Protein AF-A0A1X2GBI3-F1 (afdb_monomer)

Organism: NCBI:txid101127

Nearest PDB structures (foldseek):
  3we4-assembly1_A  TM=8.511E-01  e=1.697E-17  Homo sapiens
  1pkg-assembly2_B  TM=8.291E-01  e=5.691E-13  Homo sapiens
  1t46-assembly1_A  TM=7.770E-01  e=5.085E-13  Homo sapiens
  7zw8-assembly1_A  TM=7.812E-01  e=7.177E-12  Homo sapiens
  5x02-assembly1_A  TM=7.251E-01  e=1.334E-11  Homo sapiens

Sequence (465 aa):
MAALHRARSYRTPPSASSSDDDDQIMALPSPLPTHDSYHPHHHHHQPPHQKLPSPIPSIQPEPTSPVTPPLPPALLPGSASIPIIAISPSIPHHHDDIIPQLADHPMLGDMDDVQLLHQHSSHDDPVDQPSPASSSSTSSLVFHHLHSPPNQTPTRPAAAMVREASRPLHLPPSITDDDEDLVNKQLGDFYIRRLLGMGAFSKVYLAERPTPQGDIENFAIKTINKFGMYKDPRILASIEREVGVLKFIDHPNIVHIEATMETEHSLCIVLEYAQGVELFDFVQKLHTSGTPLDEVLIRKIFLQLIHVVQWMHRHNIVHRDLKPENILIHMDDHHQPHLKITDFGLARVIDPHSPILHTRCGSEEYAAPEIVQSKGYDGRQTDTWALGVILYALLTGHLPFSYDATRGERVTQLFYRIVRSQVKWPKDWDLAYLSDARQLVEKILVRQPELRISLDEMEQLDWFS

InterPro domains:
  IPR000719 Protein kinase domain [PF00069] (193-464)
  IPR000719 Protein kinase domain [PS50011] (190-464)
  IPR000719 Protein kinase domain [SM00220] (190-464)
  IPR008271 Serine/threonine-protein kinase, active site [PS00108] (317-329)
  IPR011009 Protein kinase-like domain superfamily [SSF56112] (181-464)
  IPR017441 Protein kinase, ATP binding site [PS00107] (196-222)

Secondary structure (DSSP, 8-state):
--------------------------------------------------PPPPPPP-PPPP-PPP-PPPPPPP--TTPPEEP-SEEEE-----GGGHHHHHHT-TTTS---HHHHHHHTT-S----------------------------------TTB------------S-S-S-----TT-EETTEEEEEEEEE-SSEEEEEEEEE-TTSPEEEEEEEEEEHHHHTT-HHHHHHHHHHHHHHTT---TTBPPEEEEEE-SSEEEEEEE---SEEHHHHHHHHHHS-PPP-HHHHHHHHHHHHHHHHHHHHTTEE-S---GGGEEEEE-TT--EEEEE--GGG-EE-BTTB-EE----S-TTT--HHHHTT--EEHHHHHHHHHHHHHHHHHHSB-SS---GGGT--HHHHHHHHHHT-----TTS-TTTTHHHHHHHHHHS-SSGGGSPPHHHHTTSGGG-

pLDDT: mean 72.69, std 26.16, range [24.0, 98.69]

Radius of gyration: 32.0 Å; Cα contacts (8 Å, |Δi|>4): 581; chains: 1; bounding box: 94×78×95 Å

Mean predicted aligned error: 16.1 Å

Foldseek 3Di:
DDDDDDDDDDDDDDDDDDDDDDDDDDDDDDDDDDDDDDDDDDDDDDDDDDDDDDDDDDDDDDDDDDPDQPDFPPDPPPAAAFDFPDKDFQDDDDPPPQQVQLDPPPLQEQPPPVVVVVVVVPPDDDDDDDDDDDDDDDDDDDDDDDDDDDDDDDPDDLFFDDDPDQDQPDDDPPDDPPVPDCDQHDYPQWGWHAWPDDHNFWTWTWTWGQDSVRDIFIKIKIKGFPVVCVVRVLSVSLVCQQCSNQSRDDDQQAKHWGMWIDGPTITITIIHDDDAAQLLVVLVCQVPVPDPQDLVLLLQVLLVVLVVLVVCVVSQKFQLADDSRQKGWDQPPVRHIGIHGHRSSVMHRADPVGQWHQDQDYDLLLAALCSLVSHTDRSSLSSLSSSLQSLCCSVASGGQADFRVVVVGDSVRSSVCRQVLDGDDDPPDPCVVCVQSVVLSSLSSDRDSVSRDHSVRSCVGPSND

Solvent-accessible surface area (backbone atoms only — not comparable to full-atom values): 29217 Å² total; per-residue (Å²): 134,87,81,93,82,88,84,89,81,89,86,84,86,88,80,92,85,92,80,90,83,88,83,84,89,86,81,86,81,87,84,86,88,83,89,84,87,84,85,86,90,85,80,92,81,85,85,80,90,79,82,86,81,82,87,80,82,89,77,77,82,75,85,76,72,83,79,72,74,80,75,74,79,76,76,68,91,83,49,54,74,50,69,71,79,46,75,48,70,47,60,93,66,63,84,91,62,38,56,70,62,42,57,72,33,78,75,26,35,87,68,46,76,69,56,59,60,60,62,75,66,69,73,88,75,86,89,78,85,88,86,89,85,86,82,89,85,88,87,81,88,84,89,86,88,81,84,84,85,87,84,84,80,79,88,70,70,82,46,54,70,69,82,82,74,76,70,70,77,84,68,75,98,82,73,78,91,76,70,76,80,54,62,55,22,27,54,81,77,31,39,26,65,39,82,74,48,75,60,90,64,35,39,30,27,38,23,38,31,73,44,99,87,69,50,79,43,61,28,31,36,40,35,30,43,44,77,64,33,77,73,35,70,67,53,46,50,19,49,54,18,25,53,57,50,34,49,58,52,87,51,92,45,40,59,43,46,54,29,39,38,29,39,94,59,31,40,32,41,33,25,54,51,77,68,63,44,36,37,45,60,50,32,51,50,54,65,68,68,75,55,80,86,59,61,70,59,51,49,57,52,50,50,53,52,47,54,50,51,49,52,33,47,76,63,30,35,29,51,52,52,62,48,42,77,37,23,34,35,28,64,49,100,83,69,46,76,48,53,30,40,50,78,42,43,64,32,37,38,48,47,91,92,61,44,67,44,69,80,80,68,54,57,78,76,42,46,32,38,47,51,77,66,68,38,72,36,48,45,59,54,36,40,48,25,13,50,21,42,49,50,42,21,65,75,66,38,23,52,58,44,63,60,38,60,94,78,69,42,49,70,68,55,24,50,53,43,40,57,65,39,67,75,68,77,71,86,90,53,72,64,80,84,45,51,48,60,50,48,50,35,60,39,27,45,37,64,55,62,93,70,28,62,48,70,78,59,56,67,72,33,74,71,70,104

Structure (mmCIF, N/CA/C/O backbone):
data_AF-A0A1X2GBI3-F1
#
_entry.id   AF-A0A1X2GBI3-F1
#
loop_
_atom_site.group_PDB
_atom_site.id
_atom_site.type_symbol
_atom_site.label_atom_id
_atom_site.label_alt_id
_atom_site.label_comp_id
_atom_site.label_asym_id
_atom_site.label_entity_id
_atom_site.label_seq_id
_atom_site.pdbx_PDB_ins_code
_atom_site.Cartn_x
_atom_site.Cartn_y
_atom_site.Cartn_z
_atom_site.occupancy
_atom_site.B_iso_or_equiv
_atom_site.auth_seq_id
_atom_site.auth_comp_id
_atom_site.auth_asym_id
_atom_site.auth_atom_id
_atom_site.pdbx_PDB_model_num
ATOM 1 N N . MET A 1 1 ? 6.859 -53.832 23.654 1.00 32.28 1 MET A N 1
ATOM 2 C CA . MET A 1 1 ? 6.340 -54.043 25.022 1.00 32.28 1 MET A CA 1
ATOM 3 C C . MET A 1 1 ? 5.109 -53.163 25.209 1.00 32.28 1 MET A C 1
ATOM 5 O O . MET A 1 1 ? 5.295 -52.000 25.520 1.00 32.28 1 MET A O 1
ATOM 9 N N . ALA A 1 2 ? 3.921 -53.751 24.967 1.00 28.55 2 ALA A N 1
ATOM 10 C CA . ALA A 1 2 ? 2.551 -53.302 25.308 1.00 28.55 2 ALA A CA 1
ATOM 11 C C . ALA A 1 2 ? 2.072 -51.914 24.806 1.00 28.55 2 ALA A C 1
ATOM 13 O O . ALA A 1 2 ? 2.812 -50.949 24.867 1.00 28.55 2 ALA A O 1
ATOM 14 N N . ALA A 1 3 ? 0.834 -51.662 24.371 1.00 26.02 3 ALA A N 1
ATOM 15 C CA . ALA A 1 3 ? -0.369 -52.419 23.988 1.00 26.02 3 ALA A CA 1
ATOM 16 C C . ALA A 1 3 ? -1.350 -51.331 23.448 1.00 26.02 3 ALA A C 1
ATOM 18 O O . ALA A 1 3 ? -1.461 -50.277 24.059 1.00 26.02 3 ALA A O 1
ATOM 19 N N . LEU A 1 4 ? -1.841 -51.396 22.203 1.00 28.02 4 LEU A N 1
ATOM 20 C CA . LEU A 1 4 ? -3.128 -51.984 21.774 1.00 28.02 4 LEU A CA 1
ATOM 21 C C . LEU A 1 4 ? -4.399 -51.222 22.222 1.00 28.02 4 LEU A C 1
ATOM 23 O O . LEU A 1 4 ? -4.725 -51.236 23.399 1.00 28.02 4 LEU A O 1
ATOM 27 N N . HIS A 1 5 ? -5.121 -50.633 21.251 1.00 31.81 5 HIS A N 1
ATOM 28 C CA . HIS A 1 5 ? -6.563 -50.800 20.914 1.00 31.81 5 HIS A CA 1
ATOM 29 C C . HIS A 1 5 ? -7.030 -49.597 20.045 1.00 31.81 5 HIS A C 1
ATOM 31 O O . HIS A 1 5 ? -6.976 -48.465 20.504 1.00 31.81 5 HIS A O 1
ATOM 37 N N . ARG A 1 6 ? -7.265 -49.703 18.718 1.00 29.98 6 ARG A N 1
ATOM 38 C CA . ARG A 1 6 ? -8.437 -50.264 17.976 1.00 29.98 6 ARG A CA 1
ATOM 39 C C . ARG A 1 6 ? -9.783 -49.730 18.518 1.00 29.98 6 ARG A C 1
ATOM 41 O O . ARG A 1 6 ? -10.002 -49.818 19.711 1.00 29.98 6 ARG A O 1
ATOM 48 N N . ALA A 1 7 ? -10.743 -49.246 17.724 1.00 26.91 7 ALA A N 1
ATOM 49 C CA . ALA A 1 7 ? -11.134 -49.697 16.391 1.00 26.91 7 ALA A CA 1
ATOM 50 C C . ALA A 1 7 ? -12.000 -48.673 15.621 1.00 26.91 7 ALA A C 1
ATOM 52 O O . ALA A 1 7 ? -12.787 -47.932 16.201 1.00 26.91 7 ALA A O 1
ATOM 53 N N . ARG A 1 8 ? -11.893 -48.737 14.287 1.00 30.92 8 ARG A N 1
ATOM 54 C CA . ARG A 1 8 ? -12.935 -48.374 13.314 1.00 30.92 8 ARG A CA 1
ATOM 55 C C . ARG A 1 8 ? -14.037 -49.442 13.319 1.00 30.92 8 ARG A C 1
ATOM 57 O O . ARG A 1 8 ? -13.703 -50.625 13.377 1.00 30.92 8 ARG A O 1
ATOM 64 N N . SER A 1 9 ? -15.288 -49.057 13.067 1.00 28.62 9 SER A N 1
ATOM 65 C CA . SER A 1 9 ? -16.248 -49.915 12.356 1.00 28.62 9 SER A CA 1
ATOM 66 C C . SER A 1 9 ? -17.378 -49.106 11.711 1.00 28.62 9 SER A C 1
ATOM 68 O O . SER A 1 9 ? -18.152 -48.454 12.400 1.00 28.62 9 SER A O 1
ATOM 70 N N . TYR A 1 10 ? -17.410 -49.190 10.380 1.00 28.77 10 TYR A N 1
ATOM 71 C CA . TYR A 1 10 ? -18.535 -49.199 9.437 1.00 28.77 10 TYR A CA 1
ATOM 72 C C . TYR A 1 10 ? -19.961 -48.887 9.930 1.00 28.77 10 TYR A C 1
ATOM 74 O O . TYR A 1 10 ? -20.483 -49.597 10.788 1.00 28.77 10 TYR A O 1
ATOM 82 N N . ARG A 1 11 ? -20.663 -48.010 9.191 1.00 28.97 11 ARG A N 1
ATOM 83 C CA . ARG A 1 11 ? -21.991 -48.308 8.613 1.00 28.97 11 ARG A CA 1
ATOM 84 C C . ARG A 1 11 ? -22.337 -47.364 7.449 1.00 28.97 11 ARG A C 1
ATOM 86 O O . ARG A 1 11 ? -22.032 -46.180 7.477 1.00 28.97 11 ARG A O 1
ATOM 93 N N . THR A 1 12 ? -22.915 -47.980 6.428 1.00 34.44 12 THR A N 1
ATOM 94 C CA . THR A 1 12 ? -23.391 -47.509 5.118 1.00 34.44 12 THR A CA 1
ATOM 95 C C . THR A 1 12 ? -24.705 -46.693 5.190 1.00 34.44 12 THR A C 1
ATOM 97 O O . THR A 1 12 ? -25.309 -46.640 6.262 1.00 34.44 12 THR A O 1
ATOM 100 N N . PRO A 1 13 ? -25.138 -46.046 4.080 1.00 42.88 13 PRO A N 1
ATOM 101 C CA . PRO A 1 13 ? -26.141 -44.969 4.054 1.00 42.88 13 PRO A CA 1
ATOM 102 C C . PRO A 1 13 ? -27.572 -45.492 3.814 1.00 42.88 13 PRO A C 1
ATOM 104 O O . PRO A 1 13 ? -27.724 -46.670 3.484 1.00 42.88 13 PRO A O 1
ATOM 107 N N . PRO A 1 14 ? -28.618 -44.642 3.874 1.00 38.91 14 PRO A N 1
ATOM 108 C CA . PRO A 1 14 ? -29.918 -44.989 3.316 1.00 38.91 14 PRO A CA 1
ATOM 109 C C . PRO A 1 14 ? -30.266 -44.185 2.051 1.00 38.91 14 PRO A C 1
ATOM 111 O O . PRO A 1 14 ? -30.071 -42.973 1.971 1.00 38.91 14 PRO A O 1
ATOM 114 N N . SER A 1 15 ? -30.824 -44.910 1.082 1.00 32.12 15 SER A N 1
ATOM 115 C CA . SER A 1 15 ? -31.550 -44.441 -0.099 1.00 32.12 15 SER A CA 1
ATOM 116 C C . SER A 1 15 ? -33.072 -44.567 0.099 1.00 32.12 15 SER A C 1
ATOM 118 O O . SER A 1 15 ? -33.534 -45.288 0.978 1.00 32.12 15 SER A O 1
ATOM 120 N N . ALA A 1 16 ? -33.809 -43.868 -0.765 1.00 34.09 16 ALA A N 1
ATOM 121 C CA . ALA A 1 16 ? -35.255 -43.622 -0.838 1.00 34.09 16 ALA A CA 1
ATOM 122 C C . ALA A 1 16 ? -36.246 -44.815 -0.793 1.00 34.09 16 ALA A C 1
ATOM 124 O O . ALA A 1 16 ? -35.907 -45.929 -1.187 1.00 34.09 16 ALA A O 1
ATOM 125 N N . SER A 1 17 ? -37.502 -44.511 -0.409 1.00 30.23 17 SER A N 1
ATOM 126 C CA . SER A 1 17 ? -38.826 -44.952 -0.955 1.00 30.23 17 SER A CA 1
ATOM 127 C C . SER A 1 17 ? -39.916 -44.750 0.133 1.00 30.23 17 SER A C 1
ATOM 129 O O . SER A 1 17 ? -39.694 -45.119 1.279 1.00 30.23 17 SER A O 1
ATOM 131 N N . SER A 1 18 ? -40.911 -43.866 -0.049 1.00 30.45 18 SER A N 1
ATOM 132 C CA . SER A 1 18 ? -42.228 -43.993 -0.727 1.00 30.45 18 SER A CA 1
ATOM 133 C C . SER A 1 18 ? -43.390 -44.373 0.215 1.00 30.45 18 SER A C 1
ATOM 135 O O . SER A 1 18 ? -43.394 -45.486 0.731 1.00 30.45 18 SER A O 1
ATOM 137 N N . SER A 1 19 ? -44.370 -43.471 0.354 1.00 32.03 19 SER A N 1
ATOM 138 C CA . SER A 1 19 ? -45.821 -43.691 0.587 1.00 32.03 19 SER A CA 1
ATOM 139 C C . SER A 1 19 ? -46.423 -42.315 0.924 1.00 32.03 19 SER A C 1
ATOM 141 O O . SER A 1 19 ? -45.998 -41.700 1.900 1.00 32.03 19 SER A O 1
ATOM 143 N N . ASP A 1 20 ? -47.120 -41.664 -0.007 1.00 33.22 20 ASP A N 1
ATOM 144 C CA . ASP A 1 20 ? -48.586 -41.723 -0.169 1.00 33.22 20 ASP A CA 1
ATOM 145 C C . ASP A 1 20 ? -49.332 -41.357 1.122 1.00 33.22 20 ASP A C 1
ATOM 147 O O . ASP A 1 20 ? -49.352 -42.144 2.062 1.00 33.22 20 ASP A O 1
ATOM 151 N N . ASP A 1 21 ? -49.909 -40.150 1.150 1.00 35.22 21 ASP A N 1
ATOM 152 C CA . ASP A 1 21 ? -51.314 -39.946 1.517 1.00 35.22 21 ASP A CA 1
ATOM 153 C C . ASP A 1 21 ? -51.787 -38.541 1.088 1.00 35.22 21 ASP A C 1
ATOM 155 O O . ASP A 1 21 ? -51.113 -37.525 1.285 1.00 35.22 21 ASP A O 1
ATOM 159 N N . ASP A 1 22 ? -52.944 -38.560 0.432 1.00 34.19 22 ASP A N 1
ATOM 160 C CA . ASP A 1 22 ? -53.743 -37.472 -0.124 1.00 34.19 22 ASP A CA 1
ATOM 161 C C . ASP A 1 22 ? -54.274 -36.488 0.937 1.00 34.19 22 ASP A C 1
ATOM 163 O O . ASP A 1 22 ? -54.643 -36.898 2.032 1.00 34.19 22 ASP A O 1
ATOM 167 N N . ASP A 1 23 ? -54.408 -35.202 0.573 1.00 36.22 23 ASP A N 1
ATOM 168 C CA . ASP A 1 23 ? -55.693 -34.480 0.676 1.00 36.22 23 ASP A CA 1
ATOM 169 C C . ASP A 1 23 ? -55.640 -33.054 0.063 1.00 36.22 23 ASP A C 1
ATOM 171 O O . ASP A 1 23 ? -55.131 -32.095 0.634 1.00 36.22 23 ASP A O 1
ATOM 175 N N . GLN A 1 24 ? -56.180 -32.959 -1.158 1.00 32.16 24 GLN A N 1
ATOM 176 C CA . GLN A 1 24 ? -57.344 -32.141 -1.544 1.00 32.16 24 GLN A CA 1
ATOM 177 C C . GLN A 1 24 ? -57.397 -30.583 -1.385 1.00 32.16 24 GLN A C 1
ATOM 179 O O . GLN A 1 24 ? -57.368 -30.027 -0.295 1.00 32.16 24 GLN A O 1
ATOM 184 N N . ILE A 1 25 ? -57.752 -29.950 -2.533 1.00 31.14 25 ILE A N 1
ATOM 185 C CA . ILE A 1 25 ? -58.507 -28.682 -2.806 1.00 31.14 25 ILE A CA 1
ATOM 186 C C . ILE A 1 25 ? -57.772 -27.341 -2.525 1.00 31.14 25 ILE A C 1
ATOM 188 O O . ILE A 1 25 ? -57.307 -27.104 -1.425 1.00 31.14 25 ILE A O 1
ATOM 192 N N . MET A 1 26 ? -57.599 -26.367 -3.438 1.00 32.38 26 MET A N 1
ATOM 193 C CA . MET A 1 26 ? -58.548 -25.677 -4.335 1.00 32.38 26 MET A CA 1
ATOM 194 C C . MET A 1 26 ? -57.833 -24.919 -5.473 1.00 32.38 26 MET A C 1
ATOM 196 O O . MET A 1 26 ? -56.722 -24.418 -5.320 1.00 32.38 26 MET A O 1
ATOM 200 N N . ALA A 1 27 ? -58.537 -24.790 -6.597 1.00 31.02 27 ALA A N 1
ATOM 201 C CA . ALA A 1 27 ? -58.123 -24.136 -7.832 1.00 31.02 27 ALA A CA 1
ATOM 202 C C . ALA A 1 27 ? -58.524 -22.644 -7.920 1.00 31.02 27 ALA A C 1
ATOM 204 O O . ALA A 1 27 ? -59.653 -22.316 -7.570 1.00 31.02 27 ALA A O 1
ATOM 205 N N . LEU A 1 28 ? -57.629 -21.841 -8.534 1.00 29.52 28 LEU A N 1
ATOM 206 C CA . LEU A 1 28 ? -57.836 -20.697 -9.467 1.00 29.52 28 LEU A CA 1
ATOM 207 C C . LEU A 1 28 ? -58.659 -19.455 -9.005 1.00 29.52 28 LEU A C 1
ATOM 209 O O . LEU A 1 28 ? -59.395 -19.553 -8.031 1.00 29.52 28 LEU A O 1
ATOM 213 N N . PRO A 1 29 ? -58.619 -18.286 -9.708 1.00 43.88 29 PRO A N 1
ATOM 214 C CA . PRO A 1 29 ? -57.931 -17.948 -10.970 1.00 43.88 29 PRO A CA 1
ATOM 215 C C . PRO A 1 29 ? -57.148 -16.605 -10.997 1.00 43.88 29 PRO A C 1
ATOM 217 O O . PRO A 1 29 ? -57.270 -15.736 -10.138 1.00 43.88 29 PRO A O 1
ATOM 220 N N . SER A 1 30 ? -56.391 -16.428 -12.085 1.00 39.16 30 SER A N 1
ATOM 221 C CA . SER A 1 30 ? -55.896 -15.156 -12.637 1.00 39.16 30 SER A CA 1
ATOM 222 C C . SER A 1 30 ? -57.020 -14.174 -13.021 1.00 39.16 30 SER A C 1
ATOM 224 O O . SER A 1 30 ? -58.160 -14.591 -13.233 1.00 39.16 30 SER A O 1
ATOM 226 N N . PRO A 1 31 ? -56.665 -12.909 -13.313 1.00 40.47 31 PRO A N 1
ATOM 227 C CA . PRO A 1 31 ? -57.250 -12.250 -14.481 1.00 40.47 31 PRO A CA 1
ATOM 228 C C . PRO A 1 31 ? -56.213 -11.576 -15.405 1.00 40.47 31 PRO A C 1
ATOM 230 O O . PRO A 1 31 ? -55.246 -10.961 -14.962 1.00 40.47 31 PRO A O 1
ATOM 233 N N . LEU A 1 32 ? -56.464 -11.720 -16.711 1.00 33.12 32 LEU A N 1
ATOM 234 C CA . LEU A 1 32 ? -55.931 -10.946 -17.849 1.00 33.12 32 LEU A CA 1
ATOM 235 C C . LEU A 1 32 ? -56.750 -9.624 -18.017 1.00 33.12 32 LEU A C 1
ATOM 237 O O . LEU A 1 32 ? -57.572 -9.318 -17.156 1.00 33.12 32 LEU A O 1
ATOM 241 N N . PRO A 1 33 ? -56.709 -8.920 -19.169 1.00 47.44 33 PRO A N 1
ATOM 242 C CA . PRO A 1 33 ? -55.734 -7.911 -19.594 1.00 47.44 33 PRO A CA 1
ATOM 243 C C . PRO A 1 33 ? -56.421 -6.546 -19.872 1.00 47.44 33 PRO A C 1
ATOM 245 O O . PRO A 1 33 ? -57.644 -6.467 -19.953 1.00 47.44 33 PRO A O 1
ATOM 248 N N . THR A 1 34 ? -55.668 -5.475 -20.137 1.00 34.25 34 THR A N 1
ATOM 249 C CA . THR A 1 34 ? -56.239 -4.261 -20.762 1.00 34.25 34 THR A CA 1
ATOM 250 C C . THR A 1 34 ? -55.365 -3.755 -21.902 1.00 34.25 34 THR A C 1
ATOM 252 O O . THR A 1 34 ? -54.236 -3.312 -21.698 1.00 34.25 34 THR A O 1
ATOM 255 N N . HIS A 1 35 ? -55.930 -3.844 -23.106 1.00 34.91 35 HIS A N 1
ATOM 256 C CA . HIS A 1 35 ? -55.616 -3.023 -2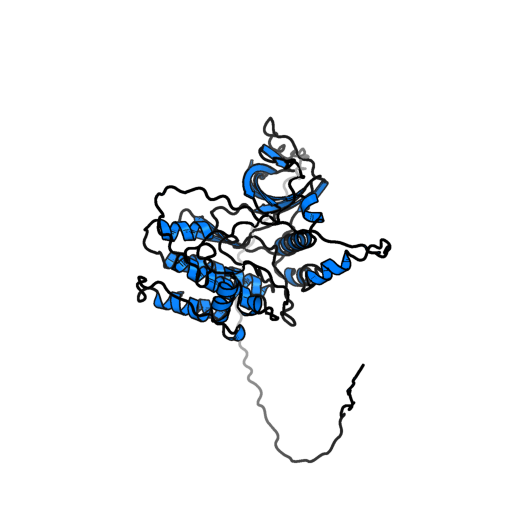4.271 1.00 34.91 35 HIS A CA 1
ATOM 257 C C . HIS A 1 35 ? -55.926 -1.552 -23.956 1.00 34.91 35 HIS A C 1
ATOM 259 O O . HIS A 1 35 ? -56.968 -1.289 -23.369 1.00 34.91 35 HIS A O 1
ATOM 265 N N . ASP A 1 36 ? -55.095 -0.618 -24.424 1.00 31.03 36 ASP A N 1
ATOM 266 C CA . ASP A 1 36 ? -55.609 0.492 -25.231 1.00 31.03 36 ASP A CA 1
ATOM 267 C C . ASP A 1 36 ? -54.503 1.179 -26.045 1.00 31.03 36 ASP A C 1
ATOM 269 O O . ASP A 1 36 ? -53.444 1.577 -25.568 1.00 31.03 36 ASP A O 1
ATOM 273 N N . SER A 1 37 ? -54.792 1.247 -27.335 1.00 32.72 37 SER A N 1
ATOM 274 C CA . SER A 1 37 ? -54.095 1.903 -28.434 1.00 32.72 37 SER A CA 1
ATOM 275 C C . SER A 1 37 ? -54.381 3.401 -28.459 1.00 32.72 37 SER A C 1
ATOM 277 O O . SER A 1 37 ? -55.548 3.736 -28.352 1.00 32.72 37 SER A O 1
ATOM 279 N N . TYR A 1 38 ? -53.405 4.269 -28.757 1.00 29.41 38 TYR A N 1
ATOM 280 C CA . TYR A 1 38 ? -53.647 5.512 -29.517 1.00 29.41 38 TYR A CA 1
ATOM 281 C C . TYR A 1 38 ? -52.341 6.083 -30.105 1.00 29.41 38 TYR A C 1
ATOM 283 O O . TYR A 1 38 ? -51.456 6.548 -29.393 1.00 29.41 38 TYR A O 1
ATOM 291 N N . HIS A 1 39 ? -52.256 6.060 -31.437 1.00 35.16 39 HIS A N 1
ATOM 292 C CA . HIS A 1 39 ? -51.420 6.942 -32.260 1.00 35.16 39 HIS A CA 1
ATOM 293 C C . HIS A 1 39 ? -52.170 8.275 -32.458 1.00 35.16 39 HIS A C 1
ATOM 295 O O . HIS A 1 39 ? -53.403 8.283 -32.429 1.00 35.16 39 HIS A O 1
ATOM 301 N N . PRO A 1 40 ? -51.474 9.376 -32.789 1.00 43.66 40 PRO A N 1
ATOM 302 C CA . PRO A 1 40 ? -51.729 9.916 -34.125 1.00 43.66 40 PRO A CA 1
ATOM 303 C C . PRO A 1 40 ? -50.492 10.446 -34.865 1.00 43.66 40 PRO A C 1
ATOM 305 O O . PRO A 1 40 ? -49.478 10.833 -34.290 1.00 43.66 40 PRO A O 1
ATOM 308 N N . HIS A 1 41 ? -50.644 10.430 -36.188 1.00 32.69 41 HIS A N 1
ATOM 309 C CA . HIS A 1 41 ? -49.798 11.005 -37.228 1.00 32.69 41 HIS A CA 1
ATOM 310 C C . HIS A 1 41 ? -49.890 12.538 -37.316 1.00 32.69 41 HIS A C 1
ATOM 312 O O . HIS A 1 41 ? -50.890 13.111 -36.894 1.00 32.69 41 HIS A O 1
ATOM 318 N N . HIS A 1 42 ? -48.879 13.126 -37.978 1.00 33.28 42 HIS A N 1
ATOM 319 C CA . HIS A 1 42 ? -48.837 14.336 -38.839 1.00 33.28 42 HIS A CA 1
ATOM 320 C C . HIS A 1 42 ? -47.544 15.130 -38.538 1.00 33.28 42 HIS A C 1
ATOM 322 O O . HIS A 1 42 ? -47.168 15.257 -37.386 1.00 33.28 42 HIS A O 1
ATOM 328 N N . HIS A 1 43 ? -46.770 15.696 -39.466 1.00 31.64 43 HIS A N 1
ATOM 329 C CA . HIS A 1 43 ? -46.901 15.905 -40.902 1.00 31.64 43 HIS A CA 1
ATOM 330 C C . HIS A 1 43 ? -45.500 16.150 -41.501 1.00 31.64 43 HIS A C 1
ATOM 332 O O . HIS A 1 43 ? -44.624 16.739 -40.874 1.00 31.64 43 HIS A O 1
ATOM 338 N N . HIS A 1 44 ? -45.331 15.717 -42.747 1.00 35.56 44 HIS A N 1
ATOM 339 C CA . HIS A 1 44 ? -44.239 16.032 -43.666 1.00 35.56 44 HIS A CA 1
ATOM 340 C C . HIS A 1 44 ? -44.140 17.545 -43.953 1.00 35.56 44 HIS A C 1
ATOM 342 O O . HIS A 1 44 ? -45.133 18.139 -44.365 1.00 35.56 44 HIS A O 1
ATOM 348 N N . HIS A 1 45 ? -42.938 18.126 -43.870 1.00 34.28 45 HIS A N 1
ATOM 349 C CA . HIS A 1 45 ? -42.567 19.316 -44.644 1.00 34.28 45 HIS A CA 1
ATOM 350 C C . HIS A 1 45 ? -41.078 19.283 -45.024 1.00 34.28 45 HIS A C 1
ATOM 352 O O . HIS A 1 45 ? -40.196 19.456 -44.188 1.00 34.28 45 HIS A O 1
ATOM 358 N N . GLN A 1 46 ? -40.816 19.061 -46.315 1.00 36.78 46 GLN A N 1
ATOM 359 C CA . GLN A 1 46 ? -39.559 19.403 -46.988 1.00 36.78 46 GLN A CA 1
ATOM 360 C C . GLN A 1 46 ? -39.475 20.919 -47.227 1.00 36.78 46 GLN A C 1
ATOM 362 O O . GLN A 1 46 ? -40.500 21.537 -47.531 1.00 36.78 46 GLN A O 1
ATOM 367 N N . PRO A 1 47 ? -38.258 21.486 -47.273 1.00 36.94 47 PRO A N 1
ATOM 368 C CA . PRO A 1 47 ? -37.929 22.601 -48.148 1.00 36.94 47 PRO A CA 1
ATOM 369 C C . PRO A 1 47 ? -36.977 22.173 -49.293 1.00 36.94 47 PRO A C 1
ATOM 371 O O . PRO A 1 47 ? -36.400 21.085 -49.255 1.00 36.94 47 PRO A O 1
ATOM 374 N N . PRO A 1 48 ? -36.863 22.987 -50.360 1.00 38.72 48 PRO A N 1
ATOM 375 C CA . PRO A 1 48 ? -36.633 22.496 -51.714 1.00 38.72 48 PRO A CA 1
ATOM 376 C C . PRO A 1 48 ? -35.164 22.444 -52.156 1.00 38.72 48 PRO A C 1
ATOM 378 O O . PRO A 1 48 ? -34.286 23.132 -51.643 1.00 38.72 48 PRO A O 1
ATOM 381 N N . HIS A 1 49 ? -34.975 21.647 -53.206 1.00 38.78 49 HIS A N 1
ATOM 382 C CA . HIS A 1 49 ? -33.830 21.531 -54.102 1.00 38.78 49 HIS A CA 1
ATOM 383 C C . HIS A 1 49 ? -32.979 22.800 -54.289 1.00 38.78 49 HIS A C 1
ATOM 385 O O . HIS A 1 49 ? -33.461 23.822 -54.783 1.00 38.78 49 HIS A O 1
ATOM 391 N N . GLN A 1 50 ? -31.668 22.660 -54.075 1.00 36.69 50 GLN A N 1
ATOM 392 C CA . GLN A 1 50 ? -30.659 23.457 -54.773 1.00 36.69 50 GLN A CA 1
ATOM 393 C C . GLN A 1 50 ? -29.804 22.561 -55.676 1.00 36.69 50 GLN A C 1
ATOM 395 O O . GLN A 1 50 ? -29.462 21.429 -55.345 1.00 36.69 50 GLN A O 1
ATOM 400 N N . LYS A 1 51 ? -29.569 23.089 -56.878 1.00 36.22 51 LYS A N 1
ATOM 401 C CA . LYS A 1 51 ? -28.977 22.459 -58.061 1.00 36.22 51 LYS A CA 1
ATOM 402 C C . LYS A 1 51 ? -27.523 22.025 -57.836 1.00 36.22 51 LYS A C 1
ATOM 404 O O . LYS A 1 51 ? -26.732 22.794 -57.301 1.00 36.22 51 LYS A O 1
ATOM 409 N N . LEU A 1 52 ? -27.170 20.851 -58.366 1.00 37.62 52 LEU A N 1
ATOM 410 C CA . LEU A 1 52 ? -25.783 20.455 -58.630 1.00 37.62 52 LEU A CA 1
ATOM 411 C C . LEU A 1 52 ? -25.106 21.427 -59.617 1.00 37.62 52 LEU A C 1
ATOM 413 O O . LEU A 1 52 ? -25.718 21.759 -60.639 1.00 37.62 52 LEU A O 1
ATOM 417 N N . PRO A 1 53 ? -23.821 21.766 -59.416 1.00 39.38 53 PRO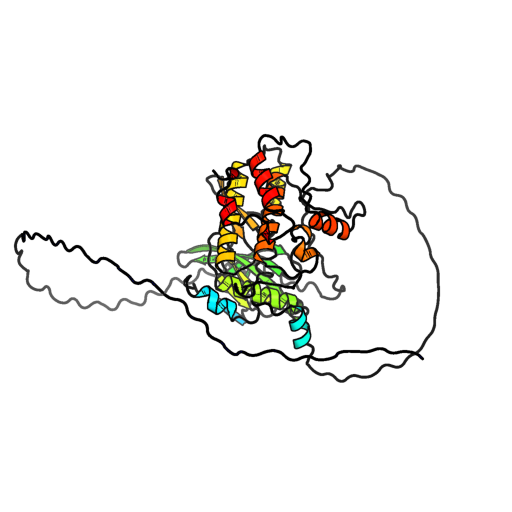 A N 1
ATOM 418 C CA . PRO A 1 53 ? -22.897 22.069 -60.496 1.00 39.38 53 PRO A CA 1
ATOM 419 C C . PRO A 1 53 ? -22.118 20.816 -60.944 1.00 39.38 53 PRO A C 1
ATOM 421 O O . PRO A 1 53 ? -21.803 19.925 -60.157 1.00 39.38 53 PRO A O 1
ATOM 424 N N . SER A 1 54 ? -21.833 20.780 -62.243 1.00 43.28 54 SER A N 1
ATOM 425 C CA . SER A 1 54 ? -21.090 19.770 -63.010 1.00 43.28 54 SER A CA 1
ATOM 426 C C . SER A 1 54 ? -19.610 19.619 -62.575 1.00 43.28 54 SER A C 1
ATOM 428 O O . SER A 1 54 ? -19.096 20.481 -61.861 1.00 43.28 54 SER A O 1
ATOM 430 N N . PRO A 1 55 ? -18.901 18.548 -62.998 1.00 39.56 55 PRO A N 1
ATOM 431 C CA . PRO A 1 55 ? -17.671 18.085 -62.353 1.00 39.56 55 PRO A CA 1
ATOM 432 C C . PRO A 1 55 ? -16.427 18.910 -62.720 1.00 39.56 55 PRO A C 1
ATOM 434 O O . PRO A 1 55 ? -16.218 19.271 -63.878 1.00 39.56 55 PRO A O 1
ATOM 437 N N . ILE A 1 56 ? -15.579 19.152 -61.717 1.00 40.50 56 ILE A N 1
ATOM 438 C CA . ILE A 1 56 ? -14.223 19.716 -61.831 1.00 40.50 56 ILE A CA 1
ATOM 439 C C . ILE A 1 56 ? -13.231 18.552 -62.069 1.00 40.50 56 ILE A C 1
ATOM 441 O O . ILE A 1 56 ? -13.472 17.458 -61.551 1.00 40.50 56 ILE A O 1
ATOM 445 N N . PRO A 1 57 ? -12.148 18.722 -62.858 1.00 37.78 57 PRO A N 1
ATOM 446 C CA . PRO A 1 57 ? -11.313 17.617 -63.328 1.00 37.78 57 PRO A CA 1
ATOM 447 C C . PRO A 1 57 ? -10.517 16.957 -62.198 1.00 37.78 57 PRO A C 1
ATOM 449 O O . PRO A 1 57 ? -10.028 17.630 -61.293 1.00 37.78 57 PRO A O 1
ATOM 452 N N . SER A 1 58 ? -10.346 15.640 -62.296 1.00 38.19 58 SER A N 1
ATOM 453 C CA . SER A 1 58 ? -9.519 14.821 -61.410 1.00 38.19 58 SER A CA 1
ATOM 454 C C . SER A 1 58 ? -8.069 15.317 -61.373 1.00 38.19 58 SER A C 1
ATOM 456 O O . SER A 1 58 ? -7.335 15.178 -62.349 1.00 38.19 58 SER A O 1
ATOM 458 N N . ILE A 1 59 ? -7.651 15.856 -60.228 1.00 41.78 59 ILE A N 1
ATOM 459 C CA . ILE A 1 59 ? -6.240 16.066 -59.894 1.00 41.78 59 ILE A CA 1
ATOM 460 C C . ILE A 1 59 ? -5.752 14.765 -59.252 1.00 41.78 59 ILE A C 1
ATOM 462 O O . ILE A 1 59 ? -6.266 14.343 -58.217 1.00 41.78 59 ILE A O 1
ATOM 466 N N . GLN A 1 60 ? -4.803 14.098 -59.907 1.00 41.00 60 GLN A N 1
ATOM 467 C CA . GLN A 1 60 ? -4.085 12.961 -59.334 1.00 41.00 60 GLN A CA 1
ATOM 468 C C . GLN A 1 60 ? -3.287 13.436 -58.108 1.00 41.00 60 GLN A C 1
ATOM 470 O O . GLN A 1 60 ? -2.637 14.478 -58.202 1.00 41.00 60 GLN A O 1
ATOM 475 N N . PRO A 1 61 ? -3.298 12.714 -56.974 1.00 37.38 61 PRO A N 1
ATOM 476 C CA . PRO A 1 61 ? -2.401 13.036 -55.876 1.00 37.38 61 PRO A CA 1
ATOM 477 C C . PRO A 1 61 ? -0.965 12.681 -56.285 1.00 37.38 61 PRO A C 1
ATOM 479 O O . PRO A 1 61 ? -0.693 11.556 -56.708 1.00 37.38 61 PRO A O 1
ATOM 482 N N . GLU A 1 62 ? -0.053 13.649 -56.178 1.00 42.47 62 GLU A N 1
ATOM 483 C CA . GLU A 1 62 ? 1.385 13.378 -56.223 1.00 42.47 62 GLU A CA 1
ATOM 484 C C . GLU A 1 62 ? 1.774 12.415 -55.087 1.00 42.47 62 GLU A C 1
ATOM 486 O O . GLU A 1 62 ? 1.184 12.467 -54.002 1.00 42.47 62 GLU A O 1
ATOM 491 N N . PRO A 1 63 ? 2.768 11.535 -55.301 1.00 37.56 63 PRO A N 1
ATOM 492 C CA . PRO A 1 63 ? 3.243 10.641 -54.260 1.00 37.56 63 PRO A CA 1
ATOM 493 C C . PRO A 1 63 ? 3.927 11.466 -53.166 1.00 37.56 63 PRO A C 1
ATOM 495 O O . PRO A 1 63 ? 5.016 12.004 -53.358 1.00 37.56 63 PRO A O 1
ATOM 498 N N . THR A 1 64 ? 3.294 11.559 -51.999 1.00 41.56 64 THR A N 1
ATOM 499 C CA . THR A 1 64 ? 3.933 12.086 -50.795 1.00 41.56 64 THR A CA 1
ATOM 500 C C . THR A 1 64 ? 5.112 11.189 -50.437 1.00 41.56 64 THR A C 1
ATOM 502 O O . THR A 1 64 ? 4.931 10.005 -50.144 1.00 41.56 64 THR A O 1
ATOM 505 N N . SER A 1 65 ? 6.316 11.757 -50.474 1.00 42.62 65 SER A N 1
ATOM 506 C CA . SER A 1 65 ? 7.532 11.158 -49.925 1.00 42.62 65 SER A CA 1
ATOM 507 C C . SER A 1 65 ? 7.271 10.595 -48.522 1.00 42.62 65 SER A C 1
ATOM 509 O O . SER A 1 65 ? 6.525 11.217 -47.759 1.00 42.62 65 SER A O 1
ATOM 511 N N . PRO A 1 66 ? 7.871 9.451 -48.147 1.00 42.34 66 PRO A N 1
ATOM 512 C CA . PRO A 1 66 ? 7.718 8.914 -46.804 1.00 42.34 66 PRO A CA 1
ATOM 513 C C . PRO A 1 66 ? 8.216 9.956 -45.799 1.00 42.34 66 PRO A C 1
ATOM 515 O O . PRO A 1 66 ? 9.380 10.355 -45.828 1.00 42.34 66 PRO A O 1
ATOM 518 N N . VAL A 1 67 ? 7.316 10.422 -44.933 1.00 44.62 67 VAL A N 1
ATOM 519 C CA . VAL A 1 67 ? 7.688 11.191 -43.748 1.00 44.62 67 VAL A CA 1
ATOM 520 C C . VAL A 1 67 ? 8.439 10.218 -42.853 1.00 44.62 67 VAL A C 1
ATOM 522 O O . VAL A 1 67 ? 7.846 9.325 -42.250 1.00 44.62 67 VAL A O 1
ATOM 525 N N . THR A 1 68 ? 9.763 10.339 -42.836 1.00 39.28 68 THR A N 1
ATOM 526 C CA . THR A 1 68 ? 10.612 9.647 -41.873 1.00 39.28 68 THR A CA 1
ATOM 527 C C . THR A 1 68 ? 10.107 10.018 -40.476 1.00 39.28 68 THR A C 1
ATOM 529 O O . THR A 1 68 ? 9.964 11.217 -40.209 1.00 39.28 68 THR A O 1
ATOM 532 N N . PRO A 1 69 ? 9.809 9.053 -39.587 1.00 42.69 69 PRO A N 1
ATOM 533 C CA . PRO A 1 69 ? 9.513 9.384 -38.199 1.00 42.69 69 PRO A CA 1
ATOM 534 C C . PRO A 1 69 ? 10.683 10.204 -37.628 1.00 42.69 69 PRO A C 1
ATOM 536 O O . PRO A 1 69 ? 11.829 9.988 -38.049 1.00 42.69 69 PRO A O 1
ATOM 539 N N . PRO A 1 70 ? 10.427 11.171 -36.726 1.00 43.12 70 PRO A N 1
ATOM 540 C CA . PRO A 1 70 ? 11.505 11.913 -36.087 1.00 43.12 70 PRO A CA 1
ATOM 541 C C . PRO A 1 70 ? 12.493 10.912 -35.483 1.00 43.12 70 PRO A C 1
ATOM 543 O O . PRO A 1 70 ? 12.081 9.932 -34.858 1.00 43.12 70 PRO A O 1
ATOM 546 N N . LEU A 1 71 ? 13.793 11.119 -35.730 1.00 39.28 71 LEU A N 1
ATOM 547 C CA . LEU A 1 71 ? 14.823 10.306 -35.088 1.00 39.28 71 LEU A CA 1
ATOM 548 C C . LEU A 1 71 ? 14.584 10.339 -33.570 1.00 39.28 71 LEU A C 1
ATOM 550 O O . LEU A 1 71 ? 14.308 11.425 -33.047 1.00 39.28 71 LEU A O 1
ATOM 554 N N . PRO A 1 72 ? 14.718 9.198 -32.865 1.00 43.66 72 PRO A N 1
ATOM 555 C CA . PRO A 1 72 ? 14.701 9.208 -31.411 1.00 43.66 72 PRO A CA 1
ATOM 556 C C . PRO A 1 72 ? 15.728 10.235 -30.914 1.00 43.66 72 PRO A C 1
ATOM 558 O O . PRO A 1 72 ? 16.774 10.407 -31.559 1.00 43.66 72 PRO A O 1
ATOM 561 N N . PRO A 1 73 ? 15.438 10.956 -29.817 1.00 47.31 73 PRO A N 1
ATOM 562 C CA . PRO A 1 73 ? 16.358 11.947 -29.284 1.00 47.31 73 PRO A CA 1
ATOM 563 C C . PRO A 1 73 ? 17.735 11.310 -29.123 1.00 47.31 73 PRO A C 1
ATOM 565 O O . PRO A 1 73 ? 17.864 10.196 -28.611 1.00 47.31 73 PRO A O 1
ATOM 568 N N . ALA A 1 74 ? 18.754 12.003 -29.636 1.00 46.81 74 ALA A N 1
ATOM 569 C CA . ALA A 1 74 ? 20.127 11.538 -29.577 1.00 46.81 74 ALA A CA 1
ATOM 570 C C . ALA A 1 74 ? 20.466 11.151 -28.133 1.00 46.81 74 ALA A C 1
ATOM 572 O O . ALA A 1 74 ? 20.223 11.935 -27.212 1.00 46.81 74 ALA A O 1
ATOM 573 N N . LEU A 1 75 ? 21.012 9.941 -27.971 1.00 47.75 75 LEU A N 1
ATOM 574 C CA . LEU A 1 75 ? 21.565 9.427 -26.721 1.00 47.75 75 LEU A CA 1
ATOM 575 C C . LEU A 1 75 ? 22.277 10.555 -25.976 1.00 47.75 75 LEU A C 1
ATOM 577 O O . LEU A 1 75 ? 23.167 11.199 -26.543 1.00 47.75 75 LEU A O 1
ATOM 581 N N . LEU A 1 76 ? 21.899 10.797 -24.717 1.00 51.00 76 LEU A N 1
ATOM 582 C CA . LEU A 1 76 ? 22.663 11.703 -23.866 1.00 51.00 76 LEU A CA 1
ATOM 583 C C . LEU A 1 76 ? 24.130 11.236 -23.889 1.00 51.00 76 LEU A C 1
ATOM 585 O O . LEU A 1 76 ? 24.392 10.061 -23.594 1.00 51.00 76 LEU A O 1
ATOM 589 N N . PRO A 1 77 ? 25.085 12.103 -24.273 1.00 41.84 77 PRO A N 1
ATOM 590 C CA . PRO A 1 77 ? 26.464 11.690 -24.477 1.00 41.84 77 PRO A CA 1
ATOM 591 C C . PRO A 1 77 ? 27.049 11.171 -23.157 1.00 41.84 77 PRO A C 1
ATOM 593 O O . PRO A 1 77 ? 27.245 11.941 -22.220 1.00 41.84 77 PRO A O 1
ATOM 596 N N . GLY A 1 78 ? 27.312 9.860 -23.090 1.00 54.47 78 GLY A N 1
ATOM 597 C CA . GLY A 1 78 ? 28.005 9.209 -21.972 1.00 54.47 78 GLY A CA 1
ATOM 598 C C . GLY A 1 78 ? 27.238 8.123 -21.205 1.00 54.47 78 GLY A C 1
ATOM 599 O O . GLY A 1 78 ? 27.832 7.524 -20.313 1.00 54.47 78 GLY A O 1
ATOM 600 N N . SER A 1 79 ? 25.972 7.828 -21.525 1.00 60.56 79 SER A N 1
ATOM 601 C CA . SER A 1 79 ? 25.249 6.719 -20.872 1.00 60.56 79 SER A CA 1
ATOM 602 C C . SER A 1 79 ? 25.609 5.362 -21.495 1.00 60.56 79 SER A C 1
ATOM 604 O O . SER A 1 79 ? 25.534 5.179 -22.709 1.00 60.56 79 SER A O 1
ATOM 606 N N . ALA A 1 80 ? 26.046 4.404 -20.672 1.00 81.00 80 ALA A N 1
ATOM 607 C CA . ALA A 1 80 ? 26.271 3.032 -21.122 1.00 81.00 80 ALA A CA 1
ATOM 608 C C . ALA A 1 80 ? 24.917 2.320 -21.292 1.00 81.00 80 ALA A C 1
ATOM 610 O O . ALA A 1 80 ? 24.085 2.351 -20.384 1.00 81.00 80 ALA A O 1
ATOM 611 N N . SER A 1 81 ? 24.695 1.688 -22.447 1.00 85.94 81 SER A N 1
ATOM 612 C CA . SER A 1 81 ? 23.489 0.892 -22.706 1.00 85.94 81 SER A CA 1
ATOM 613 C C . SER A 1 81 ? 23.611 -0.483 -22.056 1.00 85.94 81 SER A C 1
ATOM 615 O O . SER A 1 81 ? 24.603 -1.181 -22.265 1.00 85.94 81 SER A O 1
ATOM 617 N N . ILE A 1 82 ? 22.580 -0.893 -21.324 1.00 87.19 82 ILE A N 1
ATOM 618 C CA . ILE A 1 82 ? 22.450 -2.231 -20.747 1.00 87.19 82 ILE A CA 1
ATOM 619 C C . ILE A 1 82 ? 21.744 -3.129 -21.776 1.00 87.19 82 ILE A C 1
ATOM 621 O O . ILE A 1 82 ? 20.654 -2.774 -22.234 1.00 87.19 82 ILE A O 1
ATOM 625 N N . PRO A 1 83 ? 22.329 -4.275 -22.165 1.00 85.38 83 PRO A N 1
ATOM 626 C CA . PRO A 1 83 ? 21.676 -5.218 -23.066 1.00 85.38 83 PRO A CA 1
ATOM 627 C C . PRO A 1 83 ? 20.393 -5.802 -22.462 1.00 85.38 83 PRO A C 1
ATOM 629 O O . PRO A 1 83 ? 20.384 -6.259 -21.316 1.00 85.38 83 PRO A O 1
ATOM 632 N N . ILE A 1 84 ? 19.326 -5.836 -23.263 1.00 87.25 84 ILE A N 1
ATOM 633 C CA . ILE A 1 84 ? 18.063 -6.492 -22.916 1.00 87.25 84 ILE A CA 1
ATOM 634 C C . ILE A 1 84 ? 17.949 -7.805 -23.692 1.00 87.25 84 ILE A C 1
ATOM 636 O O . ILE A 1 84 ? 18.117 -7.835 -24.910 1.00 87.25 84 ILE A O 1
ATOM 640 N N . ILE A 1 85 ? 17.652 -8.881 -22.970 1.00 88.81 85 ILE A N 1
ATOM 641 C CA . ILE A 1 85 ? 17.418 -10.232 -23.484 1.00 88.81 85 ILE A CA 1
ATOM 642 C C . ILE A 1 85 ? 15.966 -10.384 -23.952 1.00 88.81 85 ILE A C 1
ATOM 644 O O . ILE A 1 85 ? 15.723 -10.951 -25.015 1.00 88.81 85 ILE A O 1
ATOM 648 N N . ALA A 1 86 ? 15.004 -9.867 -23.181 1.00 81.69 86 ALA A N 1
ATOM 649 C CA . ALA A 1 86 ? 13.580 -9.953 -23.497 1.00 81.69 86 ALA A CA 1
ATOM 650 C C . ALA A 1 86 ? 12.799 -8.736 -22.981 1.00 81.69 86 ALA A C 1
ATOM 652 O O . ALA A 1 86 ? 13.152 -8.152 -21.956 1.00 81.69 86 ALA A O 1
ATOM 653 N N . ILE A 1 87 ? 11.719 -8.378 -23.684 1.00 85.94 87 ILE A N 1
ATOM 654 C CA . ILE A 1 87 ? 10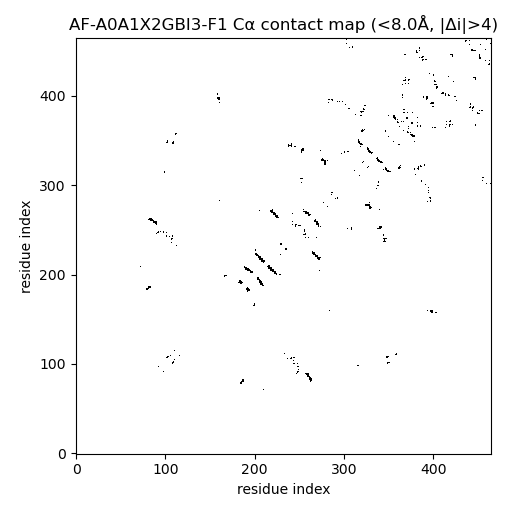.748 -7.347 -23.290 1.00 85.94 87 ILE A CA 1
ATOM 655 C C . ILE A 1 87 ? 9.344 -7.910 -23.508 1.00 85.94 87 ILE A C 1
ATOM 657 O O . ILE A 1 87 ? 9.042 -8.432 -24.578 1.00 85.94 87 ILE A O 1
ATOM 661 N N . SER A 1 88 ? 8.480 -7.768 -22.509 1.00 86.50 88 SER A N 1
ATOM 662 C CA . SER A 1 88 ? 7.043 -8.014 -22.616 1.00 86.50 88 SER A CA 1
ATOM 663 C C . SER A 1 88 ? 6.318 -6.736 -22.187 1.00 86.50 88 SER A C 1
ATOM 665 O O . SER A 1 88 ? 6.265 -6.475 -20.983 1.00 86.50 88 SER A O 1
ATOM 667 N N . PRO A 1 89 ? 5.770 -5.941 -23.124 1.00 80.50 89 PRO A N 1
ATOM 668 C CA . PRO A 1 89 ? 4.938 -4.794 -22.770 1.00 80.50 89 PRO A CA 1
ATOM 669 C C . PRO A 1 89 ? 3.658 -5.264 -22.068 1.00 80.50 89 PRO A C 1
ATOM 671 O O . PRO A 1 89 ? 3.236 -6.415 -22.249 1.00 80.50 89 PRO A O 1
ATOM 674 N N . SER A 1 90 ? 3.049 -4.395 -21.266 1.00 78.50 90 SER A N 1
ATOM 675 C CA . SER A 1 90 ? 1.658 -4.576 -20.863 1.00 78.50 90 SER A CA 1
ATOM 676 C C . SER A 1 90 ? 0.753 -4.289 -22.062 1.00 78.50 90 SER A C 1
ATOM 678 O O . SER A 1 90 ? 1.045 -3.440 -22.907 1.00 78.50 90 SER A O 1
ATOM 680 N N . ILE A 1 91 ? -0.319 -5.065 -22.197 1.00 69.12 91 ILE A N 1
ATOM 681 C CA . ILE A 1 91 ? -1.344 -4.823 -23.212 1.00 69.12 91 ILE A CA 1
ATOM 682 C C . ILE A 1 91 ? -2.549 -4.268 -22.457 1.00 69.12 91 ILE A C 1
ATOM 684 O O . ILE A 1 91 ? -2.932 -4.864 -21.453 1.00 69.12 91 ILE A O 1
ATOM 688 N N . PRO A 1 92 ? -3.168 -3.162 -22.901 1.00 60.69 92 PRO A N 1
ATOM 689 C CA . PRO A 1 92 ? -4.411 -2.696 -22.304 1.00 60.69 92 PRO A CA 1
ATOM 690 C C . PRO A 1 92 ? -5.475 -3.794 -22.430 1.00 60.69 92 PRO A C 1
ATOM 692 O O . PRO A 1 92 ? -5.884 -4.143 -23.539 1.00 60.69 92 PRO A O 1
ATOM 695 N N . HIS A 1 93 ? -5.902 -4.364 -21.306 1.00 60.34 93 HIS A N 1
ATOM 696 C CA . HIS A 1 93 ? -6.999 -5.325 -21.272 1.00 60.34 93 HIS A CA 1
ATOM 697 C C . HIS A 1 93 ? -8.326 -4.576 -21.105 1.00 60.34 93 HIS A C 1
ATOM 699 O O . HIS A 1 93 ? -8.429 -3.641 -20.312 1.00 60.34 93 HIS A O 1
ATOM 705 N N . HIS A 1 94 ? -9.360 -4.974 -21.850 1.00 56.47 94 HIS A N 1
ATOM 706 C CA . HIS A 1 94 ? -10.714 -4.478 -21.603 1.00 56.47 94 HIS A CA 1
ATOM 707 C C . HIS A 1 94 ? -11.248 -5.070 -20.289 1.00 56.47 94 HIS A C 1
ATOM 709 O O . HIS A 1 94 ? -11.074 -6.262 -20.036 1.00 56.47 94 HIS A O 1
ATOM 715 N N . HIS A 1 95 ? -11.900 -4.232 -19.473 1.00 54.34 95 HIS A N 1
ATOM 716 C CA . HIS A 1 95 ? -12.304 -4.543 -18.094 1.00 54.34 95 HIS A CA 1
ATOM 717 C C . HIS A 1 95 ? -13.085 -5.859 -17.910 1.00 54.34 95 HIS A C 1
ATOM 719 O O . HIS A 1 95 ? -12.992 -6.472 -16.849 1.00 54.34 95 HIS A O 1
ATOM 725 N N . ASP A 1 96 ? -13.808 -6.324 -18.931 1.00 53.19 96 ASP A N 1
ATOM 726 C CA . ASP A 1 96 ? -14.714 -7.472 -18.816 1.00 53.19 96 ASP A CA 1
ATOM 727 C C . ASP A 1 96 ? -14.029 -8.855 -18.963 1.00 53.19 96 ASP A C 1
ATOM 729 O O . ASP A 1 96 ? -14.619 -9.862 -18.575 1.00 53.19 96 ASP A O 1
ATOM 733 N N . ASP A 1 97 ? -12.776 -8.929 -19.441 1.00 56.47 97 ASP A N 1
ATOM 734 C CA . ASP A 1 97 ? -12.059 -10.201 -19.706 1.00 56.47 97 ASP A CA 1
ATOM 735 C C . ASP A 1 97 ? -10.976 -10.555 -18.658 1.00 56.47 97 ASP A C 1
ATOM 737 O O . ASP A 1 97 ? -10.262 -11.554 -18.792 1.00 56.47 97 ASP A O 1
ATOM 741 N N . ILE A 1 98 ? -10.842 -9.738 -17.609 1.00 57.84 98 ILE A N 1
ATOM 742 C CA . ILE A 1 98 ? -9.725 -9.760 -16.646 1.00 57.84 98 ILE A CA 1
ATOM 743 C C . ILE A 1 98 ? -9.741 -11.016 -15.754 1.00 57.84 98 ILE A C 1
ATOM 745 O O . ILE A 1 98 ? -8.714 -11.657 -15.534 1.00 57.84 98 ILE A O 1
ATOM 749 N N . ILE A 1 99 ? -10.911 -11.392 -15.234 1.00 57.47 99 ILE A N 1
ATOM 750 C CA . ILE A 1 99 ? -11.020 -12.383 -14.149 1.00 57.47 99 ILE A CA 1
ATOM 751 C C . ILE A 1 99 ? -10.836 -13.836 -14.615 1.00 57.47 99 ILE A C 1
ATOM 753 O O . ILE A 1 99 ? -10.115 -14.564 -13.931 1.00 57.47 99 ILE A O 1
ATOM 757 N N . PRO A 1 100 ? -11.406 -14.293 -15.751 1.00 58.09 100 PRO A N 1
ATOM 758 C CA . PRO A 1 100 ? -11.191 -15.666 -16.212 1.00 58.09 100 PRO A CA 1
ATOM 759 C C . PRO A 1 100 ? -9.711 -15.968 -16.494 1.00 58.09 100 PRO A C 1
ATOM 761 O O . PRO A 1 100 ? -9.222 -17.032 -16.133 1.00 58.09 100 PRO A O 1
ATOM 764 N N . GLN A 1 101 ? -8.972 -15.008 -17.066 1.00 60.53 101 GLN A N 1
ATOM 765 C CA . GLN A 1 101 ? -7.548 -15.177 -17.392 1.00 60.53 101 GLN A CA 1
ATOM 766 C C . GLN A 1 101 ? -6.656 -15.194 -16.142 1.00 60.53 101 GLN A C 1
ATOM 768 O O . GLN A 1 101 ? -5.674 -15.933 -16.088 1.00 60.53 101 GLN A O 1
ATOM 773 N N . LEU A 1 102 ? -7.014 -14.403 -15.126 1.00 63.78 102 LEU A N 1
ATOM 774 C CA . LEU A 1 102 ? -6.324 -14.356 -13.838 1.00 63.78 102 LEU A CA 1
ATOM 775 C C . LEU A 1 102 ? -6.575 -15.609 -12.981 1.00 63.78 102 LEU A C 1
ATOM 777 O O . LEU A 1 102 ? -5.655 -16.086 -12.318 1.00 63.78 102 LEU A O 1
ATOM 781 N N . ALA A 1 103 ? -7.799 -16.145 -12.993 1.00 59.91 103 ALA A N 1
ATOM 782 C CA . ALA A 1 103 ? -8.181 -17.314 -12.196 1.00 59.91 103 ALA A CA 1
ATOM 783 C C . ALA A 1 103 ? -7.519 -18.616 -12.684 1.00 59.91 103 ALA A C 1
ATOM 785 O O . ALA A 1 103 ? -7.165 -19.465 -11.867 1.00 59.91 103 ALA A O 1
ATOM 786 N N . ASP A 1 104 ? -7.299 -18.747 -13.996 1.00 57.97 104 ASP A N 1
ATOM 787 C CA . ASP A 1 104 ? -6.631 -19.907 -14.599 1.00 57.97 104 ASP A CA 1
ATOM 788 C C . ASP A 1 104 ? -5.093 -19.851 -14.479 1.00 57.97 104 ASP A C 1
ATOM 790 O O . ASP A 1 104 ? -4.401 -20.819 -14.813 1.00 57.97 104 ASP A O 1
ATOM 794 N N . HIS A 1 105 ? -4.523 -18.739 -13.995 1.00 62.62 105 HIS A N 1
ATOM 795 C CA . HIS A 1 105 ? -3.078 -18.613 -13.842 1.00 62.62 105 HIS A CA 1
ATOM 796 C C . HIS A 1 105 ? -2.590 -19.456 -12.644 1.00 62.62 105 HIS A C 1
ATOM 798 O O . HIS A 1 105 ? -2.930 -19.156 -11.493 1.00 62.62 105 HIS A O 1
ATOM 804 N N . PRO A 1 106 ? -1.721 -20.467 -12.855 1.00 56.09 106 PRO A N 1
ATOM 805 C CA . PRO A 1 106 ? -1.382 -21.479 -11.844 1.00 56.09 106 PRO A CA 1
ATOM 806 C C . PRO A 1 106 ? -0.753 -20.893 -10.572 1.00 56.09 106 PRO A C 1
ATOM 808 O O . PRO A 1 106 ? -0.868 -21.466 -9.493 1.00 56.09 106 PRO A O 1
ATOM 811 N N . MET A 1 107 ? -0.122 -19.723 -10.694 1.00 58.56 107 MET A N 1
ATOM 812 C CA . MET A 1 107 ? 0.547 -19.025 -9.593 1.00 58.56 107 MET A CA 1
ATOM 813 C C . MET A 1 107 ? -0.323 -17.989 -8.871 1.00 58.56 107 MET A C 1
ATOM 815 O O . MET A 1 107 ? 0.121 -17.454 -7.854 1.00 58.56 107 MET A O 1
ATOM 819 N N . LEU A 1 108 ? -1.528 -17.683 -9.372 1.00 62.69 108 LEU A N 1
ATOM 820 C CA . LEU A 1 108 ? -2.450 -16.711 -8.763 1.00 62.69 108 LEU A CA 1
ATOM 821 C C . LEU A 1 108 ? -3.518 -17.362 -7.873 1.00 62.69 108 LEU A C 1
ATOM 823 O O . LEU A 1 108 ? -4.023 -16.686 -6.974 1.00 62.69 108 LEU A O 1
ATOM 827 N N . GLY A 1 109 ? -3.783 -18.659 -8.068 1.00 58.09 109 GLY A N 1
ATOM 828 C CA . GLY A 1 109 ? -4.622 -19.481 -7.191 1.00 58.09 109 GLY A CA 1
ATOM 829 C C . GLY A 1 109 ? -3.937 -19.911 -5.883 1.00 58.09 109 GLY A C 1
ATOM 830 O O . GLY A 1 109 ? -2.792 -19.552 -5.597 1.00 58.09 109 GLY A O 1
ATOM 831 N N . ASP A 1 110 ? -4.641 -20.710 -5.075 1.00 52.09 110 ASP A N 1
ATOM 832 C CA . ASP A 1 110 ? -4.201 -21.170 -3.744 1.00 52.09 110 ASP A CA 1
ATOM 833 C C . ASP A 1 110 ? -3.199 -22.342 -3.793 1.00 52.09 110 ASP A C 1
ATOM 835 O O . ASP A 1 110 ? -3.192 -23.204 -2.915 1.00 52.09 110 ASP A O 1
ATOM 839 N N . MET A 1 111 ? -2.333 -22.419 -4.817 1.00 52.91 111 MET A N 1
ATOM 840 C CA . MET A 1 111 ? -1.169 -23.305 -4.718 1.00 52.91 111 MET A CA 1
ATOM 841 C C . MET A 1 111 ? -0.300 -22.780 -3.576 1.00 52.91 111 MET A C 1
ATOM 843 O O . MET A 1 111 ? 0.426 -21.795 -3.724 1.00 52.91 111 MET A O 1
ATOM 847 N N . ASP A 1 112 ? -0.445 -23.415 -2.412 1.00 54.03 112 ASP A N 1
ATOM 848 C CA . ASP A 1 112 ? 0.315 -23.111 -1.210 1.00 54.03 112 ASP A CA 1
ATOM 849 C C . ASP A 1 112 ? 1.801 -23.008 -1.565 1.00 54.03 112 ASP A C 1
ATOM 851 O O . ASP A 1 112 ? 2.373 -23.912 -2.186 1.00 54.03 112 ASP A O 1
ATOM 855 N N . ASP A 1 113 ? 2.464 -21.953 -1.086 1.00 52.31 113 ASP A N 1
ATOM 856 C CA . ASP A 1 113 ? 3.916 -21.770 -1.236 1.00 52.31 113 ASP A CA 1
ATOM 857 C C . ASP A 1 113 ? 4.700 -22.994 -0.702 1.00 52.31 113 ASP A C 1
ATOM 859 O O . ASP A 1 113 ? 5.835 -23.263 -1.097 1.00 52.31 113 ASP A O 1
ATOM 863 N N . VAL A 1 114 ? 4.058 -23.790 0.164 1.00 46.75 114 VAL A N 1
ATOM 864 C CA . VAL A 1 114 ? 4.548 -25.065 0.697 1.00 46.75 114 VAL A CA 1
ATOM 865 C C . VAL A 1 114 ? 4.580 -26.179 -0.358 1.00 46.75 114 VAL A C 1
ATOM 867 O O . VAL A 1 114 ? 5.512 -26.980 -0.348 1.00 46.75 114 VAL A O 1
ATOM 870 N N . GLN A 1 115 ? 3.617 -26.262 -1.278 1.00 46.25 115 GLN A N 1
ATOM 871 C CA . GLN A 1 115 ? 3.617 -27.285 -2.335 1.00 46.25 115 GLN A CA 1
ATOM 872 C C . GLN A 1 115 ? 4.619 -26.968 -3.452 1.00 46.25 115 GLN A C 1
ATOM 874 O O . GLN A 1 115 ? 5.242 -27.891 -3.977 1.00 46.25 115 GLN A O 1
ATOM 879 N N . LEU A 1 116 ? 4.866 -25.686 -3.745 1.00 51.41 116 LEU A N 1
ATOM 880 C CA . LEU A 1 116 ? 5.918 -25.255 -4.679 1.00 51.41 116 LEU A CA 1
ATOM 881 C C . LEU A 1 116 ? 7.320 -25.701 -4.217 1.00 51.41 116 LEU A C 1
ATOM 883 O O . LEU A 1 116 ? 8.132 -26.146 -5.029 1.00 51.41 116 LEU A O 1
ATOM 887 N N . LEU A 1 117 ? 7.576 -25.699 -2.900 1.00 48.06 117 LEU A N 1
ATOM 888 C CA . LEU A 1 117 ? 8.809 -26.251 -2.312 1.00 48.06 117 LEU A CA 1
ATOM 889 C C . LEU A 1 117 ? 8.963 -27.769 -2.543 1.00 48.06 117 LEU A C 1
ATOM 891 O O . LEU A 1 117 ? 10.086 -28.269 -2.640 1.00 48.06 117 LEU A O 1
ATOM 895 N N . HIS A 1 118 ? 7.854 -28.507 -2.648 1.00 47.06 118 HIS A N 1
ATOM 896 C CA . HIS A 1 118 ? 7.864 -29.961 -2.850 1.00 47.06 118 HIS A CA 1
ATOM 897 C C . HIS A 1 118 ? 7.967 -30.370 -4.330 1.00 47.06 118 HIS A C 1
ATOM 899 O O . HIS A 1 118 ? 8.423 -31.472 -4.619 1.00 47.06 118 HIS A O 1
ATOM 905 N N . GLN A 1 119 ? 7.585 -29.507 -5.279 1.00 43.56 119 GLN A N 1
ATOM 906 C CA . GLN A 1 119 ? 7.697 -29.822 -6.711 1.00 43.56 119 GLN A CA 1
ATOM 907 C C . GLN A 1 119 ? 9.135 -29.672 -7.232 1.00 43.56 119 GLN A C 1
ATOM 909 O O . GLN A 1 119 ? 9.608 -30.536 -7.971 1.00 43.56 119 GLN A O 1
ATOM 914 N N . HIS A 1 120 ? 9.882 -28.658 -6.783 1.00 42.47 120 HIS A N 1
ATOM 915 C CA . HIS A 1 120 ? 11.282 -28.455 -7.194 1.00 42.47 120 HIS A CA 1
ATOM 916 C C . HIS A 1 120 ? 12.312 -29.330 -6.465 1.00 42.47 120 HIS A C 1
ATOM 918 O O . HIS A 1 120 ? 13.477 -29.349 -6.850 1.00 42.47 120 HIS A O 1
ATOM 924 N N . SER A 1 121 ? 11.899 -30.097 -5.455 1.00 36.44 121 SER A N 1
ATOM 925 C CA . SER A 1 121 ? 12.754 -31.070 -4.760 1.00 36.44 121 SER A CA 1
ATOM 926 C C . SER A 1 121 ? 12.726 -32.476 -5.387 1.00 36.44 121 SER A C 1
ATOM 928 O O . SER A 1 121 ? 13.309 -33.401 -4.831 1.00 36.44 121 SER A O 1
ATOM 930 N N . SER A 1 122 ? 12.092 -32.643 -6.556 1.00 31.77 122 SER A N 1
ATOM 931 C CA . SER A 1 122 ? 11.969 -33.929 -7.267 1.00 31.77 122 SER A CA 1
ATOM 932 C C . SER A 1 122 ? 12.965 -34.135 -8.423 1.00 31.77 122 SER A C 1
ATOM 934 O O . SER A 1 122 ? 12.744 -34.975 -9.294 1.00 31.77 122 SER A O 1
ATOM 936 N N . HIS A 1 123 ? 14.085 -33.406 -8.443 1.00 34.84 123 HIS A N 1
ATOM 937 C CA . HIS A 1 123 ? 15.240 -33.810 -9.247 1.00 34.84 123 HIS A CA 1
ATOM 938 C C . HIS A 1 123 ? 16.197 -34.647 -8.401 1.00 34.84 123 HIS A C 1
ATOM 940 O O . HIS A 1 123 ? 16.848 -34.155 -7.483 1.00 34.84 123 HIS A O 1
ATOM 946 N N . ASP A 1 124 ? 16.171 -35.941 -8.718 1.00 33.59 124 ASP A N 1
ATOM 947 C CA . ASP A 1 124 ? 16.951 -37.030 -8.152 1.00 33.59 124 ASP A CA 1
ATOM 948 C C . ASP A 1 124 ? 18.457 -36.727 -8.101 1.00 33.59 124 ASP A C 1
ATOM 950 O O . ASP A 1 124 ? 19.085 -36.505 -9.133 1.00 33.59 124 ASP A O 1
ATOM 954 N N . ASP A 1 125 ? 19.038 -36.860 -6.908 1.00 30.62 125 ASP A N 1
ATOM 955 C CA . ASP A 1 125 ? 20.414 -37.320 -6.714 1.00 30.62 125 ASP A CA 1
ATOM 956 C C . ASP A 1 125 ? 20.415 -38.379 -5.594 1.00 30.62 125 ASP A C 1
ATOM 958 O O . ASP A 1 125 ? 19.665 -38.257 -4.615 1.00 30.62 125 ASP A O 1
ATOM 962 N N . PRO A 1 126 ? 21.192 -39.468 -5.727 1.00 32.41 126 PRO A N 1
ATOM 963 C CA . PRO A 1 126 ? 21.023 -40.653 -4.904 1.00 32.41 126 PRO A CA 1
ATOM 964 C C . PRO A 1 126 ? 21.547 -40.464 -3.478 1.00 32.41 126 PRO A C 1
ATOM 966 O O . PRO A 1 126 ? 22.641 -39.966 -3.224 1.00 32.41 126 PRO A O 1
ATOM 969 N N . VAL A 1 127 ? 20.724 -40.958 -2.557 1.00 30.98 127 VAL A N 1
ATOM 970 C CA . VAL A 1 127 ? 20.950 -41.128 -1.123 1.00 30.98 127 VAL A CA 1
ATOM 971 C C . VAL A 1 127 ? 22.232 -41.918 -0.853 1.00 30.98 127 VAL A C 1
ATOM 973 O O . VAL A 1 127 ? 22.314 -43.085 -1.236 1.00 30.98 127 VAL A O 1
ATOM 976 N N . ASP A 1 128 ? 23.160 -41.334 -0.092 1.00 31.00 128 ASP A N 1
ATOM 977 C CA . ASP A 1 128 ? 24.178 -42.096 0.635 1.00 31.00 128 ASP A CA 1
ATOM 978 C C . ASP A 1 128 ? 23.924 -41.986 2.148 1.00 31.00 128 ASP A C 1
ATOM 980 O O . ASP A 1 128 ? 23.675 -40.908 2.697 1.00 31.00 128 ASP A O 1
ATOM 984 N N . GLN A 1 129 ? 23.878 -43.143 2.808 1.00 29.28 129 GLN A N 1
ATOM 985 C CA . GLN A 1 129 ? 23.488 -43.295 4.211 1.00 29.28 129 GLN A CA 1
ATOM 986 C C . GLN A 1 129 ? 24.627 -42.918 5.178 1.00 29.28 129 GLN A C 1
ATOM 988 O O . GLN A 1 129 ? 25.802 -43.059 4.846 1.00 29.28 129 GLN A O 1
ATOM 993 N N . PRO A 1 130 ? 24.310 -42.500 6.421 1.00 33.25 130 PRO A N 1
ATOM 994 C CA . PRO A 1 130 ? 25.306 -42.055 7.387 1.00 33.25 130 PRO A CA 1
ATOM 995 C C . PRO A 1 130 ? 25.888 -43.213 8.212 1.00 33.25 130 PRO A C 1
ATOM 997 O O . PRO A 1 130 ? 25.254 -44.248 8.426 1.00 33.25 130 PRO A O 1
ATOM 1000 N N . SER A 1 131 ? 27.079 -43.004 8.777 1.00 26.11 131 SER A N 1
ATOM 1001 C CA . SER A 1 131 ? 27.601 -43.802 9.895 1.00 26.11 131 SER A CA 1
ATOM 1002 C C . SER A 1 131 ? 28.416 -42.952 10.888 1.00 26.11 131 SER A C 1
ATOM 1004 O O . SER A 1 131 ? 28.912 -41.892 10.507 1.00 26.11 131 SER A O 1
ATOM 1006 N N . PRO A 1 132 ? 28.512 -43.365 12.173 1.00 34.50 132 PRO A N 1
ATOM 1007 C CA . PRO A 1 132 ? 28.627 -42.451 13.316 1.00 34.50 132 PRO A CA 1
ATOM 1008 C C . PRO A 1 132 ? 29.948 -42.569 14.108 1.00 34.50 132 PRO A C 1
ATOM 1010 O O . PRO A 1 132 ? 30.532 -43.644 14.174 1.00 34.50 132 PRO A O 1
ATOM 1013 N N . ALA A 1 133 ? 30.360 -41.491 14.791 1.00 27.08 133 ALA A N 1
ATOM 1014 C CA . ALA A 1 133 ? 31.296 -41.465 15.938 1.00 27.08 133 ALA A CA 1
ATOM 1015 C C . ALA A 1 133 ? 31.390 -40.002 16.446 1.00 27.08 133 ALA A C 1
ATOM 1017 O O . ALA A 1 133 ? 31.665 -39.110 15.657 1.00 27.08 133 ALA A O 1
ATOM 1018 N N . SER A 1 134 ? 30.915 -39.619 17.637 1.00 24.98 134 SER A N 1
ATOM 1019 C CA . SER A 1 134 ? 31.400 -39.845 19.014 1.00 24.98 134 SER A CA 1
ATOM 1020 C C . SER A 1 134 ? 32.257 -38.696 19.580 1.00 24.98 134 SER A C 1
ATOM 1022 O O . SER A 1 134 ? 33.170 -38.204 18.932 1.00 24.98 134 SER A O 1
ATOM 1024 N N . SER A 1 135 ? 31.976 -38.402 20.858 1.00 26.03 135 SER A N 1
ATOM 1025 C CA . SER A 1 135 ? 32.812 -37.787 21.909 1.00 26.03 135 SER A CA 1
ATOM 1026 C C . SER A 1 135 ? 33.078 -36.269 21.926 1.00 26.03 135 SER A C 1
ATOM 1028 O O . SER A 1 135 ? 33.973 -35.755 21.271 1.00 26.03 135 SER A O 1
ATOM 1030 N N . SER A 1 136 ? 32.331 -35.610 22.825 1.00 24.23 136 SER A N 1
ATOM 1031 C CA . SER A 1 136 ? 32.796 -34.803 23.973 1.00 24.23 136 SER A CA 1
ATOM 1032 C C . SER A 1 136 ? 33.986 -33.848 23.815 1.00 24.23 136 SER A C 1
ATOM 1034 O O . SER A 1 136 ? 35.121 -34.287 23.655 1.00 24.23 136 SER A O 1
ATOM 1036 N N . SER A 1 137 ? 33.782 -32.578 24.174 1.00 26.03 137 SER A N 1
ATOM 1037 C CA . SER A 1 137 ? 34.457 -31.985 25.345 1.00 26.03 137 SER A CA 1
ATOM 1038 C C . SER A 1 137 ? 33.933 -30.583 25.678 1.00 26.03 137 SER A C 1
ATOM 1040 O O . SER A 1 137 ? 33.594 -29.769 24.828 1.00 26.03 137 SER A O 1
ATOM 1042 N N . THR A 1 138 ? 33.840 -30.369 26.981 1.00 24.67 138 THR A N 1
ATOM 1043 C CA . THR A 1 138 ? 33.532 -29.154 27.732 1.00 24.67 138 THR A CA 1
ATOM 1044 C C . THR A 1 138 ? 34.631 -28.096 27.604 1.00 24.67 138 THR A C 1
ATOM 1046 O O . THR A 1 138 ? 35.798 -28.468 27.691 1.00 24.67 138 THR A O 1
ATOM 1049 N N . SER A 1 139 ? 34.291 -26.799 27.593 1.00 25.84 139 SER A N 1
ATOM 1050 C CA . SER A 1 139 ? 34.935 -25.851 28.521 1.00 25.84 139 SER A CA 1
ATOM 1051 C C . SER A 1 139 ? 34.251 -24.485 28.624 1.00 25.84 139 SER A C 1
ATOM 1053 O O . SER A 1 139 ? 33.606 -23.994 27.704 1.00 25.84 139 SER A O 1
ATOM 1055 N N . SER A 1 140 ? 34.426 -23.926 29.812 1.00 24.00 140 SER A N 1
ATOM 1056 C CA . SER A 1 140 ? 33.793 -22.784 30.460 1.00 24.00 140 SER A CA 1
ATOM 1057 C C . SER A 1 140 ? 34.204 -21.389 29.957 1.00 24.00 140 SER A C 1
ATOM 1059 O O . SER A 1 140 ? 35.355 -21.151 29.614 1.00 24.00 140 SER A O 1
ATOM 1061 N N . LEU A 1 141 ? 33.231 -20.470 30.037 1.00 25.94 141 LEU A N 1
ATOM 1062 C CA . LEU A 1 141 ? 33.258 -19.088 30.563 1.00 25.94 141 LEU A CA 1
ATOM 1063 C C . LEU A 1 141 ? 34.573 -18.283 30.559 1.00 25.94 141 LEU A C 1
ATOM 1065 O O . LEU A 1 141 ? 35.485 -18.630 31.302 1.00 25.94 141 LEU A O 1
ATOM 1069 N N . VAL A 1 142 ? 34.533 -17.067 29.985 1.00 25.86 142 VAL A N 1
ATOM 1070 C CA . VAL A 1 142 ? 35.118 -15.856 30.607 1.00 25.86 142 VAL A CA 1
ATOM 1071 C C . VAL A 1 142 ? 34.263 -14.614 30.296 1.00 25.86 142 VAL A C 1
ATOM 1073 O O . VAL A 1 142 ? 33.981 -14.294 29.145 1.00 25.86 142 VAL A O 1
ATOM 1076 N N . PHE A 1 143 ? 33.865 -13.927 31.368 1.00 25.14 143 PHE A N 1
ATOM 1077 C CA . PHE A 1 143 ? 33.251 -12.599 31.427 1.00 25.14 143 PHE A CA 1
ATOM 1078 C C . PHE A 1 143 ? 34.305 -11.510 31.172 1.00 25.14 143 PHE A C 1
ATOM 1080 O O . PHE A 1 143 ? 35.358 -11.545 31.802 1.00 25.14 143 PHE A O 1
ATOM 1087 N N . HIS A 1 144 ? 33.987 -10.473 30.393 1.00 27.62 144 HIS A N 1
ATOM 1088 C CA . HIS A 1 144 ? 34.641 -9.171 30.548 1.00 27.62 144 HIS A CA 1
ATOM 1089 C C . HIS A 1 144 ? 33.621 -8.032 30.500 1.00 27.62 144 HIS A C 1
ATOM 1091 O O . HIS A 1 144 ? 32.823 -7.901 29.578 1.00 27.62 144 HIS A O 1
ATOM 1097 N N . HIS A 1 145 ? 33.656 -7.242 31.569 1.00 25.64 145 HIS A N 1
ATOM 1098 C CA . HIS A 1 145 ? 32.780 -6.134 31.911 1.00 25.64 145 HIS A CA 1
ATOM 1099 C C . HIS A 1 145 ? 33.534 -4.823 31.670 1.00 25.64 145 HIS A C 1
ATOM 1101 O O . HIS A 1 145 ? 34.554 -4.603 32.321 1.00 25.64 145 HIS A O 1
ATOM 1107 N N . LEU A 1 146 ? 33.042 -3.941 30.794 1.00 25.77 146 LEU A N 1
ATOM 1108 C CA . LEU A 1 146 ? 33.523 -2.558 30.694 1.00 25.77 146 LEU A CA 1
ATOM 1109 C C . LEU A 1 146 ? 32.363 -1.581 30.426 1.00 25.77 146 LEU A C 1
ATOM 1111 O O . LEU A 1 146 ? 31.883 -1.440 29.309 1.00 25.77 146 LEU A O 1
ATOM 1115 N N . HIS A 1 147 ? 31.914 -0.966 31.522 1.00 27.45 147 HIS A N 1
ATOM 1116 C CA 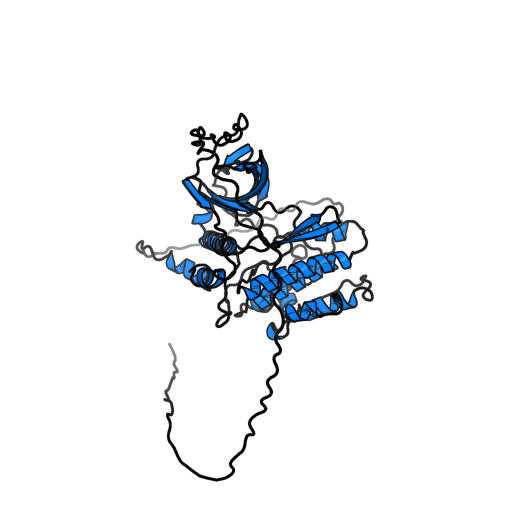. HIS A 1 147 ? 31.593 0.452 31.726 1.00 27.45 147 HIS A CA 1
ATOM 1117 C C . HIS A 1 147 ? 31.128 1.305 30.530 1.00 27.45 147 HIS A C 1
ATOM 1119 O O . HIS A 1 147 ? 31.914 1.716 29.680 1.00 27.45 147 HIS A O 1
ATOM 1125 N N . SER A 1 148 ? 29.859 1.714 30.597 1.00 28.58 148 SER A N 1
ATOM 1126 C CA . SER A 1 148 ? 29.311 2.908 29.941 1.00 28.58 148 SER A CA 1
ATOM 1127 C C . SER A 1 148 ? 29.743 4.201 30.651 1.00 28.58 148 SER A C 1
ATOM 1129 O O . SER A 1 148 ? 29.954 4.192 31.867 1.00 28.58 148 SER A O 1
ATOM 1131 N N . PRO A 1 149 ? 29.708 5.342 29.943 1.00 30.23 149 PRO A N 1
ATOM 1132 C CA . PRO A 1 149 ? 29.226 6.585 30.536 1.00 30.23 149 PRO A CA 1
ATOM 1133 C C . PRO A 1 149 ? 28.035 7.183 29.750 1.00 30.23 149 PRO A C 1
ATOM 1135 O O . PRO A 1 149 ? 27.725 6.732 28.647 1.00 30.23 149 PRO A O 1
ATOM 1138 N N . PRO A 1 150 ? 27.310 8.148 30.346 1.00 35.78 150 PRO A N 1
ATOM 1139 C CA . PRO A 1 150 ? 25.906 8.415 30.048 1.00 35.78 150 PRO A CA 1
ATOM 1140 C C . PRO A 1 150 ? 25.715 9.633 29.134 1.00 35.78 150 PRO A C 1
ATOM 1142 O O . PRO A 1 150 ? 26.444 10.611 29.269 1.00 35.78 150 PRO A O 1
ATOM 1145 N N . ASN A 1 151 ? 24.673 9.636 28.294 1.00 25.94 151 ASN A N 1
ATOM 1146 C CA . ASN A 1 151 ? 23.770 10.791 28.207 1.00 25.94 151 ASN A CA 1
ATOM 1147 C C . ASN A 1 151 ? 22.541 10.560 27.315 1.00 25.94 151 ASN A C 1
ATOM 1149 O O . ASN A 1 151 ? 22.653 10.117 26.179 1.00 25.94 151 ASN A O 1
ATOM 1153 N N . GLN A 1 152 ? 21.408 11.009 27.862 1.00 25.98 152 GLN A N 1
ATOM 1154 C CA . GLN A 1 152 ? 20.221 11.548 27.189 1.00 25.98 152 GLN A CA 1
ATOM 1155 C C . GLN A 1 152 ? 19.419 10.595 26.296 1.00 25.98 152 GLN A C 1
ATOM 1157 O O . GLN A 1 152 ? 19.519 10.582 25.075 1.00 25.98 152 GLN A O 1
ATOM 1162 N N . THR A 1 153 ? 18.502 9.870 26.934 1.00 27.75 153 THR A N 1
ATOM 1163 C CA . THR A 1 153 ? 17.313 9.321 26.279 1.00 27.75 153 THR A CA 1
ATOM 1164 C C . THR A 1 153 ? 16.306 10.440 26.001 1.00 27.75 153 THR A C 1
ATOM 1166 O O . THR A 1 153 ? 15.817 11.044 26.961 1.00 27.75 153 THR A O 1
ATOM 1169 N N . PRO A 1 154 ? 15.892 10.678 24.748 1.00 32.91 154 PRO A N 1
ATOM 1170 C CA . PRO A 1 154 ? 14.557 11.183 24.507 1.00 32.91 154 PRO A CA 1
ATOM 1171 C C . PRO A 1 154 ? 13.585 10.030 24.783 1.00 32.91 154 PRO A C 1
ATOM 1173 O O . PRO A 1 154 ? 13.690 8.950 24.201 1.00 32.91 154 PRO A O 1
ATOM 1176 N N . THR A 1 155 ? 12.659 10.234 25.715 1.00 32.50 155 THR A N 1
ATOM 1177 C CA . THR A 1 155 ? 11.517 9.348 25.951 1.00 32.50 155 THR A CA 1
ATOM 1178 C C . THR A 1 155 ? 10.669 9.270 24.678 1.00 32.50 155 THR A C 1
ATOM 1180 O O . THR A 1 155 ? 9.772 10.088 24.485 1.00 32.50 155 THR A O 1
ATOM 1183 N N . ARG A 1 156 ? 10.953 8.314 23.781 1.00 39.34 156 ARG A N 1
ATOM 1184 C CA . ARG A 1 156 ? 10.028 7.953 22.695 1.00 39.34 156 ARG A CA 1
ATOM 1185 C C . ARG A 1 156 ? 8.857 7.180 23.312 1.00 39.34 156 ARG A C 1
ATOM 1187 O O . ARG A 1 156 ? 9.104 6.217 24.042 1.00 39.34 156 ARG A O 1
ATOM 1194 N N . PRO A 1 157 ? 7.595 7.553 23.050 1.00 42.41 157 PRO A N 1
ATOM 1195 C CA . PRO A 1 157 ? 6.471 6.704 23.413 1.00 42.41 157 PRO A CA 1
ATOM 1196 C C . PRO A 1 157 ? 6.564 5.385 22.628 1.00 42.41 157 PRO A C 1
ATOM 1198 O O . PRO A 1 157 ? 6.666 5.376 21.404 1.00 42.41 157 PRO A O 1
ATOM 1201 N N . ALA A 1 158 ? 6.535 4.268 23.356 1.00 49.38 158 ALA A N 1
ATOM 1202 C CA . ALA A 1 158 ? 6.767 2.892 22.890 1.00 49.38 158 ALA A CA 1
ATOM 1203 C C . ALA A 1 158 ? 5.754 2.343 21.854 1.00 49.38 158 ALA A C 1
ATOM 1205 O O . ALA A 1 158 ? 5.766 1.155 21.553 1.00 49.38 158 ALA A O 1
ATOM 1206 N N . ALA A 1 159 ? 4.843 3.174 21.345 1.00 58.50 159 ALA A N 1
ATOM 1207 C CA . ALA A 1 159 ? 3.758 2.759 20.454 1.00 58.50 159 ALA A CA 1
ATOM 1208 C C . ALA A 1 159 ? 3.693 3.549 19.135 1.00 58.50 159 ALA A C 1
ATOM 1210 O O . ALA A 1 159 ? 2.778 3.316 18.346 1.00 58.50 159 ALA A O 1
ATOM 1211 N N . ALA A 1 160 ? 4.604 4.504 18.910 1.00 71.19 160 ALA A N 1
ATOM 1212 C CA . ALA A 1 160 ? 4.653 5.241 17.648 1.00 71.19 160 ALA A CA 1
ATOM 1213 C C . ALA A 1 160 ? 4.936 4.277 16.489 1.00 71.19 160 ALA A C 1
ATOM 1215 O O . ALA A 1 160 ? 5.644 3.286 16.680 1.00 71.19 160 ALA A O 1
ATOM 1216 N N . MET A 1 161 ? 4.414 4.572 15.298 1.00 78.94 161 MET A N 1
ATOM 1217 C CA . MET A 1 161 ? 4.753 3.797 14.105 1.00 78.94 161 MET A CA 1
ATOM 1218 C C . MET A 1 161 ? 6.270 3.801 13.886 1.00 78.94 161 MET A C 1
ATOM 1220 O O . MET A 1 161 ? 6.926 4.849 13.903 1.00 78.94 161 MET A O 1
ATOM 1224 N N . VAL A 1 162 ? 6.835 2.612 13.707 1.00 76.56 162 VAL A N 1
ATOM 1225 C CA . VAL A 1 162 ? 8.245 2.417 13.377 1.00 76.56 162 VAL A CA 1
ATOM 1226 C C . VAL A 1 162 ? 8.285 1.669 12.064 1.00 76.56 162 VAL A C 1
ATOM 1228 O O . VAL A 1 162 ? 7.521 0.728 11.877 1.00 76.56 162 VAL A O 1
ATOM 1231 N N . ARG A 1 163 ? 9.168 2.108 11.168 1.00 76.75 163 ARG A N 1
ATOM 1232 C CA . ARG A 1 163 ? 9.341 1.473 9.869 1.00 76.75 163 ARG A CA 1
ATOM 1233 C C . ARG A 1 163 ? 9.791 0.037 10.083 1.00 76.75 163 ARG A C 1
ATOM 1235 O O . ARG A 1 163 ? 10.716 -0.195 10.871 1.00 76.75 163 ARG A O 1
ATOM 1242 N N . GLU A 1 164 ? 9.155 -0.904 9.397 1.00 62.88 164 GLU A N 1
ATOM 1243 C CA . GLU A 1 164 ? 9.621 -2.283 9.410 1.00 62.88 164 GLU A CA 1
ATOM 1244 C C . GLU A 1 164 ? 11.054 -2.304 8.862 1.00 62.88 164 GLU A C 1
ATOM 1246 O O . GLU A 1 164 ? 11.331 -1.857 7.748 1.00 62.88 164 GLU A O 1
ATOM 1251 N N . ALA A 1 165 ? 12.012 -2.749 9.677 1.00 47.50 165 ALA A N 1
ATOM 1252 C CA . ALA A 1 165 ? 13.358 -2.961 9.179 1.00 47.50 165 ALA A CA 1
ATOM 1253 C C . ALA A 1 165 ? 13.289 -4.162 8.238 1.00 47.50 165 ALA A C 1
ATOM 1255 O O . ALA A 1 165 ? 13.008 -5.264 8.711 1.00 47.50 165 ALA A O 1
ATOM 1256 N N . SER A 1 166 ? 13.561 -3.963 6.944 1.00 41.38 166 SER A N 1
ATOM 1257 C CA . SER A 1 166 ? 13.787 -5.050 5.989 1.00 41.38 166 SER A CA 1
ATOM 1258 C C . SER A 1 166 ? 14.805 -6.001 6.608 1.00 41.38 166 SER A C 1
ATOM 1260 O O . SER A 1 166 ? 15.997 -5.696 6.621 1.00 41.38 166 SER A O 1
ATOM 1262 N N . ARG A 1 167 ? 14.355 -7.105 7.222 1.00 32.66 167 ARG A N 1
ATOM 1263 C CA . ARG A 1 167 ? 15.264 -8.056 7.865 1.00 32.66 167 ARG A CA 1
ATOM 1264 C C . ARG A 1 167 ? 16.157 -8.594 6.757 1.00 32.66 167 ARG A C 1
ATOM 1266 O O . ARG A 1 167 ? 15.641 -9.286 5.878 1.00 32.66 167 ARG A O 1
ATOM 1273 N N . PRO A 1 168 ? 17.473 -8.334 6.784 1.00 28.20 168 PRO A N 1
ATOM 1274 C CA . PRO A 1 168 ? 18.364 -9.060 5.912 1.00 28.20 168 PRO A CA 1
ATOM 1275 C C . PRO A 1 168 ? 18.244 -10.513 6.361 1.00 28.20 168 PRO A C 1
ATOM 1277 O O . PRO A 1 168 ? 18.550 -10.840 7.512 1.00 28.20 168 PRO A O 1
ATOM 1280 N N . LEU A 1 169 ? 17.768 -11.399 5.488 1.00 29.50 169 LEU A N 1
ATOM 1281 C CA . LEU A 1 169 ? 18.141 -12.799 5.627 1.00 29.50 169 LEU A CA 1
ATOM 1282 C C . LEU A 1 169 ? 19.667 -12.781 5.654 1.00 29.50 169 LEU A C 1
ATOM 1284 O O . LEU A 1 169 ? 20.290 -12.298 4.713 1.00 29.50 169 LEU A O 1
ATOM 1288 N N . HIS A 1 170 ? 20.253 -13.164 6.788 1.00 31.06 170 HIS A N 1
ATOM 1289 C CA . HIS A 1 170 ? 21.691 -13.111 7.003 1.00 31.06 170 HIS A CA 1
ATOM 1290 C C . HIS A 1 170 ? 22.343 -14.064 5.993 1.00 31.06 170 HIS A C 1
ATOM 1292 O O . HIS A 1 170 ? 22.476 -15.259 6.247 1.00 31.06 170 HIS A O 1
ATOM 1298 N N . LEU A 1 171 ? 22.693 -13.555 4.811 1.00 35.31 171 LEU A N 1
ATOM 1299 C CA . LEU A 1 171 ? 23.571 -14.264 3.903 1.00 35.31 171 LEU A CA 1
ATOM 1300 C C . LEU A 1 171 ? 24.994 -14.171 4.469 1.00 35.31 171 LEU A C 1
ATOM 1302 O O . LEU A 1 171 ? 25.381 -13.119 4.992 1.00 35.31 171 LEU A O 1
ATOM 1306 N N . PRO A 1 172 ? 25.771 -15.265 4.408 1.00 31.00 172 PRO A N 1
ATOM 1307 C CA . PRO A 1 172 ? 27.174 -15.228 4.785 1.00 31.00 172 PRO A CA 1
ATOM 1308 C C . PRO A 1 172 ? 27.923 -14.187 3.932 1.00 31.00 172 PRO A C 1
ATOM 1310 O O . PRO A 1 172 ? 27.562 -13.974 2.771 1.00 31.00 172 PRO A O 1
ATOM 1313 N N . PRO A 1 173 ? 28.966 -13.539 4.483 1.00 33.97 173 PRO A N 1
ATOM 1314 C CA . PRO A 1 173 ? 29.737 -12.516 3.788 1.00 33.97 173 PRO A CA 1
ATOM 1315 C C . PRO A 1 173 ? 30.637 -13.181 2.740 1.00 33.97 173 PRO A C 1
ATOM 1317 O O . PRO A 1 173 ? 31.813 -13.435 2.982 1.00 33.97 173 PRO A O 1
ATOM 1320 N N . SER A 1 174 ? 30.064 -13.532 1.592 1.00 35.31 174 SER A N 1
ATOM 1321 C CA . SER A 1 174 ? 30.798 -14.030 0.424 1.00 35.31 174 SER A CA 1
ATOM 1322 C C . SER A 1 174 ? 29.949 -13.966 -0.853 1.00 35.31 174 SER A C 1
ATOM 1324 O O . SER A 1 174 ? 29.826 -14.955 -1.575 1.00 35.31 174 SER A O 1
ATOM 1326 N N . ILE A 1 175 ? 29.334 -12.813 -1.122 1.00 39.91 175 ILE A N 1
ATOM 1327 C CA . ILE A 1 175 ? 28.918 -12.407 -2.470 1.00 39.91 175 ILE A CA 1
ATOM 1328 C C . ILE A 1 175 ? 29.430 -10.977 -2.610 1.00 39.91 175 ILE A C 1
ATOM 1330 O O . ILE A 1 175 ? 29.083 -10.118 -1.805 1.00 39.91 175 ILE A O 1
ATOM 1334 N N . THR A 1 176 ? 30.363 -10.776 -3.529 1.00 38.44 176 THR A N 1
ATOM 1335 C CA . THR A 1 176 ? 30.951 -9.479 -3.850 1.00 38.44 176 THR A CA 1
ATOM 1336 C C . THR A 1 176 ? 29.872 -8.474 -4.251 1.00 38.44 176 THR A C 1
ATOM 1338 O O . THR A 1 176 ? 28.848 -8.853 -4.816 1.00 38.44 176 THR A O 1
ATOM 1341 N N . ASP A 1 177 ? 30.134 -7.203 -3.940 1.00 39.94 177 ASP A N 1
ATOM 1342 C CA . ASP A 1 177 ? 29.454 -5.967 -4.363 1.00 39.94 177 ASP A CA 1
ATOM 1343 C C . ASP A 1 177 ? 29.375 -5.795 -5.905 1.00 39.94 177 ASP A C 1
ATOM 1345 O O . ASP A 1 177 ? 29.607 -4.714 -6.437 1.00 39.94 177 ASP A O 1
ATOM 1349 N N . ASP A 1 178 ? 29.027 -6.834 -6.666 1.00 46.47 178 ASP A N 1
ATOM 1350 C CA . ASP A 1 178 ? 28.710 -6.730 -8.100 1.00 46.47 178 ASP A CA 1
ATOM 1351 C C . ASP A 1 178 ? 27.236 -6.342 -8.294 1.00 46.47 178 ASP A C 1
ATOM 1353 O O . ASP A 1 178 ? 26.505 -6.874 -9.130 1.00 46.47 178 ASP A O 1
ATOM 1357 N N . ASP A 1 179 ? 26.769 -5.428 -7.453 1.00 57.34 179 ASP A N 1
ATOM 1358 C CA . ASP A 1 179 ? 25.424 -4.895 -7.503 1.00 57.34 179 ASP A CA 1
ATOM 1359 C C . ASP A 1 179 ? 25.441 -3.775 -8.546 1.00 57.34 179 ASP A C 1
ATOM 1361 O O . ASP A 1 179 ? 25.724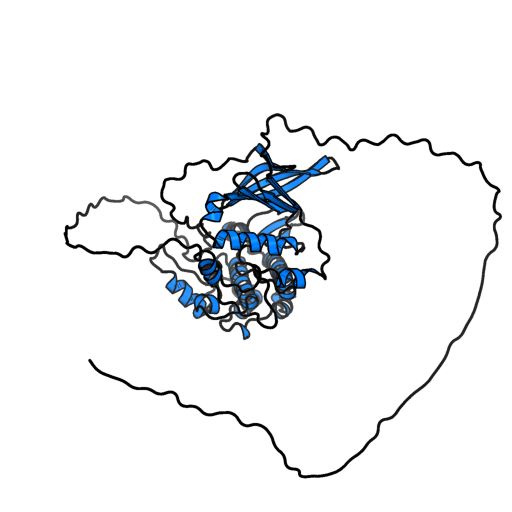 -2.619 -8.231 1.00 57.34 179 ASP A O 1
ATOM 1365 N N . GLU A 1 180 ? 25.272 -4.162 -9.814 1.00 66.75 180 GLU A N 1
ATOM 1366 C CA . GLU A 1 180 ? 25.429 -3.295 -10.980 1.00 66.75 180 GLU A CA 1
ATOM 1367 C C . GLU A 1 180 ? 24.744 -1.937 -10.747 1.00 66.75 180 GLU A C 1
ATOM 1369 O O . GLU A 1 180 ? 23.517 -1.845 -10.704 1.00 66.75 180 GLU A O 1
ATOM 1374 N N . ASP A 1 181 ? 25.530 -0.867 -10.576 1.00 79.50 181 ASP A N 1
ATOM 1375 C CA . ASP A 1 181 ? 24.950 0.466 -10.458 1.00 79.50 181 ASP A CA 1
ATOM 1376 C C . ASP A 1 181 ? 24.364 0.848 -11.819 1.00 79.50 181 ASP A C 1
ATOM 1378 O O . ASP A 1 181 ? 25.078 0.987 -12.820 1.00 79.50 181 ASP A O 1
ATOM 1382 N N . LEU A 1 182 ? 23.036 0.920 -11.863 1.00 87.25 182 LEU A N 1
ATOM 1383 C CA . LEU A 1 182 ? 22.282 1.242 -13.065 1.00 87.25 182 LEU A CA 1
ATOM 1384 C C . LEU A 1 182 ? 22.114 2.752 -13.253 1.00 87.25 182 LEU A C 1
ATOM 1386 O O . LEU A 1 182 ? 21.640 3.188 -14.298 1.00 87.25 182 LEU A O 1
ATOM 1390 N N . VAL A 1 183 ? 22.491 3.567 -12.264 1.00 90.69 183 VAL A N 1
ATOM 1391 C CA . VAL A 1 183 ? 22.352 5.022 -12.337 1.00 90.69 183 VAL A CA 1
ATOM 1392 C C . VAL A 1 183 ? 23.165 5.581 -13.510 1.00 90.69 183 VAL A C 1
ATOM 1394 O O . VAL A 1 183 ? 24.321 5.223 -13.722 1.00 90.69 183 VAL A O 1
ATOM 1397 N N . ASN A 1 184 ? 22.550 6.482 -14.282 1.00 90.62 184 ASN A N 1
ATOM 1398 C CA . ASN A 1 184 ? 23.086 7.069 -15.516 1.00 90.62 184 ASN A CA 1
ATOM 1399 C C . ASN A 1 184 ? 23.303 6.080 -16.677 1.00 90.62 184 ASN A C 1
ATOM 1401 O O . ASN A 1 184 ? 23.936 6.440 -17.674 1.00 90.62 184 ASN A O 1
ATOM 1405 N N . LYS A 1 185 ? 22.773 4.857 -16.585 1.00 92.25 185 LYS A N 1
ATOM 1406 C CA . LYS A 1 185 ? 22.721 3.908 -17.701 1.00 92.25 185 LYS A CA 1
ATOM 1407 C C . LYS A 1 185 ? 21.374 3.964 -18.410 1.00 92.25 185 LYS A C 1
ATOM 1409 O O . LYS A 1 185 ? 20.388 4.486 -17.887 1.00 92.25 185 LYS A O 1
ATOM 1414 N N . GLN A 1 186 ? 21.345 3.409 -19.612 1.00 92.38 186 GLN A N 1
ATOM 1415 C CA . GLN A 1 186 ? 20.123 3.246 -20.381 1.00 92.38 186 GLN A CA 1
ATOM 1416 C C . GLN A 1 186 ? 19.708 1.777 -20.400 1.00 92.38 186 GLN A C 1
ATOM 1418 O O . GLN A 1 186 ? 20.524 0.903 -20.687 1.00 92.38 186 GLN A O 1
ATOM 1423 N N . LEU A 1 187 ? 18.437 1.517 -20.120 1.00 91.44 187 LEU A N 1
ATOM 1424 C CA . LEU A 1 187 ? 17.814 0.204 -20.196 1.00 91.44 187 LEU A CA 1
ATOM 1425 C C . LEU A 1 187 ? 16.679 0.278 -21.221 1.00 91.44 187 LEU A C 1
ATOM 1427 O O . LEU A 1 187 ? 15.598 0.775 -20.917 1.00 91.44 187 LEU A O 1
ATOM 1431 N N . GLY A 1 188 ? 16.934 -0.171 -22.451 1.00 89.31 188 GLY A N 1
ATOM 1432 C CA . GLY A 1 188 ? 15.977 -0.019 -23.552 1.00 89.31 188 GLY A CA 1
ATOM 1433 C C . GLY A 1 188 ? 15.758 1.458 -23.867 1.00 89.31 188 GLY A C 1
ATOM 1434 O O . GLY A 1 188 ? 16.724 2.188 -24.069 1.00 89.31 188 GLY A O 1
ATOM 1435 N N . ASP A 1 189 ? 14.512 1.920 -23.844 1.00 90.56 189 ASP A N 1
ATOM 1436 C CA . ASP A 1 189 ? 14.183 3.340 -24.049 1.00 90.56 189 ASP A CA 1
ATOM 1437 C C . ASP A 1 189 ? 14.205 4.166 -22.749 1.00 90.56 189 ASP A C 1
ATOM 1439 O O . ASP A 1 189 ? 13.920 5.364 -22.763 1.00 90.56 189 ASP A O 1
ATOM 1443 N N . PHE A 1 190 ? 14.550 3.539 -21.619 1.00 94.94 190 PHE A N 1
ATOM 1444 C CA . PHE A 1 190 ? 14.506 4.157 -20.298 1.00 94.94 190 PHE A CA 1
ATOM 1445 C C . PHE A 1 190 ? 15.895 4.611 -19.838 1.00 94.94 190 PHE A C 1
ATOM 1447 O O . PHE A 1 190 ? 16.822 3.810 -19.697 1.00 94.94 190 PHE A O 1
ATOM 1454 N N . TYR A 1 191 ? 16.035 5.897 -19.533 1.00 95.44 191 TYR A N 1
ATOM 1455 C CA . TYR A 1 191 ? 17.239 6.484 -18.950 1.00 95.44 191 TYR A CA 1
ATOM 1456 C C . TYR A 1 191 ? 17.143 6.476 -17.430 1.00 95.44 191 TYR A C 1
ATOM 1458 O O . TYR A 1 191 ? 16.329 7.189 -16.847 1.00 95.44 191 TYR A O 1
ATOM 1466 N N . ILE A 1 192 ? 17.990 5.689 -16.774 1.00 95.50 192 ILE A N 1
ATOM 1467 C CA . ILE A 1 192 ? 17.950 5.506 -15.324 1.00 95.50 192 ILE A CA 1
ATOM 1468 C C . ILE A 1 192 ? 18.615 6.704 -14.639 1.00 95.50 192 ILE A C 1
ATOM 1470 O O . ILE A 1 192 ? 19.777 7.028 -14.895 1.00 95.50 192 ILE A O 1
ATOM 1474 N N . ARG A 1 193 ? 17.878 7.373 -13.748 1.00 95.06 193 ARG A N 1
ATOM 1475 C CA . ARG A 1 193 ? 18.281 8.642 -13.124 1.00 95.06 193 ARG A CA 1
ATOM 1476 C C . ARG A 1 193 ? 18.809 8.494 -11.711 1.00 95.06 193 ARG A C 1
ATOM 1478 O O . ARG A 1 193 ? 19.878 9.006 -11.407 1.00 95.06 193 ARG A O 1
ATOM 1485 N N . ARG A 1 194 ? 18.050 7.855 -10.822 1.00 94.56 194 ARG A N 1
ATOM 1486 C CA . ARG A 1 194 ? 18.428 7.715 -9.407 1.00 94.56 194 ARG A CA 1
ATOM 1487 C C . ARG A 1 194 ? 17.719 6.542 -8.757 1.00 94.56 194 ARG A C 1
ATOM 1489 O O . ARG A 1 194 ? 16.628 6.170 -9.176 1.00 94.56 194 ARG A O 1
ATOM 1496 N N . LEU A 1 195 ? 18.311 6.012 -7.693 1.00 93.94 195 LEU A N 1
ATOM 1497 C CA . LEU A 1 195 ? 17.650 5.052 -6.816 1.00 93.94 195 LEU A CA 1
ATOM 1498 C C . LEU A 1 195 ? 16.511 5.749 -6.045 1.00 93.94 195 LEU A C 1
ATOM 1500 O O . LEU A 1 195 ? 16.709 6.820 -5.467 1.00 93.94 195 LEU A O 1
ATOM 1504 N N . LEU A 1 196 ? 15.326 5.145 -6.059 1.00 90.81 196 LEU A N 1
ATOM 1505 C CA . LEU A 1 196 ? 14.156 5.539 -5.269 1.00 90.81 196 LEU A CA 1
ATOM 1506 C C . LEU A 1 196 ? 14.081 4.750 -3.960 1.00 90.81 196 LEU A C 1
ATOM 1508 O O . LEU A 1 196 ? 13.784 5.328 -2.920 1.00 90.81 196 LEU A O 1
ATOM 1512 N N . GLY A 1 197 ? 14.390 3.451 -4.000 1.00 86.12 197 GLY A N 1
ATOM 1513 C CA . GLY A 1 197 ? 14.315 2.579 -2.831 1.00 86.12 197 GLY A CA 1
ATOM 1514 C C . GLY A 1 197 ? 15.055 1.257 -3.016 1.00 86.12 197 GLY A C 1
ATOM 1515 O O . GLY A 1 197 ? 15.400 0.868 -4.132 1.00 86.12 197 GLY A O 1
ATOM 1516 N N . MET A 1 198 ? 15.304 0.568 -1.904 1.00 86.12 198 MET A N 1
ATOM 1517 C CA . MET A 1 198 ? 15.987 -0.725 -1.864 1.00 86.12 198 MET A CA 1
ATOM 1518 C C . MET A 1 198 ? 15.238 -1.671 -0.923 1.00 86.12 198 MET A C 1
ATOM 1520 O O . MET A 1 198 ? 15.015 -1.351 0.243 1.00 86.12 198 MET A O 1
ATOM 1524 N N . GLY A 1 199 ? 14.848 -2.828 -1.449 1.00 75.69 199 GLY A N 1
ATOM 1525 C CA . GLY A 1 199 ? 14.312 -3.957 -0.697 1.00 75.69 199 GLY A CA 1
ATOM 1526 C C . GLY A 1 199 ? 15.378 -5.029 -0.467 1.00 75.69 199 GLY A C 1
ATOM 1527 O O . GLY A 1 199 ? 16.529 -4.880 -0.868 1.00 75.69 199 GLY A O 1
ATOM 1528 N N . ALA A 1 200 ? 14.989 -6.146 0.151 1.00 73.94 200 ALA A N 1
ATOM 1529 C CA . ALA A 1 200 ? 15.913 -7.247 0.444 1.00 73.94 200 ALA A CA 1
ATOM 1530 C C . ALA A 1 200 ? 16.512 -7.905 -0.816 1.00 73.94 200 ALA A C 1
ATOM 1532 O O . ALA A 1 200 ? 17.640 -8.389 -0.777 1.00 73.94 200 ALA A O 1
ATOM 1533 N N . PHE A 1 201 ? 15.762 -7.918 -1.924 1.00 78.94 201 PHE A N 1
ATOM 1534 C CA . PHE A 1 201 ? 16.147 -8.584 -3.178 1.00 78.94 201 PHE A CA 1
ATOM 1535 C C . PHE A 1 201 ? 15.920 -7.719 -4.421 1.00 78.94 201 PHE A C 1
ATOM 1537 O O . PHE A 1 201 ? 16.094 -8.192 -5.545 1.00 78.94 201 PHE A O 1
ATOM 1544 N N . SER A 1 202 ? 15.505 -6.467 -4.227 1.00 87.75 202 SER A N 1
ATOM 1545 C CA . SER A 1 202 ? 15.131 -5.577 -5.316 1.00 87.75 202 SER A CA 1
ATOM 1546 C C . SER A 1 202 ? 15.616 -4.157 -5.091 1.00 87.75 202 SER A C 1
ATOM 1548 O O . SER A 1 202 ? 15.681 -3.681 -3.959 1.00 87.75 202 SER A O 1
ATOM 1550 N N . LYS A 1 203 ? 15.867 -3.441 -6.180 1.00 91.75 203 LYS A N 1
ATOM 1551 C CA . LYS A 1 203 ? 16.114 -1.999 -6.181 1.00 91.75 203 LYS A CA 1
ATOM 1552 C C . LYS A 1 203 ? 15.094 -1.325 -7.075 1.00 91.75 203 LYS A C 1
ATOM 1554 O O . LYS A 1 203 ? 14.725 -1.874 -8.102 1.00 91.75 203 LYS A O 1
ATOM 1559 N N . VAL A 1 204 ? 14.626 -0.148 -6.689 1.00 93.31 204 VAL A N 1
ATOM 1560 C CA . VAL A 1 204 ? 13.670 0.626 -7.484 1.00 93.31 204 VAL A CA 1
ATOM 1561 C C . VAL A 1 204 ? 14.350 1.904 -7.922 1.00 93.31 204 VAL A C 1
ATOM 1563 O O . VAL A 1 204 ? 14.861 2.642 -7.081 1.00 93.31 204 VAL A O 1
ATOM 1566 N N . TYR A 1 205 ? 14.356 2.174 -9.220 1.00 95.56 205 TYR A N 1
ATOM 1567 C CA . TYR A 1 205 ? 14.986 3.350 -9.805 1.00 95.56 205 TYR A CA 1
ATOM 1568 C C . TYR A 1 205 ? 13.960 4.247 -10.488 1.00 95.56 205 TYR A C 1
ATOM 1570 O O . TYR A 1 205 ? 13.031 3.758 -11.121 1.00 95.56 205 TYR A O 1
ATOM 1578 N N . LEU A 1 206 ? 14.171 5.559 -10.415 1.00 96.31 206 LEU A N 1
ATOM 1579 C CA . LEU A 1 206 ? 13.520 6.514 -11.301 1.00 96.31 206 LEU A CA 1
ATOM 1580 C C . LEU A 1 206 ? 14.175 6.402 -12.672 1.00 96.31 206 LEU A C 1
ATOM 1582 O O . LEU A 1 206 ? 15.403 6.500 -12.772 1.00 96.31 206 LEU A O 1
ATOM 1586 N N . ALA A 1 207 ? 13.364 6.255 -13.707 1.00 97.06 207 ALA A N 1
ATOM 1587 C CA . ALA A 1 207 ? 13.806 6.295 -15.084 1.00 97.06 207 ALA A CA 1
ATOM 1588 C C . ALA A 1 207 ? 12.930 7.230 -15.917 1.00 97.06 207 ALA A C 1
ATOM 1590 O O . ALA A 1 207 ? 11.775 7.477 -15.589 1.00 97.06 207 ALA A O 1
ATOM 1591 N N . GLU A 1 208 ? 13.498 7.744 -16.997 1.00 96.75 208 GLU A N 1
ATOM 1592 C CA . GLU A 1 208 ? 12.842 8.672 -17.910 1.00 96.75 208 GLU A CA 1
ATOM 1593 C C . GLU A 1 208 ? 12.793 8.077 -19.314 1.00 96.75 208 GLU A C 1
ATOM 1595 O O . GLU A 1 208 ? 13.799 7.554 -19.795 1.00 96.75 208 GLU A O 1
ATOM 1600 N N . ARG A 1 209 ? 11.653 8.197 -19.990 1.00 95.31 209 ARG A N 1
ATOM 1601 C CA . ARG A 1 209 ? 11.486 7.826 -21.397 1.00 95.31 209 ARG A CA 1
ATOM 1602 C C . ARG A 1 209 ? 10.926 9.024 -22.169 1.00 95.31 209 ARG A C 1
ATOM 1604 O O . ARG A 1 209 ? 9.884 9.553 -21.783 1.00 95.31 209 ARG A O 1
ATOM 1611 N N . PRO A 1 210 ? 11.583 9.480 -23.247 1.00 92.19 210 PRO A N 1
ATOM 1612 C CA . PRO A 1 210 ? 11.020 10.506 -24.117 1.00 92.19 210 PRO A CA 1
ATOM 1613 C C . PRO A 1 210 ? 9.782 9.987 -24.860 1.00 92.19 210 PRO A C 1
ATOM 1615 O O . PRO A 1 210 ? 9.811 8.912 -25.457 1.00 92.19 210 PRO A O 1
ATOM 1618 N N . THR A 1 211 ? 8.710 10.768 -24.854 1.00 91.31 211 THR A N 1
ATOM 1619 C CA . THR A 1 211 ? 7.502 10.526 -25.649 1.00 91.31 211 THR A CA 1
ATOM 1620 C C . THR A 1 211 ? 7.748 10.859 -27.129 1.00 91.31 211 THR A C 1
ATOM 1622 O O . THR A 1 211 ? 8.664 11.628 -27.445 1.00 91.31 211 THR A O 1
ATOM 1625 N N . PRO A 1 212 ? 6.914 10.362 -28.066 1.00 88.19 212 PRO A N 1
ATOM 1626 C CA . PRO A 1 212 ? 6.995 10.744 -29.480 1.00 88.19 212 PRO A CA 1
ATOM 1627 C C . PRO A 1 212 ? 6.890 12.257 -29.729 1.00 88.19 212 PRO A C 1
ATOM 1629 O O . PRO A 1 212 ? 7.384 12.756 -30.739 1.00 88.19 212 PRO A O 1
ATOM 1632 N N . GLN A 1 213 ? 6.241 12.985 -28.818 1.00 90.44 213 GLN A N 1
ATOM 1633 C CA . GLN A 1 213 ? 6.057 14.434 -28.857 1.00 90.44 213 GLN A CA 1
ATOM 1634 C C . GLN A 1 213 ? 7.268 15.206 -28.306 1.00 90.44 213 GLN A C 1
ATOM 1636 O O . GLN A 1 213 ? 7.350 16.419 -28.489 1.00 90.44 213 GLN A O 1
ATOM 1641 N N . GLY A 1 214 ? 8.227 14.514 -27.685 1.00 87.94 214 GLY A N 1
ATOM 1642 C CA . GLY A 1 214 ? 9.440 15.096 -27.110 1.00 87.94 214 GLY A CA 1
ATOM 1643 C C . GLY A 1 214 ? 9.347 15.430 -25.619 1.00 87.94 214 GLY A C 1
ATOM 1644 O O . GLY A 1 214 ? 10.358 15.824 -25.039 1.00 87.94 214 GLY A O 1
ATOM 1645 N N . ASP A 1 215 ? 8.186 15.241 -24.987 1.00 93.44 215 ASP A N 1
ATOM 1646 C CA . ASP A 1 215 ? 8.027 15.362 -23.534 1.00 93.44 215 ASP A CA 1
ATOM 1647 C C . ASP A 1 215 ? 8.687 14.183 -22.808 1.00 93.44 215 ASP A C 1
ATOM 1649 O O . ASP A 1 215 ? 8.835 13.104 -23.383 1.00 93.44 215 ASP A O 1
ATOM 1653 N N . ILE A 1 216 ? 9.071 14.366 -21.543 1.00 94.00 216 ILE A N 1
ATOM 1654 C CA . ILE A 1 216 ? 9.686 13.312 -20.726 1.00 94.00 216 ILE A CA 1
ATOM 1655 C C . ILE A 1 216 ? 8.629 12.667 -19.834 1.00 94.00 216 ILE A C 1
ATOM 1657 O O . ILE A 1 216 ? 7.994 13.339 -19.022 1.00 94.00 216 ILE A O 1
ATOM 1661 N N . GLU A 1 217 ? 8.501 11.350 -19.944 1.00 95.12 217 GLU A N 1
ATOM 1662 C CA . GLU A 1 217 ? 7.655 10.527 -19.089 1.00 95.12 217 GLU A CA 1
ATOM 1663 C C . GLU A 1 217 ? 8.506 9.805 -18.034 1.00 95.12 217 GLU A C 1
ATOM 1665 O O . GLU A 1 217 ? 9.601 9.319 -18.329 1.00 95.12 217 GLU A O 1
ATOM 1670 N N . ASN A 1 218 ? 8.017 9.754 -16.792 1.00 96.62 218 ASN A N 1
ATOM 1671 C CA . ASN A 1 218 ? 8.730 9.154 -15.663 1.00 96.62 218 ASN A CA 1
ATOM 1672 C C . ASN A 1 218 ? 8.195 7.757 -15.339 1.00 96.62 218 ASN A C 1
ATOM 1674 O O . ASN A 1 218 ? 6.986 7.541 -15.280 1.00 96.62 218 ASN A O 1
ATOM 1678 N N . PHE A 1 219 ? 9.111 6.848 -15.015 1.00 97.31 219 PHE A N 1
ATOM 1679 C CA . PHE A 1 219 ? 8.840 5.460 -14.652 1.00 97.31 219 PHE A CA 1
ATOM 1680 C C . PHE A 1 219 ? 9.587 5.058 -13.382 1.00 97.31 219 PHE A C 1
ATOM 1682 O O . PHE A 1 219 ? 10.658 5.587 -13.072 1.00 97.31 219 PHE A O 1
ATOM 1689 N N . ALA A 1 220 ? 9.036 4.084 -12.665 1.00 96.75 220 ALA A N 1
ATOM 1690 C CA . ALA A 1 220 ? 9.723 3.370 -11.601 1.00 96.75 220 ALA A CA 1
ATOM 1691 C C . ALA A 1 220 ? 10.137 1.984 -12.115 1.00 96.75 220 ALA A C 1
ATOM 1693 O O . ALA A 1 220 ? 9.294 1.164 -12.460 1.00 96.75 220 ALA A O 1
ATOM 1694 N N . ILE A 1 221 ? 11.439 1.700 -12.169 1.00 96.00 221 ILE A N 1
ATOM 1695 C CA . ILE A 1 221 ? 11.960 0.398 -12.602 1.00 96.00 221 ILE A CA 1
ATOM 1696 C C . ILE A 1 221 ? 12.418 -0.385 -11.378 1.00 96.00 221 ILE A C 1
ATOM 1698 O O . ILE A 1 221 ? 13.449 -0.065 -10.781 1.00 96.00 221 ILE A O 1
ATOM 1702 N N . LYS A 1 222 ? 11.659 -1.422 -11.017 1.00 94.69 222 LYS A N 1
ATOM 1703 C CA . LYS A 1 222 ? 12.023 -2.398 -9.983 1.00 94.69 222 LYS A CA 1
ATOM 1704 C C . LYS A 1 222 ? 12.912 -3.464 -10.613 1.00 94.69 222 LYS A C 1
ATOM 1706 O O . LYS A 1 222 ? 12.451 -4.238 -11.446 1.00 94.69 222 LYS A O 1
ATOM 1711 N N . THR A 1 223 ? 14.183 -3.510 -10.239 1.00 93.38 223 THR A N 1
ATOM 1712 C CA . THR A 1 223 ? 15.124 -4.548 -10.656 1.00 93.38 223 THR A CA 1
ATOM 1713 C C . THR A 1 223 ? 15.271 -5.600 -9.570 1.00 93.38 223 THR A C 1
ATOM 1715 O O . THR A 1 223 ? 15.380 -5.277 -8.389 1.00 93.38 223 THR A O 1
ATOM 1718 N N . ILE A 1 224 ? 15.260 -6.866 -9.970 1.00 91.31 224 ILE A N 1
ATOM 1719 C CA . ILE A 1 224 ? 15.441 -8.026 -9.106 1.00 91.31 224 ILE A CA 1
ATOM 1720 C C . ILE A 1 224 ? 16.630 -8.818 -9.630 1.00 91.31 224 ILE A C 1
ATOM 1722 O O . ILE A 1 224 ? 16.646 -9.231 -10.790 1.00 91.31 224 ILE A O 1
ATOM 1726 N N . ASN A 1 225 ? 17.606 -9.072 -8.762 1.00 88.88 225 ASN A N 1
ATOM 1727 C CA . ASN A 1 225 ? 18.777 -9.866 -9.109 1.00 88.88 225 ASN A CA 1
ATOM 1728 C C . ASN A 1 225 ? 18.388 -11.341 -9.329 1.00 88.88 225 ASN A C 1
ATOM 1730 O O . ASN A 1 225 ? 17.874 -11.999 -8.419 1.00 88.88 225 ASN A O 1
ATOM 1734 N N . LYS A 1 226 ? 18.681 -11.885 -10.516 1.00 87.56 226 LYS A N 1
ATOM 1735 C CA . LYS A 1 226 ? 18.337 -13.270 -10.879 1.00 87.56 226 LYS A CA 1
ATOM 1736 C C . LYS A 1 226 ? 19.009 -14.304 -9.982 1.00 87.56 226 LYS A C 1
ATOM 1738 O O . LYS A 1 226 ? 18.390 -15.301 -9.626 1.00 87.56 226 LYS A O 1
ATOM 1743 N N . PHE A 1 227 ? 20.261 -14.079 -9.591 1.00 83.81 227 PHE A N 1
ATOM 1744 C CA . PHE A 1 227 ? 20.991 -15.009 -8.731 1.00 83.81 227 PHE A CA 1
ATOM 1745 C C . PHE A 1 227 ? 20.384 -15.087 -7.327 1.00 83.81 227 PHE A C 1
ATOM 1747 O O . PHE A 1 227 ? 20.298 -16.171 -6.755 1.00 83.81 227 PHE A O 1
ATOM 1754 N N . GLY A 1 228 ? 19.934 -13.956 -6.776 1.00 79.19 228 GLY A N 1
ATOM 1755 C CA . GLY A 1 228 ? 19.165 -13.931 -5.529 1.00 79.19 228 GLY A CA 1
ATOM 1756 C C . GLY A 1 228 ? 17.795 -14.595 -5.682 1.00 79.19 228 GLY A C 1
ATOM 1757 O O . GLY A 1 228 ? 17.414 -15.417 -4.854 1.00 79.19 228 GLY A O 1
ATOM 1758 N N . MET A 1 229 ? 17.097 -14.293 -6.776 1.00 82.31 229 MET A N 1
ATOM 1759 C CA . MET A 1 229 ? 15.765 -14.817 -7.080 1.00 82.31 229 MET A CA 1
ATOM 1760 C C . MET A 1 229 ? 15.735 -16.347 -7.198 1.00 82.31 229 MET A C 1
ATOM 1762 O O . MET A 1 229 ? 14.907 -16.985 -6.558 1.00 82.31 229 MET A O 1
ATOM 1766 N N . TYR A 1 230 ? 16.654 -16.957 -7.954 1.00 81.75 230 TYR A N 1
ATOM 1767 C CA . TYR A 1 230 ? 16.670 -18.414 -8.150 1.00 81.75 230 TYR A CA 1
ATOM 1768 C C . TYR A 1 230 ? 17.030 -19.212 -6.887 1.00 81.75 230 TYR A C 1
ATOM 1770 O O . TYR A 1 230 ? 16.835 -20.425 -6.854 1.00 81.75 230 TYR A O 1
ATOM 1778 N N . LYS A 1 231 ? 17.543 -18.560 -5.834 1.00 83.75 231 LYS A N 1
ATOM 1779 C CA . LYS A 1 231 ? 17.839 -19.216 -4.549 1.00 83.75 231 LYS A CA 1
ATOM 1780 C C . LYS A 1 231 ? 16.615 -19.394 -3.659 1.00 83.75 231 LYS A C 1
ATOM 1782 O O . LYS A 1 231 ? 16.656 -20.230 -2.760 1.00 83.75 231 LYS A O 1
ATOM 1787 N N . ASP A 1 232 ? 15.563 -18.610 -3.867 1.00 80.50 232 ASP A N 1
ATOM 1788 C CA . ASP A 1 232 ? 14.359 -18.657 -3.046 1.00 80.50 232 ASP A CA 1
ATOM 1789 C C . ASP A 1 232 ? 13.112 -18.685 -3.941 1.00 80.50 232 ASP A C 1
ATOM 1791 O O . ASP A 1 232 ? 12.690 -17.641 -4.447 1.00 80.50 232 ASP A O 1
ATOM 1795 N N . PRO A 1 233 ? 12.476 -19.861 -4.110 1.00 81.88 233 PRO A N 1
ATOM 1796 C CA . PRO A 1 233 ? 11.273 -20.012 -4.930 1.00 81.88 233 PRO A CA 1
ATOM 1797 C C . PRO A 1 233 ? 10.136 -19.059 -4.545 1.00 81.88 233 PRO A C 1
ATOM 1799 O O . PRO A 1 233 ? 9.300 -18.724 -5.381 1.00 81.88 233 PRO A O 1
ATOM 1802 N N . ARG A 1 234 ? 10.108 -18.579 -3.293 1.00 81.62 234 ARG A N 1
ATOM 1803 C CA . ARG A 1 234 ? 9.094 -17.627 -2.820 1.00 81.62 234 ARG A CA 1
ATOM 1804 C C . ARG A 1 234 ? 9.256 -16.254 -3.465 1.00 81.62 234 ARG A C 1
ATOM 1806 O O . ARG A 1 234 ? 8.256 -15.581 -3.689 1.00 81.62 234 ARG A O 1
ATOM 1813 N N . ILE A 1 235 ? 10.491 -15.846 -3.775 1.00 83.31 235 ILE A N 1
ATOM 1814 C CA . ILE A 1 235 ? 10.772 -14.585 -4.474 1.00 83.31 235 ILE A CA 1
ATOM 1815 C C . ILE A 1 235 ? 10.246 -14.674 -5.905 1.00 83.31 235 ILE A C 1
ATOM 1817 O O . ILE A 1 235 ? 9.528 -13.778 -6.339 1.00 83.31 235 ILE A O 1
ATOM 1821 N N . LEU A 1 236 ? 10.553 -15.765 -6.614 1.00 84.75 236 LEU A N 1
ATOM 1822 C CA . LEU A 1 236 ? 10.055 -15.979 -7.973 1.00 84.75 236 LEU A CA 1
ATOM 1823 C C . LEU A 1 236 ? 8.522 -15.997 -8.003 1.00 84.75 236 LEU A C 1
ATOM 1825 O O . LEU A 1 236 ? 7.921 -15.242 -8.760 1.00 84.75 236 LEU A O 1
ATOM 1829 N N . ALA A 1 237 ? 7.893 -16.765 -7.109 1.00 84.94 237 ALA A N 1
ATOM 1830 C CA . ALA A 1 237 ? 6.439 -16.811 -6.995 1.00 84.94 237 ALA A CA 1
ATOM 1831 C C . ALA A 1 237 ? 5.832 -15.430 -6.697 1.00 84.94 237 ALA A C 1
ATOM 1833 O O . ALA A 1 237 ? 4.795 -15.078 -7.249 1.00 84.94 237 ALA A O 1
ATOM 1834 N N . SER A 1 238 ? 6.480 -14.628 -5.845 1.00 85.94 238 SER A N 1
ATOM 1835 C CA . SER A 1 238 ? 6.063 -13.252 -5.559 1.00 85.94 238 SER A CA 1
ATOM 1836 C C . SER A 1 238 ? 6.120 -12.359 -6.800 1.00 85.94 238 SER A C 1
ATOM 1838 O O . SER A 1 238 ? 5.213 -11.564 -7.017 1.00 85.94 238 SER A O 1
ATOM 1840 N N . ILE A 1 239 ? 7.157 -12.495 -7.627 1.00 87.69 239 ILE A N 1
ATOM 1841 C CA . ILE A 1 239 ? 7.319 -11.715 -8.862 1.00 87.69 239 ILE A CA 1
ATOM 1842 C C . ILE A 1 239 ? 6.288 -12.133 -9.907 1.00 87.69 239 ILE A C 1
ATOM 1844 O O . ILE A 1 239 ? 5.654 -11.279 -10.519 1.00 87.69 239 ILE A O 1
ATOM 1848 N N . GLU A 1 240 ? 6.093 -13.437 -10.096 1.00 86.44 240 GLU A N 1
ATOM 1849 C CA . GLU A 1 240 ? 5.095 -13.970 -11.027 1.00 86.44 240 GLU A CA 1
ATOM 1850 C C . GLU A 1 240 ? 3.680 -13.543 -10.639 1.00 86.44 240 GLU A C 1
ATOM 1852 O O . GLU A 1 240 ? 2.884 -13.225 -11.517 1.00 86.44 240 GLU A O 1
ATOM 1857 N N . ARG A 1 241 ? 3.374 -13.469 -9.337 1.00 86.75 241 ARG A N 1
ATOM 1858 C CA . ARG A 1 241 ? 2.111 -12.904 -8.844 1.00 86.75 241 ARG A CA 1
ATOM 1859 C C . ARG A 1 241 ? 1.996 -11.414 -9.112 1.00 86.75 241 ARG A C 1
ATOM 1861 O O . ARG A 1 241 ? 0.979 -10.986 -9.638 1.00 86.75 241 ARG A O 1
ATOM 1868 N N . GLU A 1 242 ? 3.014 -10.632 -8.757 1.00 90.56 242 GLU A N 1
ATOM 1869 C CA . GLU A 1 242 ? 3.000 -9.178 -8.936 1.00 90.56 242 GLU A CA 1
ATOM 1870 C C . GLU A 1 242 ? 2.793 -8.825 -10.413 1.00 90.56 242 GLU A C 1
ATOM 1872 O O . GLU A 1 242 ? 1.861 -8.103 -10.755 1.00 90.56 242 GLU A O 1
ATOM 1877 N N . VAL A 1 243 ? 3.595 -9.415 -11.303 1.00 89.56 243 VAL A N 1
ATOM 1878 C CA . VAL A 1 243 ? 3.453 -9.250 -12.756 1.00 89.56 243 VAL A CA 1
ATOM 1879 C C . VAL A 1 243 ? 2.120 -9.817 -13.243 1.00 89.56 243 VAL A C 1
ATOM 1881 O O . VAL A 1 243 ? 1.451 -9.189 -14.060 1.00 89.56 243 VAL A O 1
ATOM 1884 N N . GLY A 1 244 ? 1.737 -10.996 -12.752 1.00 87.00 244 GLY A N 1
ATOM 1885 C CA . GLY A 1 244 ? 0.522 -11.699 -13.143 1.00 87.00 244 GLY A CA 1
ATOM 1886 C C . GLY A 1 244 ? -0.753 -10.957 -12.769 1.00 87.00 244 GLY A C 1
ATOM 1887 O O . GLY A 1 244 ? -1.696 -11.022 -13.532 1.00 87.00 244 GLY A O 1
ATOM 1888 N N . VAL A 1 245 ? -0.793 -10.224 -11.655 1.00 89.19 245 VAL A N 1
ATOM 1889 C CA . VAL A 1 245 ? -1.934 -9.374 -11.286 1.00 89.19 245 VAL A CA 1
ATOM 1890 C C . VAL A 1 245 ? -1.873 -8.053 -12.040 1.00 89.19 245 VAL A C 1
ATOM 1892 O O . VAL A 1 245 ? -2.827 -7.704 -12.733 1.00 89.19 245 VAL A O 1
ATOM 1895 N N . LEU A 1 246 ? -0.746 -7.335 -11.945 1.00 91.69 246 LEU A N 1
ATOM 1896 C CA . LEU A 1 246 ? -0.623 -5.978 -12.481 1.00 91.69 246 LEU A CA 1
ATOM 1897 C C . LEU A 1 246 ? -0.848 -5.918 -13.993 1.00 91.69 246 LEU A C 1
ATOM 1899 O O . LEU A 1 246 ? -1.390 -4.932 -14.479 1.00 91.69 246 LEU A O 1
ATOM 1903 N N . LYS A 1 247 ? -0.476 -6.964 -14.745 1.00 88.00 247 LYS A N 1
ATOM 1904 C CA . LYS A 1 247 ? -0.673 -6.990 -16.203 1.00 88.00 247 LYS A CA 1
ATOM 1905 C C . LYS A 1 247 ? -2.135 -6.903 -16.624 1.00 88.00 247 LYS A C 1
ATOM 1907 O O . LYS A 1 247 ? -2.380 -6.443 -17.729 1.00 88.00 247 LYS A O 1
ATOM 1912 N N . PHE A 1 248 ? -3.074 -7.334 -15.785 1.00 84.00 248 PHE A N 1
ATOM 1913 C CA . PHE A 1 248 ? -4.489 -7.421 -16.149 1.00 84.00 248 PHE A CA 1
ATOM 1914 C C . PHE A 1 248 ? -5.366 -6.433 -15.387 1.00 84.00 248 PHE A C 1
ATOM 1916 O O . PHE A 1 248 ? -6.578 -6.472 -15.554 1.00 84.00 248 PHE A O 1
ATOM 1923 N N . ILE A 1 249 ? -4.795 -5.555 -14.562 1.00 87.62 249 ILE A N 1
ATOM 1924 C CA . ILE A 1 249 ? -5.567 -4.540 -13.848 1.00 87.62 249 ILE A CA 1
ATOM 1925 C C . ILE A 1 249 ? -5.179 -3.137 -14.284 1.00 87.62 249 ILE A C 1
ATOM 1927 O O . ILE A 1 249 ? -4.013 -2.832 -14.517 1.00 87.62 249 ILE A O 1
ATOM 1931 N N . ASP A 1 250 ? -6.184 -2.276 -14.352 1.00 89.31 250 ASP A N 1
ATOM 1932 C CA . ASP A 1 250 ? -6.013 -0.851 -14.578 1.00 89.31 250 ASP A CA 1
ATOM 1933 C C . ASP A 1 250 ? -6.998 -0.099 -13.684 1.00 89.31 250 ASP A C 1
ATOM 1935 O O . ASP A 1 250 ? -8.215 -0.290 -13.763 1.00 89.31 250 ASP A O 1
ATOM 1939 N N . HIS A 1 251 ? -6.463 0.690 -12.759 1.00 94.25 251 HIS A N 1
ATOM 1940 C CA . HIS A 1 251 ? -7.245 1.467 -11.809 1.00 94.25 251 HIS A CA 1
ATOM 1941 C C . HIS A 1 251 ? -6.439 2.704 -11.392 1.00 94.25 251 HIS A C 1
ATOM 1943 O O . HIS A 1 251 ? -5.268 2.567 -11.041 1.00 94.25 251 HIS A O 1
ATOM 1949 N N . PRO A 1 252 ? -7.038 3.910 -11.326 1.00 94.88 252 PRO A N 1
ATOM 1950 C CA . PRO A 1 252 ? -6.302 5.151 -11.049 1.00 94.88 252 PRO A CA 1
ATOM 1951 C C . PRO A 1 252 ? -5.516 5.135 -9.727 1.00 94.88 252 PRO A C 1
ATOM 1953 O O . PRO A 1 252 ? -4.458 5.759 -9.623 1.00 94.88 252 PRO A O 1
ATOM 1956 N N . ASN A 1 253 ? -6.009 4.397 -8.728 1.00 96.94 253 ASN A N 1
ATOM 1957 C CA . ASN A 1 253 ? -5.384 4.246 -7.410 1.00 96.94 253 ASN A CA 1
ATOM 1958 C C . ASN A 1 253 ? -4.543 2.966 -7.236 1.00 96.94 253 ASN A C 1
ATOM 1960 O O . ASN A 1 253 ? -4.233 2.594 -6.105 1.00 96.94 253 ASN A O 1
ATOM 1964 N N . ILE A 1 254 ? -4.181 2.278 -8.318 1.00 96.81 254 ILE A N 1
ATOM 1965 C CA . ILE A 1 254 ? -3.243 1.147 -8.312 1.00 96.81 254 ILE A CA 1
ATOM 1966 C C . ILE A 1 254 ? -2.087 1.485 -9.251 1.00 96.81 254 ILE A C 1
ATOM 1968 O O . ILE A 1 254 ? -2.299 2.149 -10.260 1.00 96.81 254 ILE A O 1
ATOM 1972 N N .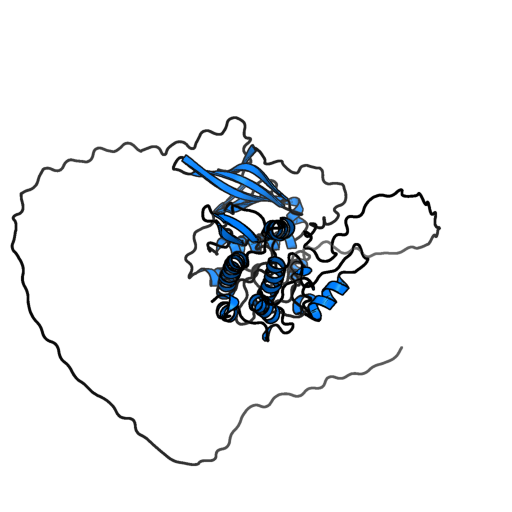 VAL A 1 255 ? -0.870 1.059 -8.905 1.00 95.38 255 VAL A N 1
ATOM 1973 C CA . VAL A 1 255 ? 0.290 1.238 -9.778 1.00 95.38 255 VAL A CA 1
ATOM 1974 C C . VAL A 1 255 ? 0.119 0.473 -11.097 1.00 95.38 255 VAL A C 1
ATOM 1976 O O . VAL A 1 255 ? -0.069 -0.740 -11.099 1.00 95.38 255 VAL A O 1
ATOM 1979 N N . HIS A 1 256 ? 0.205 1.170 -12.225 1.00 94.25 256 HIS A N 1
ATOM 1980 C CA . HIS A 1 256 ? 0.192 0.561 -13.553 1.00 94.25 256 HIS A CA 1
ATOM 1981 C C . HIS A 1 256 ? 1.544 -0.081 -13.898 1.00 94.25 256 HIS A C 1
ATOM 1983 O O . HIS A 1 256 ? 2.604 0.496 -13.633 1.00 94.25 256 HIS A O 1
ATOM 1989 N N . ILE A 1 257 ? 1.515 -1.258 -14.530 1.00 94.50 257 ILE A N 1
ATOM 1990 C CA . ILE A 1 257 ? 2.699 -1.893 -15.120 1.00 94.50 257 ILE A CA 1
ATOM 1991 C C . ILE A 1 257 ? 2.792 -1.541 -16.602 1.00 94.50 257 ILE A C 1
ATOM 1993 O O . ILE A 1 257 ? 1.881 -1.813 -17.368 1.00 94.50 257 ILE A O 1
ATOM 1997 N N . GLU A 1 258 ? 3.925 -0.988 -17.014 1.00 94.25 258 GLU A N 1
ATOM 1998 C CA . GLU A 1 258 ? 4.200 -0.623 -18.408 1.00 94.25 258 GLU A CA 1
ATOM 1999 C C . GLU A 1 258 ? 4.800 -1.806 -19.178 1.00 94.25 258 GLU A C 1
ATOM 2001 O O . GLU A 1 258 ? 4.458 -2.091 -20.324 1.00 94.25 258 GLU A O 1
ATOM 2006 N N . ALA A 1 259 ? 5.752 -2.503 -18.559 1.00 93.12 259 ALA A N 1
ATOM 2007 C CA . ALA A 1 259 ? 6.466 -3.599 -19.195 1.00 93.12 259 ALA A CA 1
ATOM 2008 C C . ALA A 1 259 ? 7.218 -4.447 -18.171 1.00 93.12 259 ALA A C 1
ATOM 2010 O O . ALA A 1 259 ? 7.538 -4.012 -17.066 1.00 93.12 259 ALA A O 1
ATOM 2011 N N . THR A 1 260 ? 7.604 -5.645 -18.589 1.00 93.81 260 THR A N 1
ATOM 2012 C CA . THR A 1 260 ? 8.674 -6.412 -17.949 1.00 93.81 260 THR A CA 1
ATOM 2013 C C . THR A 1 260 ? 9.840 -6.556 -18.915 1.00 93.81 260 THR A C 1
ATOM 2015 O O . THR A 1 260 ? 9.627 -6.845 -20.093 1.00 93.81 260 THR A O 1
ATOM 2018 N N . MET A 1 261 ? 11.064 -6.392 -18.425 1.00 93.88 261 MET A N 1
ATOM 2019 C CA . MET A 1 261 ? 12.297 -6.575 -19.186 1.00 93.88 261 MET A CA 1
ATOM 2020 C C . MET A 1 261 ? 13.218 -7.569 -18.480 1.00 93.88 261 MET A C 1
ATOM 2022 O O . MET A 1 261 ? 13.155 -7.748 -17.265 1.00 93.88 261 MET A O 1
ATOM 2026 N N . GLU A 1 262 ? 14.105 -8.192 -19.240 1.00 92.06 262 GLU A N 1
ATOM 2027 C CA . GLU A 1 262 ? 15.106 -9.121 -18.728 1.00 92.06 262 GLU A CA 1
ATOM 2028 C C . GLU A 1 262 ? 16.492 -8.710 -19.223 1.00 92.06 262 GLU A C 1
ATOM 2030 O O . GLU A 1 262 ? 16.700 -8.572 -20.425 1.00 92.06 262 GLU A O 1
ATOM 2035 N N . THR A 1 263 ? 17.450 -8.529 -18.316 1.00 91.00 263 THR A N 1
ATOM 2036 C CA . THR A 1 263 ? 18.875 -8.329 -18.640 1.00 91.00 263 THR A CA 1
ATOM 2037 C C . THR A 1 263 ? 19.658 -9.603 -18.343 1.00 91.00 263 THR A C 1
ATOM 2039 O O . THR A 1 263 ? 19.077 -10.600 -17.920 1.00 91.00 263 THR A O 1
ATOM 2042 N N . GLU A 1 264 ? 20.978 -9.608 -18.526 1.00 89.06 264 GLU A N 1
ATOM 2043 C CA . GLU A 1 264 ? 21.814 -10.750 -18.130 1.00 89.06 264 GLU A CA 1
ATOM 2044 C C . GLU A 1 264 ? 21.650 -11.101 -16.642 1.00 89.06 264 GLU A C 1
ATOM 2046 O O . GLU A 1 264 ? 21.429 -12.263 -16.293 1.00 89.06 264 GLU A O 1
ATOM 2051 N N . HIS A 1 265 ? 21.664 -10.090 -15.771 1.00 88.50 265 HIS A N 1
ATOM 2052 C CA . HIS A 1 265 ? 21.724 -10.281 -14.320 1.00 88.50 265 HIS A CA 1
ATOM 2053 C C . HIS A 1 265 ? 20.405 -10.014 -13.588 1.00 88.50 265 HIS A C 1
ATOM 2055 O O . HIS A 1 265 ? 20.262 -10.438 -12.439 1.00 88.50 265 HIS A O 1
ATOM 2061 N N . SER A 1 266 ? 19.441 -9.336 -14.220 1.00 91.06 266 SER A N 1
ATOM 2062 C CA . SER A 1 266 ? 18.227 -8.869 -13.541 1.00 91.06 266 SER A CA 1
ATOM 2063 C C . SER A 1 266 ? 16.943 -9.141 -14.320 1.00 91.06 266 SER A C 1
ATOM 2065 O O . SER A 1 266 ? 16.926 -9.124 -15.550 1.00 91.06 266 SER A O 1
ATOM 2067 N N . LEU A 1 267 ? 15.852 -9.352 -13.583 1.00 92.31 267 LEU A N 1
ATOM 2068 C CA . LEU A 1 267 ? 14.499 -9.085 -14.070 1.00 92.31 267 LEU A CA 1
ATOM 2069 C C . LEU A 1 267 ? 14.129 -7.647 -13.714 1.00 92.31 267 LEU A C 1
ATOM 2071 O O . LEU A 1 267 ? 14.460 -7.172 -12.629 1.00 92.31 267 LEU A O 1
ATOM 2075 N N . CYS A 1 268 ? 13.448 -6.953 -14.613 1.00 94.44 268 CYS A N 1
ATOM 2076 C CA . CYS A 1 268 ? 13.059 -5.562 -14.447 1.00 94.44 268 CYS A CA 1
ATOM 2077 C C . CYS A 1 268 ? 11.550 -5.430 -14.654 1.00 94.44 268 CYS A C 1
ATOM 2079 O O . CYS A 1 268 ? 11.032 -5.811 -15.700 1.00 94.44 268 CYS A O 1
ATOM 2081 N N . ILE A 1 269 ? 10.851 -4.862 -13.680 1.00 94.94 269 ILE A N 1
ATOM 2082 C CA . ILE A 1 269 ? 9.433 -4.516 -13.776 1.00 94.94 269 ILE A CA 1
ATOM 2083 C C . ILE A 1 269 ? 9.360 -2.999 -13.933 1.00 94.94 269 ILE A C 1
ATOM 2085 O O . ILE A 1 269 ? 9.825 -2.262 -13.063 1.00 94.94 269 ILE A O 1
ATOM 2089 N N . VAL A 1 270 ? 8.833 -2.544 -15.065 1.00 96.19 270 VAL A N 1
ATOM 2090 C CA . VAL A 1 270 ? 8.625 -1.128 -15.370 1.00 96.19 270 VAL A CA 1
ATOM 2091 C C . VAL A 1 270 ? 7.223 -0.760 -14.929 1.00 96.19 270 VAL A C 1
ATOM 2093 O O . VAL A 1 270 ? 6.244 -1.304 -15.435 1.00 96.19 270 VAL A O 1
ATOM 2096 N N . LEU A 1 271 ? 7.142 0.163 -13.987 1.00 96.06 271 LEU A N 1
ATOM 2097 C CA . LEU A 1 271 ? 5.910 0.646 -13.389 1.00 96.06 271 LEU A CA 1
ATOM 2098 C C . LEU A 1 271 ? 5.755 2.136 -13.682 1.00 96.06 271 LEU A C 1
ATOM 2100 O O . LEU A 1 271 ? 6.753 2.844 -13.867 1.00 96.06 271 LEU A O 1
ATOM 2104 N N . GLU A 1 272 ? 4.521 2.631 -13.667 1.00 94.88 272 GLU A N 1
ATOM 2105 C CA . GLU A 1 272 ? 4.294 4.072 -13.637 1.00 94.88 272 GLU A CA 1
ATOM 2106 C C . GLU A 1 272 ? 5.042 4.698 -12.450 1.00 94.88 272 GLU A C 1
ATOM 2108 O O . GLU A 1 272 ? 5.131 4.131 -11.353 1.00 94.88 272 GLU A O 1
ATOM 2113 N N . TYR A 1 273 ? 5.593 5.892 -12.653 1.00 95.56 273 TYR A N 1
ATOM 2114 C CA . TYR A 1 273 ? 6.140 6.647 -11.538 1.00 95.56 273 TYR A CA 1
ATOM 2115 C C . TYR A 1 273 ? 5.016 7.355 -10.781 1.00 95.56 273 TYR A C 1
ATOM 2117 O O . TYR A 1 273 ? 4.555 8.433 -11.160 1.00 95.56 273 TYR A O 1
ATOM 2125 N N . ALA A 1 274 ? 4.605 6.762 -9.665 1.00 91.69 274 ALA A N 1
ATOM 2126 C CA . ALA A 1 274 ? 3.708 7.400 -8.716 1.00 91.69 274 ALA A CA 1
ATOM 2127 C C . ALA A 1 274 ? 4.440 8.528 -7.969 1.00 91.69 274 ALA A C 1
ATOM 2129 O O . ALA A 1 274 ? 5.354 8.289 -7.177 1.00 91.69 274 ALA A O 1
ATOM 2130 N N . GLN A 1 275 ? 4.029 9.773 -8.214 1.00 87.81 275 GLN A N 1
ATOM 2131 C CA . GLN A 1 275 ? 4.521 10.920 -7.454 1.00 87.81 275 GLN A CA 1
ATOM 2132 C C . GLN A 1 275 ? 4.099 10.807 -5.984 1.00 87.81 275 GLN A C 1
ATOM 2134 O O . GLN A 1 275 ? 3.006 10.320 -5.685 1.00 87.81 275 GLN A O 1
ATOM 2139 N N . GLY A 1 276 ? 4.940 11.313 -5.079 1.00 91.19 276 GLY A N 1
ATOM 2140 C CA . GLY A 1 276 ? 4.614 11.423 -3.660 1.00 91.19 276 GLY A CA 1
ATOM 2141 C C . GLY A 1 276 ? 5.617 10.761 -2.729 1.00 91.19 276 GLY A C 1
ATOM 2142 O O . GLY A 1 276 ? 6.795 10.610 -3.052 1.00 91.19 276 GLY A O 1
ATOM 2143 N N . VAL A 1 277 ? 5.123 10.420 -1.544 1.00 94.81 277 VAL A N 1
ATOM 2144 C CA . VAL A 1 277 ? 5.847 9.708 -0.486 1.00 94.81 277 VAL A CA 1
ATOM 2145 C C . VAL A 1 277 ? 5.049 8.480 -0.061 1.00 94.81 277 VAL A C 1
ATOM 2147 O O . VAL A 1 277 ? 3.865 8.368 -0.374 1.00 94.81 277 VAL A O 1
ATOM 2150 N N . GLU A 1 278 ? 5.676 7.575 0.682 1.00 95.69 278 GLU A N 1
ATOM 2151 C CA . GLU A 1 278 ? 4.955 6.503 1.370 1.00 95.69 278 GLU A CA 1
ATOM 2152 C C . GLU A 1 278 ? 3.944 7.109 2.357 1.00 95.69 278 GLU A C 1
ATOM 2154 O O . GLU A 1 278 ? 4.229 8.098 3.045 1.00 95.69 278 GLU A O 1
ATOM 2159 N N . LEU A 1 279 ? 2.763 6.501 2.473 1.00 97.19 279 LEU A N 1
ATOM 2160 C CA . LEU A 1 279 ? 1.753 6.898 3.450 1.00 97.19 279 LEU A CA 1
ATOM 2161 C C . LEU A 1 279 ? 2.321 6.801 4.871 1.00 97.19 279 LEU A C 1
ATOM 2163 O O . LEU A 1 279 ? 1.955 7.598 5.731 1.00 97.19 279 LEU A O 1
ATOM 2167 N N . PHE A 1 280 ? 3.266 5.886 5.105 1.00 95.75 280 PHE A N 1
ATOM 2168 C CA . PHE A 1 280 ? 4.041 5.814 6.342 1.00 95.75 280 PHE A CA 1
ATOM 2169 C C . PHE A 1 280 ? 4.701 7.160 6.690 1.00 95.75 280 PHE A C 1
ATOM 2171 O O . PHE A 1 280 ? 4.476 7.713 7.773 1.00 95.75 280 PHE A O 1
ATOM 2178 N N . ASP A 1 281 ? 5.484 7.713 5.760 1.00 95.00 281 ASP A N 1
ATOM 2179 C CA . ASP A 1 281 ? 6.200 8.977 5.952 1.00 95.00 281 ASP A CA 1
ATOM 2180 C C . ASP A 1 281 ? 5.222 10.151 6.073 1.00 95.00 281 ASP A C 1
ATOM 2182 O O . ASP A 1 281 ? 5.428 11.068 6.876 1.00 95.00 281 ASP A O 1
ATOM 2186 N N . PHE A 1 282 ? 4.119 10.105 5.321 1.00 95.56 282 PHE A N 1
ATOM 2187 C CA . PHE A 1 282 ? 3.040 11.082 5.424 1.00 95.56 282 PHE A CA 1
ATOM 2188 C C . PHE A 1 282 ? 2.420 11.102 6.830 1.00 95.56 282 PHE A C 1
ATOM 2190 O O . PHE A 1 282 ? 2.322 12.170 7.436 1.00 95.56 282 PHE A O 1
ATOM 2197 N N . VAL A 1 283 ? 2.060 9.938 7.384 1.00 94.69 283 VAL A N 1
ATOM 2198 C CA . VAL A 1 283 ? 1.504 9.809 8.743 1.00 94.69 283 VAL A CA 1
ATOM 2199 C C . VAL A 1 283 ? 2.509 10.294 9.788 1.00 94.69 283 VAL A C 1
ATOM 2201 O O . VAL A 1 283 ? 2.147 11.040 10.700 1.00 94.69 283 VAL A O 1
ATOM 2204 N N . GLN A 1 284 ? 3.787 9.936 9.650 1.00 93.31 284 GLN A N 1
ATOM 2205 C CA . GLN A 1 284 ? 4.823 10.410 10.565 1.00 93.31 284 GLN A CA 1
ATOM 2206 C C . GLN A 1 284 ? 4.941 11.938 10.534 1.00 93.31 284 GLN A C 1
ATOM 2208 O O . GLN A 1 284 ? 4.964 12.579 11.586 1.00 93.31 284 GLN A O 1
ATOM 2213 N N . LYS A 1 285 ? 4.974 12.547 9.347 1.00 92.75 285 LYS A N 1
ATOM 2214 C CA . LYS A 1 285 ? 5.023 14.006 9.206 1.00 92.75 285 LYS A CA 1
ATOM 2215 C C . LYS A 1 285 ? 3.775 14.678 9.787 1.00 92.75 285 LYS A C 1
ATOM 2217 O O . LYS A 1 285 ? 3.906 15.672 10.503 1.00 92.75 285 LYS A O 1
ATOM 2222 N N . LEU A 1 286 ? 2.591 14.123 9.525 1.00 90.88 286 LEU A N 1
ATOM 2223 C CA . LEU A 1 286 ? 1.314 14.618 10.046 1.00 90.88 286 LEU A CA 1
ATOM 2224 C C . LEU A 1 286 ? 1.346 14.744 11.577 1.00 90.88 286 LEU A C 1
ATOM 2226 O O . LEU A 1 286 ? 1.029 15.803 12.107 1.00 90.88 286 LEU A O 1
ATOM 2230 N N . HIS A 1 287 ? 1.825 13.713 12.278 1.00 89.81 287 HIS A N 1
ATOM 2231 C CA . HIS A 1 287 ? 1.810 13.670 13.748 1.00 89.81 287 HIS A CA 1
ATOM 2232 C C . HIS A 1 287 ? 3.024 14.314 14.432 1.00 89.81 287 HIS A C 1
ATOM 2234 O O . HIS A 1 287 ? 2.960 14.652 15.612 1.00 89.81 287 HIS A O 1
ATOM 2240 N N . THR A 1 288 ? 4.138 14.513 13.723 1.00 90.25 288 THR A N 1
ATOM 2241 C CA . THR A 1 288 ? 5.355 15.141 14.282 1.00 90.25 288 THR A CA 1
ATOM 2242 C C . THR A 1 288 ? 5.460 16.643 14.028 1.00 90.25 288 THR A C 1
ATOM 2244 O O . THR A 1 288 ? 6.216 17.326 14.717 1.00 90.25 288 THR A O 1
ATOM 2247 N N . SER A 1 289 ? 4.714 17.179 13.060 1.00 87.19 289 SER A N 1
ATOM 2248 C CA . SER A 1 289 ? 4.820 18.585 12.644 1.00 87.19 289 SER A CA 1
ATOM 2249 C C . SER A 1 289 ? 4.192 19.587 13.622 1.00 87.19 289 SER A C 1
ATOM 2251 O O . SER A 1 289 ? 4.402 20.792 13.483 1.00 87.19 289 SER A O 1
ATOM 2253 N N . GLY A 1 290 ? 3.427 19.110 14.609 1.00 79.44 290 GLY A N 1
ATOM 2254 C CA . GLY A 1 290 ? 2.687 19.955 15.549 1.00 79.44 290 GLY A CA 1
ATOM 2255 C C . GLY A 1 290 ? 1.472 20.654 14.930 1.00 79.44 290 GLY A C 1
ATOM 2256 O O . GLY A 1 290 ? 0.844 21.473 15.600 1.00 79.44 290 GLY A O 1
ATOM 2257 N N . THR A 1 291 ? 1.130 20.354 13.671 1.00 80.44 291 THR A N 1
ATOM 2258 C CA . THR A 1 291 ? -0.109 20.836 13.056 1.00 80.44 291 THR A CA 1
ATOM 2259 C C . THR A 1 291 ? -1.314 20.108 13.649 1.00 80.44 291 THR A C 1
ATOM 2261 O O . THR A 1 291 ? -1.225 18.901 13.885 1.00 80.44 291 THR A O 1
ATOM 2264 N N . PRO A 1 292 ? -2.450 20.798 13.857 1.00 83.12 292 PRO A N 1
ATOM 2265 C CA . PRO A 1 292 ? -3.699 20.134 14.206 1.00 83.12 292 PRO A CA 1
ATOM 2266 C C . PRO A 1 292 ? -4.051 19.044 13.193 1.00 83.12 292 PRO A C 1
ATOM 2268 O O . PRO A 1 292 ? -3.785 19.188 11.999 1.00 83.12 292 PRO A O 1
ATOM 2271 N N . LEU A 1 293 ? -4.655 17.963 13.680 1.00 85.31 293 LEU A N 1
ATOM 2272 C CA . LEU A 1 293 ? -5.068 16.853 12.837 1.00 85.31 293 LEU A CA 1
ATOM 2273 C C . LEU A 1 293 ? -6.175 17.300 11.874 1.00 85.31 293 LEU A C 1
ATOM 2275 O O . LEU A 1 293 ? -7.239 17.738 12.312 1.00 85.31 293 LEU A O 1
ATOM 2279 N N . ASP A 1 294 ? -5.936 17.155 10.574 1.00 89.50 294 ASP A N 1
ATOM 2280 C CA . ASP A 1 294 ? -6.947 17.399 9.546 1.00 89.50 294 ASP A CA 1
ATOM 2281 C C . ASP A 1 294 ? -7.735 16.113 9.269 1.00 89.50 294 ASP A C 1
ATOM 2283 O O . ASP A 1 294 ? -7.350 15.258 8.468 1.00 89.50 294 ASP A O 1
ATOM 2287 N N . GLU A 1 295 ? -8.858 15.967 9.964 1.00 89.75 295 GLU A N 1
ATOM 2288 C CA . GLU A 1 295 ? -9.754 14.828 9.789 1.00 89.75 295 GLU A CA 1
ATOM 2289 C C . GLU A 1 295 ? -10.387 14.779 8.393 1.00 89.75 295 GLU A C 1
ATOM 2291 O O . GLU A 1 295 ? -10.609 13.693 7.859 1.00 89.75 295 GLU A O 1
ATOM 2296 N N . VAL A 1 296 ? -10.649 15.932 7.769 1.00 91.88 296 VAL A N 1
ATOM 2297 C CA . VAL A 1 296 ? -11.234 15.986 6.421 1.00 91.88 296 VAL A CA 1
ATOM 2298 C C . VAL A 1 296 ? -10.258 15.390 5.413 1.00 91.88 296 VAL A C 1
ATOM 2300 O O . VAL A 1 296 ? -10.660 14.625 4.535 1.00 91.88 296 VAL A O 1
ATOM 2303 N N . LEU A 1 297 ? -8.969 15.699 5.557 1.00 94.00 297 LEU A N 1
ATOM 2304 C CA . LEU A 1 297 ? -7.917 15.094 4.751 1.00 94.00 297 LEU A CA 1
ATOM 2305 C C . LEU A 1 297 ? -7.830 13.579 4.974 1.00 94.00 297 LEU A C 1
ATOM 2307 O O . LEU A 1 297 ? -7.831 12.824 4.003 1.00 94.00 297 LEU A O 1
ATOM 2311 N N . ILE A 1 298 ? -7.822 13.124 6.232 1.00 95.25 298 ILE A N 1
ATOM 2312 C CA . ILE A 1 298 ? -7.794 11.688 6.566 1.00 95.25 298 ILE A CA 1
ATOM 2313 C C . ILE A 1 298 ? -8.995 10.958 5.965 1.00 95.25 298 ILE A C 1
ATOM 2315 O O . ILE A 1 298 ? -8.829 9.890 5.380 1.00 95.25 298 ILE A O 1
ATOM 2319 N N . ARG A 1 299 ? -10.190 11.548 6.049 1.00 95.00 299 ARG A N 1
ATOM 2320 C CA . ARG A 1 299 ? -11.416 11.010 5.453 1.00 95.00 299 ARG A CA 1
ATOM 2321 C C . ARG A 1 299 ? -11.285 10.839 3.946 1.00 95.00 299 ARG A C 1
ATOM 2323 O O . ARG A 1 299 ? -11.599 9.771 3.435 1.00 95.00 299 ARG A O 1
ATOM 2330 N N . LYS A 1 300 ? -10.772 11.848 3.235 1.00 96.12 300 LYS A N 1
ATOM 2331 C CA . LYS A 1 300 ? -10.547 11.775 1.780 1.00 96.12 300 LYS A CA 1
ATOM 2332 C C . LYS A 1 300 ? -9.543 10.688 1.395 1.00 96.12 300 LYS A C 1
ATOM 2334 O O . LYS A 1 300 ? -9.771 9.975 0.420 1.00 96.12 300 LYS A O 1
ATOM 2339 N N . ILE A 1 301 ? -8.455 10.556 2.155 1.00 97.62 301 ILE A N 1
ATOM 2340 C CA . ILE A 1 301 ? -7.450 9.501 1.953 1.00 97.62 301 ILE A CA 1
ATOM 2341 C C . ILE A 1 301 ? -8.087 8.128 2.174 1.00 97.62 301 ILE A C 1
ATOM 2343 O O . ILE A 1 301 ? -7.962 7.238 1.337 1.00 97.62 301 ILE A O 1
ATOM 2347 N N . PHE A 1 302 ? -8.793 7.954 3.290 1.00 97.88 302 PHE A N 1
ATOM 2348 C CA . PHE A 1 302 ? -9.361 6.663 3.651 1.00 97.88 302 PHE A CA 1
ATOM 2349 C C . PHE A 1 302 ? -10.513 6.251 2.727 1.00 97.88 302 PHE A C 1
ATOM 2351 O O . PHE A 1 302 ? -10.627 5.076 2.397 1.00 97.88 302 PHE A O 1
ATOM 2358 N N . LEU A 1 303 ? -11.303 7.203 2.223 1.00 96.62 303 LEU A N 1
ATOM 2359 C CA . LEU A 1 303 ? -12.339 6.929 1.228 1.00 96.62 303 LEU A CA 1
ATOM 2360 C C . LEU A 1 303 ? -11.743 6.384 -0.081 1.00 96.62 303 LEU A C 1
ATOM 2362 O O . LEU A 1 303 ? -12.244 5.404 -0.622 1.00 96.62 303 LEU A O 1
ATOM 2366 N N . GLN A 1 304 ? -10.628 6.952 -0.555 1.00 97.75 304 GLN A N 1
ATOM 2367 C CA . GLN A 1 304 ? -9.910 6.396 -1.709 1.00 97.75 304 GLN A CA 1
ATOM 2368 C C . GLN A 1 304 ? -9.404 4.973 -1.442 1.00 97.75 304 GLN A C 1
ATOM 2370 O O . GLN A 1 304 ? -9.486 4.135 -2.338 1.00 97.75 304 GLN A O 1
ATOM 2375 N N . LEU A 1 305 ? -8.924 4.683 -0.223 1.00 98.38 305 LEU A N 1
ATOM 2376 C CA . LEU A 1 305 ? -8.503 3.331 0.165 1.00 98.38 305 LEU A CA 1
ATOM 2377 C C . LEU A 1 305 ? -9.669 2.340 0.147 1.00 98.38 305 LEU A C 1
ATOM 2379 O O . LEU A 1 305 ? -9.512 1.238 -0.372 1.00 98.38 305 LEU A O 1
ATOM 2383 N N . ILE A 1 306 ? -10.833 2.727 0.673 1.00 98.00 306 ILE A N 1
ATOM 2384 C CA . ILE A 1 306 ? -12.034 1.887 0.617 1.00 98.00 306 ILE A CA 1
ATOM 2385 C C . ILE A 1 306 ? -12.389 1.591 -0.840 1.00 98.00 306 ILE A C 1
ATOM 2387 O O . ILE A 1 306 ? -12.499 0.421 -1.194 1.00 98.00 306 ILE A O 1
ATOM 2391 N N . HIS A 1 307 ? -12.483 2.615 -1.693 1.00 97.81 307 HIS A N 1
ATOM 2392 C CA . HIS A 1 307 ? -12.875 2.440 -3.092 1.00 97.81 307 HIS A CA 1
ATOM 2393 C C . HIS A 1 307 ? -11.937 1.500 -3.860 1.00 97.81 307 HIS A C 1
ATOM 2395 O O . HIS A 1 307 ? -12.406 0.593 -4.546 1.00 97.81 307 HIS A O 1
ATOM 2401 N N . VAL A 1 308 ? -10.615 1.672 -3.739 1.00 98.12 308 VAL A N 1
ATOM 2402 C CA . VAL A 1 308 ? -9.663 0.813 -4.462 1.00 98.12 308 VAL A CA 1
ATOM 2403 C C . VAL A 1 308 ? -9.663 -0.623 -3.934 1.00 98.12 308 VAL A C 1
ATOM 2405 O O . VAL A 1 308 ? -9.599 -1.563 -4.723 1.00 98.12 308 VAL A O 1
ATOM 2408 N N . VAL A 1 309 ? -9.792 -0.829 -2.619 1.00 98.38 309 VAL A N 1
ATOM 2409 C CA . VAL A 1 309 ? -9.852 -2.182 -2.040 1.00 98.38 309 VAL A CA 1
ATOM 2410 C C . VAL A 1 309 ? -11.171 -2.865 -2.388 1.00 98.38 309 VAL A C 1
ATOM 2412 O O . VAL A 1 309 ? -11.178 -4.034 -2.760 1.00 98.38 309 VAL A O 1
ATOM 2415 N N . GLN A 1 310 ? -12.279 -2.131 -2.360 1.00 97.25 310 GLN A N 1
ATOM 2416 C CA . GLN A 1 310 ? -13.584 -2.619 -2.792 1.00 97.25 310 GLN A CA 1
ATOM 2417 C C . GLN A 1 310 ? -13.561 -2.988 -4.280 1.00 97.25 310 GLN A C 1
ATOM 2419 O O . GLN A 1 310 ? -14.091 -4.033 -4.660 1.00 97.25 310 GLN A O 1
ATOM 2424 N N . TRP A 1 311 ? -12.900 -2.184 -5.119 1.00 96.56 311 TRP A N 1
ATOM 2425 C CA . TRP A 1 311 ? -12.662 -2.519 -6.521 1.00 96.56 311 TRP A CA 1
ATOM 2426 C C . TRP A 1 311 ? -11.865 -3.822 -6.656 1.00 96.56 311 TRP A C 1
ATOM 2428 O O . TRP A 1 311 ? -12.320 -4.719 -7.364 1.00 96.56 311 TRP A O 1
ATOM 2438 N N . MET A 1 312 ? -10.749 -3.984 -5.933 1.00 96.50 312 MET A N 1
ATOM 2439 C CA . MET A 1 312 ? -9.968 -5.232 -5.945 1.00 96.50 312 MET A CA 1
ATOM 2440 C C . MET A 1 312 ? -10.826 -6.434 -5.532 1.00 96.50 312 MET A C 1
ATOM 2442 O O . MET A 1 312 ? -10.868 -7.437 -6.242 1.00 96.50 312 MET A O 1
ATOM 2446 N N . HIS A 1 313 ? -11.578 -6.319 -4.435 1.00 95.94 313 HIS A N 1
ATOM 2447 C CA . HIS A 1 313 ? -12.411 -7.403 -3.906 1.00 95.94 313 HIS A CA 1
ATOM 2448 C C . HIS A 1 313 ? -13.544 -7.795 -4.858 1.00 95.94 313 HIS A C 1
ATOM 2450 O O . HIS A 1 313 ? -13.844 -8.982 -4.975 1.00 95.94 313 HIS A O 1
ATOM 2456 N N . ARG A 1 314 ? -14.141 -6.831 -5.574 1.00 93.56 314 ARG A N 1
ATOM 2457 C CA . ARG A 1 314 ? -15.126 -7.090 -6.643 1.00 93.56 314 ARG A CA 1
ATOM 2458 C C . ARG A 1 314 ? -14.511 -7.814 -7.841 1.00 93.56 314 ARG A C 1
ATOM 2460 O O . ARG A 1 314 ? -15.217 -8.558 -8.513 1.00 93.56 314 ARG A O 1
ATOM 2467 N N . HIS A 1 315 ? -13.209 -7.641 -8.065 1.00 91.94 315 HIS A N 1
ATOM 2468 C CA . HIS A 1 315 ? -12.442 -8.379 -9.071 1.00 91.94 315 HIS A CA 1
ATOM 2469 C C . HIS A 1 315 ? -11.784 -9.649 -8.517 1.00 91.94 315 HIS A C 1
ATOM 2471 O O . HIS A 1 315 ? -10.929 -10.244 -9.167 1.00 91.94 315 HIS A O 1
ATOM 2477 N N . ASN A 1 316 ? -12.199 -10.082 -7.322 1.00 92.62 316 ASN A N 1
ATOM 2478 C CA . ASN A 1 316 ? -11.678 -11.252 -6.624 1.00 92.62 316 ASN A CA 1
ATOM 2479 C C . ASN A 1 316 ? -10.172 -11.191 -6.341 1.00 92.62 316 ASN A C 1
ATOM 2481 O O . ASN A 1 316 ? -9.532 -12.222 -6.162 1.00 92.62 316 ASN A O 1
ATOM 2485 N N . ILE A 1 317 ? -9.601 -9.993 -6.281 1.00 94.38 317 ILE A N 1
ATOM 2486 C CA . ILE A 1 317 ? -8.205 -9.769 -5.928 1.00 94.38 317 ILE A CA 1
ATOM 2487 C C . ILE A 1 317 ? -8.146 -9.391 -4.454 1.00 94.38 317 ILE A C 1
ATOM 2489 O O . ILE A 1 317 ? -8.865 -8.503 -4.000 1.00 94.38 317 ILE A O 1
ATOM 2493 N N . VAL A 1 318 ? -7.271 -10.054 -3.706 1.00 96.12 318 VAL A N 1
ATOM 2494 C CA . VAL A 1 318 ? -6.948 -9.712 -2.316 1.00 96.12 318 VAL A CA 1
ATOM 2495 C C . VAL A 1 318 ? -5.471 -9.368 -2.228 1.00 96.12 318 VAL A C 1
ATOM 2497 O O . VAL A 1 318 ? -4.633 -10.080 -2.786 1.00 96.12 318 VAL A O 1
ATOM 2500 N N . HIS A 1 319 ? -5.143 -8.276 -1.545 1.00 97.25 319 HIS A N 1
ATOM 2501 C CA . HIS A 1 319 ? -3.779 -7.749 -1.518 1.00 97.25 319 HIS A CA 1
ATOM 2502 C C . HIS A 1 319 ? -2.908 -8.482 -0.487 1.00 97.25 319 HIS A C 1
ATOM 2504 O O . HIS A 1 319 ? -1.768 -8.845 -0.772 1.00 97.25 319 HIS A O 1
ATOM 2510 N N . ARG A 1 320 ? -3.455 -8.746 0.708 1.00 96.31 320 ARG A N 1
ATOM 2511 C CA . ARG A 1 320 ? -2.842 -9.489 1.832 1.00 96.31 320 ARG A CA 1
ATOM 2512 C C . ARG A 1 320 ? -1.597 -8.869 2.476 1.00 96.31 320 ARG A C 1
ATOM 2514 O O . ARG A 1 320 ? -1.095 -9.420 3.452 1.00 96.31 320 ARG A O 1
ATOM 2521 N N . ASP A 1 321 ? -1.121 -7.733 1.973 1.00 96.31 321 ASP A N 1
ATOM 2522 C CA . ASP A 1 321 ? -0.060 -6.930 2.605 1.00 96.31 321 ASP A CA 1
ATOM 2523 C C . ASP A 1 321 ? -0.352 -5.421 2.555 1.00 96.31 321 ASP A C 1
ATOM 2525 O O . ASP A 1 321 ? 0.497 -4.611 2.188 1.00 96.31 321 ASP A O 1
ATOM 2529 N N . LEU A 1 322 ? -1.603 -5.029 2.831 1.00 98.31 322 LEU A N 1
ATOM 2530 C CA . LEU A 1 322 ? -1.957 -3.610 2.924 1.00 98.31 322 LEU A CA 1
ATOM 2531 C C . LEU A 1 322 ? -1.306 -2.995 4.163 1.00 98.31 322 LEU A C 1
ATOM 2533 O O . LEU A 1 322 ? -1.613 -3.366 5.297 1.00 98.31 322 LEU A O 1
ATOM 2537 N N . LYS A 1 323 ? -0.437 -2.017 3.929 1.00 96.94 323 LYS A N 1
ATOM 2538 C CA . LYS A 1 323 ? 0.236 -1.228 4.958 1.00 96.94 323 LYS A CA 1
ATOM 2539 C C . LYS A 1 323 ? 0.649 0.135 4.394 1.00 96.94 323 LYS A C 1
ATOM 2541 O O . LYS A 1 323 ? 0.744 0.274 3.174 1.00 96.94 323 LYS A O 1
ATOM 2546 N N . PRO A 1 324 ? 0.899 1.145 5.242 1.00 97.00 324 PRO A N 1
ATOM 2547 C CA . PRO A 1 324 ? 1.283 2.487 4.812 1.00 97.00 324 PRO A CA 1
ATOM 2548 C C . PRO A 1 324 ? 2.553 2.551 3.947 1.00 97.00 324 PRO A C 1
ATOM 2550 O O . PRO A 1 324 ? 2.714 3.497 3.186 1.00 97.00 324 PRO A O 1
ATOM 2553 N N . GLU A 1 325 ? 3.449 1.572 4.038 1.00 94.75 325 GLU A N 1
ATOM 2554 C CA . GLU A 1 325 ? 4.642 1.455 3.190 1.00 94.75 325 GLU A CA 1
ATOM 2555 C C . GLU A 1 325 ? 4.304 1.054 1.740 1.00 94.75 325 GLU A C 1
ATOM 2557 O O . GLU A 1 325 ? 4.994 1.468 0.813 1.00 94.75 325 GLU A O 1
ATOM 2562 N N . ASN A 1 326 ? 3.210 0.312 1.534 1.00 95.88 326 ASN A N 1
ATOM 2563 C CA . ASN A 1 326 ? 2.735 -0.155 0.220 1.00 95.88 326 ASN A CA 1
ATOM 2564 C C . ASN A 1 326 ? 1.670 0.782 -0.385 1.00 95.88 326 ASN A C 1
ATOM 2566 O O . ASN A 1 326 ? 0.939 0.424 -1.308 1.00 95.88 326 ASN A O 1
ATOM 2570 N N . ILE A 1 327 ? 1.529 1.987 0.170 1.00 97.88 327 ILE A N 1
ATOM 2571 C CA . ILE A 1 327 ? 0.600 3.010 -0.306 1.00 97.88 327 ILE A CA 1
ATOM 2572 C C . ILE A 1 327 ? 1.407 4.281 -0.515 1.00 97.88 327 ILE A C 1
ATOM 2574 O O . ILE A 1 327 ? 1.974 4.825 0.428 1.00 97.88 327 ILE A O 1
ATOM 2578 N N . LEU A 1 328 ? 1.440 4.776 -1.744 1.00 96.94 328 LEU A N 1
ATOM 2579 C CA . LEU A 1 328 ? 2.024 6.070 -2.067 1.00 96.94 328 LEU A CA 1
ATOM 2580 C C . LEU A 1 328 ? 0.938 7.138 -2.043 1.00 96.94 328 LEU A C 1
ATOM 2582 O O . LEU A 1 328 ? -0.192 6.884 -2.456 1.00 96.94 328 LEU A O 1
ATOM 2586 N N . ILE A 1 329 ? 1.280 8.331 -1.567 1.00 97.00 329 ILE A N 1
ATOM 2587 C CA . ILE A 1 329 ? 0.384 9.482 -1.513 1.00 97.00 329 ILE A CA 1
ATOM 2588 C C . ILE A 1 329 ? 1.104 10.751 -1.962 1.00 97.00 329 ILE A C 1
ATOM 2590 O O . ILE A 1 329 ? 2.216 11.052 -1.518 1.00 97.00 329 ILE A O 1
ATOM 2594 N N . HIS A 1 330 ? 0.437 11.538 -2.800 1.00 95.00 330 HIS A N 1
ATOM 2595 C CA . HIS A 1 330 ? 0.813 12.923 -3.059 1.00 95.00 330 HIS A CA 1
ATOM 2596 C C . HIS A 1 330 ? -0.376 13.857 -2.881 1.00 95.00 330 HIS A C 1
ATOM 2598 O O . HIS A 1 330 ? -1.531 13.444 -2.921 1.00 95.00 330 HIS A O 1
ATOM 2604 N N . MET A 1 331 ? -0.061 15.129 -2.670 1.00 95.38 331 MET A N 1
ATOM 2605 C CA . MET A 1 331 ? -1.031 16.213 -2.677 1.00 95.38 331 MET A CA 1
ATOM 2606 C C . MET A 1 331 ? -0.869 16.945 -4.003 1.00 95.38 331 MET A C 1
ATOM 2608 O O . MET A 1 331 ? 0.258 17.304 -4.348 1.00 95.38 331 MET A O 1
ATOM 2612 N N . ASP A 1 332 ? -1.955 17.138 -4.743 1.00 94.00 332 ASP A N 1
ATOM 2613 C CA . ASP A 1 332 ? -1.921 17.969 -5.947 1.00 94.00 332 ASP A CA 1
ATOM 2614 C C . ASP A 1 332 ? -1.822 19.469 -5.608 1.00 94.00 332 ASP A C 1
ATOM 2616 O O . ASP A 1 332 ? -1.835 19.879 -4.440 1.00 94.00 332 ASP A O 1
ATOM 2620 N N . ASP A 1 333 ? -1.760 20.311 -6.641 1.00 93.62 333 ASP A N 1
ATOM 2621 C CA . ASP A 1 333 ? -1.692 21.771 -6.501 1.00 93.62 333 ASP A CA 1
ATOM 2622 C C . ASP A 1 333 ? -2.910 22.363 -5.756 1.00 93.62 333 ASP A C 1
ATOM 2624 O O . ASP A 1 333 ? -2.837 23.441 -5.158 1.00 93.62 333 ASP A O 1
ATOM 2628 N N . HIS A 1 334 ? -4.033 21.640 -5.733 1.00 93.44 334 HIS A N 1
ATOM 2629 C CA . HIS A 1 334 ? -5.260 21.984 -5.015 1.00 93.44 334 HIS A CA 1
ATOM 2630 C C . HIS A 1 334 ? -5.341 21.343 -3.620 1.00 93.44 334 HIS A C 1
ATOM 2632 O O . HIS A 1 334 ? -6.404 21.371 -2.988 1.00 93.44 334 HIS A O 1
ATOM 2638 N N . HIS A 1 335 ? -4.230 20.794 -3.121 1.00 90.38 335 HIS A N 1
ATOM 2639 C CA . HIS A 1 335 ? -4.131 20.095 -1.841 1.00 90.38 335 HIS A CA 1
ATOM 2640 C C . HIS A 1 335 ? -5.136 18.937 -1.712 1.00 90.38 335 HIS A C 1
ATOM 2642 O O . HIS A 1 335 ? -5.606 18.636 -0.612 1.00 90.38 335 HIS A O 1
ATOM 2648 N N . GLN A 1 336 ? -5.500 18.293 -2.824 1.00 95.06 336 GLN A N 1
ATOM 2649 C CA . GLN A 1 336 ? -6.253 17.046 -2.791 1.00 95.06 336 GLN A CA 1
ATOM 2650 C C . GLN A 1 336 ? -5.287 15.863 -2.716 1.00 95.06 336 GLN A C 1
ATOM 2652 O O . GLN A 1 336 ? -4.291 15.843 -3.444 1.00 95.06 336 GLN A O 1
ATOM 2657 N N . PRO A 1 337 ? -5.557 14.884 -1.835 1.00 96.25 337 PRO A N 1
ATOM 2658 C CA . PRO A 1 337 ? -4.752 13.680 -1.773 1.00 96.25 337 PRO A CA 1
ATOM 2659 C C . PRO A 1 337 ? -5.038 12.803 -2.989 1.00 96.25 337 PRO A C 1
ATOM 2661 O O . PRO A 1 337 ? -6.193 12.626 -3.369 1.00 96.25 337 PRO A O 1
ATOM 2664 N N . HIS A 1 338 ? -3.999 12.182 -3.525 1.00 96.44 338 HIS A N 1
ATOM 2665 C CA . HIS A 1 338 ? -4.083 11.136 -4.538 1.00 96.44 338 HIS A CA 1
ATOM 2666 C C . HIS A 1 338 ? -3.214 9.980 -4.082 1.00 96.44 338 HIS A C 1
ATOM 2668 O O . HIS A 1 338 ? -2.018 10.168 -3.838 1.00 96.44 338 HIS A O 1
ATOM 2674 N N . LEU A 1 339 ? -3.813 8.798 -3.939 1.00 96.50 339 LEU A N 1
ATOM 2675 C CA . LEU A 1 339 ? -3.085 7.606 -3.516 1.00 96.50 339 LEU A CA 1
ATOM 2676 C C . LEU A 1 339 ? -2.931 6.578 -4.628 1.00 96.50 339 LEU A C 1
ATOM 2678 O O . LEU A 1 339 ? -3.786 6.470 -5.509 1.00 96.50 339 LEU A O 1
ATOM 2682 N N . LYS A 1 340 ? -1.864 5.785 -4.536 1.00 97.44 340 LYS A N 1
ATOM 2683 C CA . LYS A 1 340 ? -1.631 4.596 -5.357 1.00 97.44 340 LYS A CA 1
ATOM 2684 C C . LYS A 1 340 ? -1.165 3.436 -4.484 1.00 97.44 340 LYS A C 1
ATOM 2686 O O . LYS A 1 340 ? -0.212 3.586 -3.723 1.00 97.44 340 LYS A O 1
ATOM 2691 N N . ILE A 1 341 ? -1.831 2.292 -4.602 1.00 97.81 341 ILE A N 1
ATOM 2692 C CA . ILE A 1 341 ? -1.396 1.031 -3.993 1.00 97.81 341 ILE A CA 1
ATOM 2693 C C . ILE A 1 341 ? -0.280 0.423 -4.842 1.00 97.81 341 ILE A C 1
ATOM 2695 O O . ILE A 1 341 ? -0.361 0.403 -6.073 1.00 97.81 341 ILE A O 1
ATOM 2699 N N . THR A 1 342 ? 0.751 -0.075 -4.169 1.00 94.38 342 THR A N 1
ATOM 2700 C CA . THR A 1 342 ? 1.920 -0.731 -4.756 1.00 94.38 342 THR A CA 1
ATOM 2701 C C . THR A 1 342 ? 2.144 -2.111 -4.127 1.00 94.38 342 THR A C 1
ATOM 2703 O O . THR A 1 342 ? 1.499 -2.464 -3.149 1.00 94.38 342 THR A O 1
ATOM 2706 N N . ASP A 1 343 ? 3.083 -2.875 -4.693 1.00 91.12 343 ASP A N 1
ATOM 2707 C CA . ASP A 1 343 ? 3.567 -4.169 -4.183 1.00 91.12 343 ASP A CA 1
ATOM 2708 C C . ASP A 1 343 ? 2.513 -5.287 -4.069 1.00 91.12 343 ASP A C 1
ATOM 2710 O O . ASP A 1 343 ? 2.096 -5.718 -2.995 1.00 91.12 343 ASP A O 1
ATOM 2714 N N . PHE A 1 344 ? 2.161 -5.851 -5.224 1.00 94.06 344 PHE A N 1
ATOM 2715 C CA . PHE A 1 344 ? 1.240 -6.985 -5.339 1.00 94.06 344 PHE A CA 1
ATOM 2716 C C . PHE A 1 344 ? 1.936 -8.344 -5.159 1.00 94.06 344 PHE A C 1
ATOM 2718 O O . PHE A 1 344 ? 1.373 -9.383 -5.505 1.00 94.06 344 PHE A O 1
ATOM 2725 N N . GLY A 1 345 ? 3.154 -8.376 -4.604 1.00 90.38 345 GLY A N 1
ATOM 2726 C CA . GLY A 1 345 ? 3.935 -9.605 -4.457 1.00 90.38 345 GLY A CA 1
ATOM 2727 C C . GLY A 1 345 ? 3.250 -10.688 -3.617 1.00 90.38 345 GLY A C 1
ATOM 2728 O O . GLY A 1 345 ? 3.464 -11.884 -3.825 1.00 90.38 345 GLY A O 1
ATOM 2729 N N . LEU A 1 346 ? 2.373 -10.289 -2.693 1.00 90.88 346 LEU A N 1
ATOM 2730 C CA . LEU A 1 346 ? 1.585 -11.196 -1.854 1.00 90.88 346 LEU A CA 1
ATOM 2731 C C . LEU A 1 346 ? 0.119 -11.322 -2.287 1.00 90.88 346 LEU A C 1
ATOM 2733 O O . LEU A 1 346 ? -0.622 -12.082 -1.654 1.00 90.88 346 LEU A O 1
ATOM 2737 N N . ALA A 1 347 ? -0.290 -10.664 -3.371 1.00 93.12 347 ALA A N 1
ATOM 2738 C CA . ALA A 1 347 ? -1.670 -10.684 -3.832 1.00 93.12 347 ALA A CA 1
ATOM 2739 C C . ALA A 1 347 ? -2.114 -12.076 -4.321 1.00 93.12 347 ALA A C 1
ATOM 2741 O O . ALA A 1 347 ? -1.302 -12.924 -4.713 1.00 93.12 347 ALA A O 1
ATOM 2742 N N . ARG A 1 348 ? -3.427 -12.318 -4.278 1.00 89.94 348 ARG A N 1
ATOM 2743 C CA . ARG A 1 348 ? -4.079 -13.536 -4.785 1.00 89.94 348 ARG A CA 1
ATOM 2744 C C . ARG A 1 348 ? -5.351 -13.199 -5.535 1.00 89.94 348 ARG A C 1
ATOM 2746 O O . ARG A 1 348 ? -6.033 -12.238 -5.187 1.00 89.94 348 ARG A O 1
ATOM 2753 N N . VAL A 1 349 ? -5.681 -14.052 -6.498 1.00 90.25 349 VAL A N 1
ATOM 2754 C CA . VAL A 1 349 ? -6.989 -14.075 -7.150 1.00 90.25 349 VAL A CA 1
ATOM 2755 C C . VAL A 1 349 ? -7.758 -15.231 -6.520 1.00 90.25 349 VAL A C 1
ATOM 2757 O O . VAL A 1 349 ? -7.333 -16.381 -6.608 1.00 90.25 349 VAL A O 1
ATOM 2760 N N . ILE A 1 350 ? -8.832 -14.924 -5.801 1.00 89.56 350 ILE A N 1
ATOM 2761 C CA . ILE A 1 350 ? -9.618 -15.912 -5.055 1.00 89.56 350 ILE A CA 1
ATOM 2762 C C . ILE A 1 350 ? -10.803 -16.409 -5.886 1.00 89.56 350 ILE A C 1
ATOM 2764 O O . ILE A 1 350 ? -11.420 -15.644 -6.619 1.00 89.56 350 ILE A O 1
ATOM 2768 N N . ASP A 1 351 ? -11.171 -17.682 -5.748 1.00 88.06 351 ASP A N 1
ATOM 2769 C CA . ASP A 1 351 ? -12.468 -18.157 -6.239 1.00 88.06 351 ASP A CA 1
ATOM 2770 C C . ASP A 1 351 ? -13.555 -17.721 -5.244 1.00 88.06 351 ASP A C 1
ATOM 2772 O O . ASP A 1 351 ? -13.490 -18.115 -4.076 1.00 88.06 351 ASP A O 1
ATOM 2776 N N . PRO A 1 352 ? -14.583 -16.960 -5.659 1.00 85.19 352 PRO A N 1
ATOM 2777 C CA . PRO A 1 352 ? -15.702 -16.604 -4.788 1.00 85.19 352 PRO A CA 1
ATOM 2778 C C . PRO A 1 352 ? -16.401 -17.803 -4.136 1.00 85.19 352 PRO A C 1
ATOM 2780 O O . PRO A 1 352 ? -16.964 -17.654 -3.050 1.00 85.19 352 PRO A O 1
ATOM 2783 N N . HIS A 1 353 ? -16.376 -18.976 -4.776 1.00 85.62 353 HIS A N 1
ATOM 2784 C CA . HIS A 1 353 ? -16.986 -20.206 -4.265 1.00 85.62 353 HIS A CA 1
ATOM 2785 C C . HIS A 1 353 ? -16.077 -20.963 -3.290 1.00 85.62 353 HIS A C 1
ATOM 2787 O O . HIS A 1 353 ? -16.569 -21.755 -2.485 1.00 85.62 353 HIS A O 1
ATOM 2793 N N . SER A 1 354 ? -14.768 -20.708 -3.332 1.00 87.31 354 SER A N 1
ATOM 2794 C CA . SER A 1 354 ? -13.771 -21.287 -2.431 1.00 87.31 354 SER A CA 1
ATOM 2795 C C . SER A 1 354 ? -12.714 -20.240 -2.039 1.00 87.31 354 SER A C 1
ATOM 2797 O O . SER A 1 354 ? -11.540 -20.389 -2.379 1.00 87.31 354 SER A O 1
ATOM 2799 N N . PRO A 1 355 ? -13.099 -19.181 -1.298 1.00 89.44 355 PRO A N 1
ATOM 2800 C CA . PRO A 1 355 ? -12.238 -18.019 -1.058 1.00 89.44 355 PRO A CA 1
ATOM 2801 C C . PRO A 1 355 ? -11.228 -18.225 0.081 1.00 89.44 355 PRO A C 1
ATOM 2803 O O . PRO A 1 355 ? -10.534 -17.287 0.474 1.00 89.44 355 PRO A O 1
ATOM 2806 N N . ILE A 1 356 ? -11.203 -19.421 0.676 1.00 93.44 356 ILE A N 1
ATOM 2807 C CA . ILE A 1 356 ? -10.429 -19.709 1.881 1.00 93.44 356 ILE A CA 1
ATOM 2808 C C . ILE A 1 356 ? -8.971 -19.956 1.514 1.00 93.44 356 ILE A C 1
ATOM 2810 O O . ILE A 1 356 ? -8.668 -20.877 0.770 1.00 93.44 356 ILE A O 1
ATOM 2814 N N . LEU A 1 357 ? -8.092 -19.157 2.108 1.00 91.69 357 LEU A N 1
ATOM 2815 C CA . LEU A 1 357 ? -6.643 -19.239 1.999 1.00 91.69 357 LEU A CA 1
ATOM 2816 C C . LEU A 1 357 ? -6.048 -19.761 3.311 1.00 91.69 357 LEU A C 1
ATOM 2818 O O . LEU A 1 357 ? -6.601 -19.538 4.394 1.00 91.69 357 LEU A O 1
ATOM 2822 N N . HIS A 1 358 ? -4.886 -20.411 3.233 1.00 90.06 358 HIS A N 1
ATOM 2823 C CA . HIS A 1 358 ? -4.200 -20.980 4.406 1.00 90.06 358 HIS A CA 1
ATOM 2824 C C . HIS A 1 358 ? -2.792 -20.431 4.646 1.00 90.06 358 HIS A C 1
ATOM 2826 O O . HIS A 1 358 ? -2.284 -20.480 5.771 1.00 90.06 358 HIS A O 1
ATOM 2832 N N . THR A 1 359 ? -2.164 -19.865 3.616 1.00 87.62 359 THR A N 1
ATOM 2833 C CA . THR A 1 359 ? -0.811 -19.315 3.718 1.00 87.62 359 THR A CA 1
ATOM 2834 C C . THR A 1 359 ? -0.786 -18.083 4.631 1.00 87.62 359 THR A C 1
ATOM 2836 O O . THR A 1 359 ? -1.502 -17.107 4.404 1.00 87.62 359 THR A O 1
ATOM 2839 N N . ARG A 1 360 ? 0.078 -18.103 5.652 1.00 89.62 360 ARG A N 1
ATOM 2840 C CA . ARG A 1 360 ? 0.353 -16.948 6.518 1.00 89.62 360 ARG A CA 1
ATOM 2841 C C . ARG A 1 360 ? 1.387 -16.035 5.855 1.00 89.62 360 ARG A C 1
ATOM 2843 O O . ARG A 1 360 ? 2.542 -16.427 5.720 1.00 89.62 360 ARG A O 1
ATOM 2850 N N . CYS A 1 361 ? 0.985 -14.820 5.501 1.00 88.44 361 CYS A N 1
ATOM 2851 C CA . CYS A 1 361 ? 1.838 -13.799 4.892 1.00 88.44 361 CYS A CA 1
ATOM 2852 C C . CYS A 1 361 ? 1.468 -12.392 5.393 1.00 88.44 361 CYS A C 1
ATOM 2854 O O . CYS A 1 361 ? 0.534 -12.247 6.183 1.00 88.44 361 CYS A O 1
ATOM 2856 N N . GLY A 1 362 ? 2.214 -11.389 4.924 1.00 89.75 362 GLY A N 1
ATOM 2857 C CA . GLY A 1 362 ? 2.048 -9.981 5.283 1.00 89.75 362 GLY A CA 1
ATOM 2858 C C . GLY A 1 362 ? 2.769 -9.578 6.572 1.00 89.75 362 GLY A C 1
ATOM 2859 O O . GLY A 1 362 ? 3.237 -10.433 7.335 1.00 89.75 362 GLY A O 1
ATOM 2860 N N . SER A 1 363 ? 2.868 -8.270 6.805 1.00 91.38 363 SER A N 1
ATOM 2861 C CA . SER A 1 363 ? 3.486 -7.702 8.011 1.00 91.38 363 SER A CA 1
ATOM 2862 C C . SER A 1 363 ? 2.681 -8.018 9.284 1.00 91.38 363 SER A C 1
ATOM 2864 O O . SER A 1 363 ? 1.448 -7.957 9.317 1.00 91.38 363 SER A O 1
ATOM 2866 N N . GLU A 1 364 ? 3.384 -8.359 10.368 1.00 93.19 364 GLU A N 1
ATOM 2867 C CA . GLU A 1 364 ? 2.798 -8.904 11.602 1.00 93.19 364 GLU A CA 1
ATOM 2868 C C . GLU A 1 364 ? 1.851 -7.921 12.310 1.00 93.19 364 GLU A C 1
ATOM 2870 O O . GLU A 1 364 ? 0.875 -8.335 12.938 1.00 93.19 364 GLU A O 1
ATOM 2875 N N . GLU A 1 365 ? 2.134 -6.626 12.205 1.00 94.06 365 GLU A N 1
ATOM 2876 C CA . GLU A 1 365 ? 1.410 -5.518 12.828 1.00 94.06 365 GLU A CA 1
ATOM 2877 C C . GLU A 1 365 ? 0.045 -5.246 12.182 1.00 94.06 365 GLU A C 1
ATOM 2879 O O . GLU A 1 365 ? -0.867 -4.751 12.850 1.00 94.06 365 GLU A O 1
ATOM 2884 N N . TYR A 1 366 ? -0.103 -5.601 10.904 1.00 96.62 366 TYR A N 1
ATOM 2885 C CA . TYR A 1 366 ? -1.321 -5.408 10.111 1.00 96.62 366 TYR A CA 1
ATOM 2886 C C . TYR A 1 366 ? -2.126 -6.708 9.966 1.00 96.62 366 TYR A C 1
ATOM 2888 O O . TYR A 1 366 ? -3.240 -6.696 9.449 1.00 96.62 366 TYR A O 1
ATOM 2896 N N . ALA A 1 367 ? -1.598 -7.831 10.461 1.00 96.12 367 ALA A N 1
ATOM 2897 C CA . ALA A 1 367 ? -2.228 -9.138 10.348 1.00 96.12 367 ALA A CA 1
ATOM 2898 C C . ALA A 1 367 ? -3.506 -9.261 11.199 1.00 96.12 367 ALA A C 1
ATOM 2900 O O . ALA A 1 367 ? -3.542 -8.922 12.387 1.00 96.12 367 ALA A O 1
ATOM 2901 N N . ALA A 1 368 ? -4.548 -9.839 10.599 1.00 97.38 368 ALA A N 1
ATOM 2902 C CA . ALA A 1 368 ? -5.810 -10.124 11.271 1.00 97.38 368 ALA A CA 1
ATOM 2903 C C . ALA A 1 368 ? -5.690 -11.272 12.306 1.00 97.38 368 ALA A C 1
ATOM 2905 O O . ALA A 1 368 ? -4.793 -12.122 12.208 1.00 97.38 368 ALA A O 1
ATOM 2906 N N . PRO A 1 369 ? -6.602 -11.364 13.296 1.00 97.44 369 PRO A N 1
ATOM 2907 C CA . PRO A 1 369 ? -6.584 -12.411 14.321 1.00 97.44 369 PRO A CA 1
ATOM 2908 C C . PRO A 1 369 ? -6.533 -13.842 13.775 1.00 97.44 369 PRO A C 1
ATOM 2910 O O . PRO A 1 369 ? -5.832 -14.685 14.332 1.00 97.44 369 PRO A O 1
ATOM 2913 N N . GLU A 1 370 ? -7.253 -14.130 12.697 1.00 96.81 370 GLU A N 1
ATOM 2914 C CA . GLU A 1 370 ? -7.313 -15.431 12.031 1.00 96.81 370 GLU A CA 1
ATOM 2915 C C . GLU A 1 370 ? -5.985 -15.826 11.371 1.00 96.81 370 GLU A C 1
ATOM 2917 O O . GLU A 1 370 ? -5.594 -16.990 11.477 1.00 96.81 370 GLU A O 1
ATOM 2922 N N . ILE A 1 371 ? -5.237 -14.861 10.821 1.00 95.69 371 ILE A N 1
ATOM 2923 C CA . ILE A 1 371 ? -3.886 -15.062 10.271 1.00 95.69 371 ILE A CA 1
ATOM 2924 C C . ILE A 1 371 ? -2.917 -15.446 11.385 1.00 95.69 371 ILE A C 1
ATOM 2926 O O . ILE A 1 371 ? -2.207 -16.451 11.312 1.00 95.69 371 ILE A O 1
ATOM 2930 N N . VAL A 1 372 ? -2.923 -14.671 12.472 1.00 94.12 372 VAL A N 1
ATOM 2931 C CA . VAL A 1 372 ? -2.068 -14.917 13.641 1.00 94.12 372 VAL A CA 1
ATOM 2932 C C . VAL A 1 372 ? -2.394 -16.263 14.297 1.00 94.12 372 VAL A C 1
ATOM 2934 O O . VAL A 1 372 ? -1.502 -16.944 14.805 1.00 94.12 372 VAL A O 1
ATOM 2937 N N . GLN A 1 373 ? -3.663 -16.672 14.253 1.00 94.06 373 GLN A N 1
ATOM 2938 C CA . GLN A 1 373 ? -4.140 -17.969 14.733 1.00 94.06 373 GLN A CA 1
ATOM 2939 C C . GLN A 1 373 ? -3.922 -19.119 13.742 1.00 94.06 373 GLN A C 1
ATOM 2941 O O . GLN A 1 373 ? -4.252 -20.252 14.088 1.00 94.06 373 GLN A O 1
ATOM 2946 N N . SER A 1 374 ? -3.361 -18.852 12.555 1.00 93.06 374 SER A N 1
ATOM 2947 C CA . SER A 1 374 ? -3.116 -19.851 11.501 1.00 93.06 374 SER A CA 1
ATOM 2948 C C . SER A 1 374 ? -4.381 -20.630 11.116 1.00 93.06 374 SER A C 1
ATOM 2950 O O . SER A 1 374 ? -4.355 -21.846 10.939 1.00 93.06 374 SER A O 1
ATOM 2952 N N . LYS A 1 375 ? -5.516 -19.927 11.050 1.0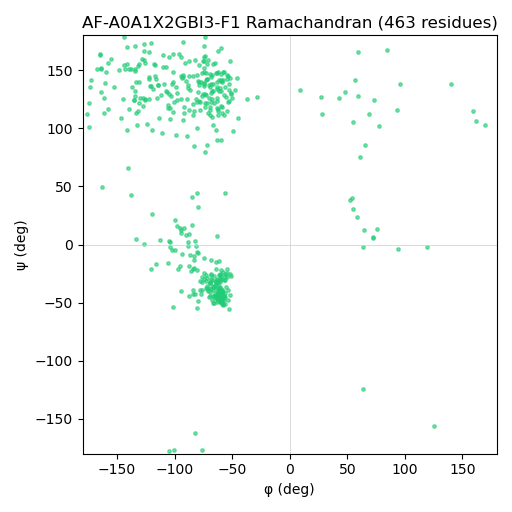0 92.50 375 LYS A N 1
ATOM 2953 C CA . LYS A 1 375 ? -6.792 -20.467 10.569 1.00 92.50 375 LYS A CA 1
ATOM 2954 C C . LYS A 1 375 ? -6.921 -20.218 9.071 1.00 92.50 375 LYS A C 1
ATOM 2956 O O . LYS A 1 375 ? -6.330 -19.272 8.564 1.00 92.50 375 LYS A O 1
ATOM 2961 N N . GLY A 1 376 ? -7.734 -21.031 8.394 1.00 93.19 376 GLY A N 1
ATOM 2962 C CA . GLY A 1 376 ? -8.216 -20.671 7.061 1.00 93.19 376 GLY A CA 1
ATOM 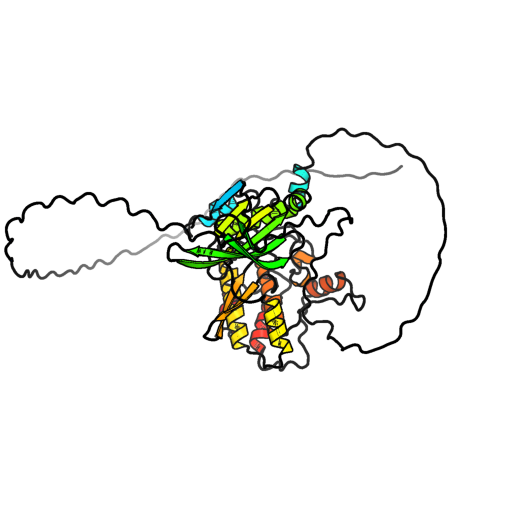2963 C C . GLY A 1 376 ? -8.978 -19.346 7.119 1.00 93.19 376 GLY A C 1
ATOM 2964 O O . GLY A 1 376 ? -9.697 -19.100 8.094 1.00 93.19 376 GLY A O 1
ATOM 2965 N N . TYR A 1 377 ? -8.787 -18.492 6.119 1.00 95.00 377 TYR A N 1
ATOM 2966 C CA . TYR A 1 377 ? -9.321 -17.133 6.111 1.00 95.00 377 TYR A CA 1
ATOM 2967 C C . TYR A 1 377 ? -9.776 -16.710 4.717 1.00 95.00 377 TYR A C 1
ATOM 2969 O O . TYR A 1 377 ? -9.210 -17.137 3.719 1.00 95.00 377 TYR A O 1
ATOM 2977 N N . ASP A 1 378 ? -10.770 -15.829 4.659 1.00 95.62 378 ASP A N 1
ATOM 2978 C CA . ASP A 1 378 ? -11.091 -15.089 3.441 1.00 95.62 378 ASP A CA 1
ATOM 2979 C C . ASP A 1 378 ? -10.182 -13.858 3.365 1.00 95.62 378 ASP A C 1
ATOM 2981 O O . ASP A 1 378 ? -10.182 -13.025 4.280 1.00 95.62 378 ASP A O 1
ATOM 2985 N N . GLY A 1 379 ? -9.395 -13.744 2.292 1.00 95.44 379 GLY A N 1
ATOM 2986 C CA . GLY A 1 379 ? -8.442 -12.646 2.116 1.00 95.44 379 GLY A CA 1
ATOM 2987 C C . GLY A 1 379 ? -9.090 -11.259 2.192 1.00 95.44 379 GLY A C 1
ATOM 2988 O O . GLY A 1 379 ? -8.476 -10.325 2.711 1.00 95.44 379 GLY A O 1
ATOM 2989 N N . ARG A 1 380 ? -10.362 -11.137 1.793 1.00 97.56 380 ARG A N 1
ATOM 2990 C CA . ARG A 1 380 ? -11.094 -9.864 1.814 1.00 97.56 380 ARG A CA 1
ATOM 2991 C C . ARG A 1 380 ? -11.235 -9.323 3.232 1.00 97.56 380 ARG A C 1
ATOM 2993 O O . ARG A 1 380 ? -10.919 -8.166 3.493 1.00 97.56 380 ARG A O 1
ATOM 3000 N N . GLN A 1 381 ? -11.577 -10.193 4.184 1.00 97.88 381 GLN A N 1
ATOM 3001 C CA . GLN A 1 381 ? -11.723 -9.795 5.586 1.00 97.88 381 GLN A CA 1
ATOM 3002 C C . GLN A 1 381 ? -10.384 -9.409 6.224 1.00 97.88 381 GLN A C 1
ATOM 3004 O O . GLN A 1 381 ? -10.364 -8.620 7.175 1.00 97.88 381 GLN A O 1
ATOM 3009 N N . THR A 1 382 ? -9.272 -9.951 5.722 1.00 97.25 382 THR A N 1
ATOM 3010 C CA . THR A 1 382 ? -7.929 -9.603 6.204 1.00 97.25 382 THR A CA 1
ATOM 3011 C C . THR A 1 382 ? -7.464 -8.247 5.681 1.00 97.25 382 THR A C 1
ATOM 3013 O O . THR A 1 382 ? -6.938 -7.458 6.464 1.00 97.25 382 THR A O 1
ATOM 3016 N N . ASP A 1 383 ? -7.763 -7.921 4.421 1.00 98.50 383 ASP A N 1
ATOM 3017 C CA . ASP A 1 383 ? -7.544 -6.583 3.862 1.00 98.50 383 ASP A CA 1
ATOM 3018 C C . ASP A 1 383 ? -8.396 -5.535 4.598 1.00 98.50 383 ASP A C 1
ATOM 3020 O O . ASP A 1 383 ? -7.890 -4.485 4.992 1.00 98.50 383 ASP A O 1
ATOM 3024 N N . THR A 1 384 ? -9.669 -5.845 4.881 1.00 98.56 384 THR A N 1
ATOM 3025 C CA . THR A 1 384 ? -10.547 -4.991 5.697 1.00 98.56 384 THR A CA 1
ATOM 3026 C C . THR A 1 384 ? -9.955 -4.722 7.080 1.00 98.56 384 THR A C 1
ATOM 3028 O O . THR A 1 384 ? -9.945 -3.580 7.534 1.00 98.56 384 THR A O 1
ATOM 3031 N N . TRP A 1 385 ? -9.416 -5.741 7.755 1.00 98.62 385 TRP A N 1
ATOM 3032 C CA . TRP A 1 385 ? -8.740 -5.546 9.039 1.00 98.62 385 TRP A CA 1
ATOM 3033 C C . TRP A 1 385 ? -7.537 -4.601 8.915 1.00 98.62 385 TRP A C 1
ATOM 3035 O O . TRP A 1 385 ? -7.397 -3.678 9.722 1.00 98.62 385 TRP A O 1
ATOM 3045 N N . ALA A 1 386 ? -6.698 -4.794 7.894 1.00 98.50 386 ALA A N 1
ATOM 3046 C CA . ALA A 1 386 ? -5.536 -3.947 7.645 1.00 98.50 386 ALA A CA 1
ATOM 3047 C C . ALA A 1 386 ? -5.930 -2.476 7.409 1.00 98.50 386 ALA A C 1
ATOM 3049 O O . ALA A 1 386 ? -5.287 -1.580 7.957 1.00 98.50 386 ALA A O 1
ATOM 3050 N N . LEU A 1 387 ? -7.043 -2.212 6.712 1.00 98.69 387 LEU A N 1
ATOM 3051 C CA . LEU A 1 387 ? -7.606 -0.861 6.583 1.00 98.69 387 LEU A CA 1
ATOM 3052 C C . LEU A 1 387 ? -7.944 -0.234 7.944 1.00 98.69 387 LEU A C 1
ATOM 3054 O O . LEU A 1 387 ? -7.658 0.940 8.163 1.00 98.69 387 LEU A O 1
ATOM 3058 N N . GLY A 1 388 ? -8.486 -1.002 8.891 1.00 98.38 388 GLY A N 1
ATOM 3059 C CA . GLY A 1 388 ? -8.747 -0.514 10.251 1.00 98.38 388 GLY A CA 1
ATOM 3060 C C . GLY A 1 388 ? -7.470 -0.140 11.006 1.00 98.38 388 GLY A C 1
ATOM 3061 O O . GLY A 1 388 ? -7.441 0.862 11.724 1.00 98.38 388 GLY A O 1
ATOM 3062 N N . VAL A 1 389 ? -6.396 -0.912 10.811 1.00 98.44 389 VAL A N 1
ATOM 3063 C CA . VAL A 1 389 ? -5.068 -0.606 11.366 1.00 98.44 389 VAL A CA 1
ATOM 3064 C C . VAL A 1 389 ? -4.505 0.677 10.744 1.00 98.44 389 VAL A C 1
ATOM 3066 O O . VAL A 1 389 ? -4.023 1.542 11.475 1.00 98.44 389 VAL A O 1
ATOM 3069 N N . ILE A 1 390 ? -4.628 0.839 9.422 1.00 98.38 390 ILE A N 1
ATOM 3070 C CA . ILE A 1 390 ? -4.198 2.037 8.684 1.00 98.38 390 ILE A CA 1
ATOM 3071 C C . ILE A 1 390 ? -4.992 3.275 9.119 1.00 98.38 390 ILE A C 1
ATOM 3073 O O . ILE A 1 390 ? -4.392 4.316 9.376 1.00 98.38 390 ILE A O 1
ATOM 3077 N N . LEU A 1 391 ? -6.318 3.182 9.259 1.00 97.81 391 LEU A N 1
ATOM 3078 C CA . LEU A 1 391 ? -7.141 4.298 9.731 1.00 97.81 391 LEU A CA 1
ATOM 3079 C C . LEU A 1 391 ? -6.748 4.711 11.150 1.00 97.81 391 LEU A C 1
ATOM 3081 O O . LEU A 1 391 ? -6.575 5.895 11.426 1.00 97.81 391 LEU A O 1
ATOM 3085 N N . TYR A 1 392 ? -6.550 3.743 12.046 1.00 96.25 392 TYR A N 1
ATOM 3086 C CA . TYR A 1 392 ? -6.077 4.029 13.397 1.00 96.25 392 TYR A CA 1
ATOM 3087 C C . TYR A 1 392 ? -4.713 4.744 13.382 1.00 96.25 392 TYR A C 1
ATOM 3089 O O . TYR A 1 392 ? -4.506 5.707 14.125 1.00 96.25 392 TYR A O 1
ATOM 3097 N N . ALA A 1 393 ? -3.798 4.311 12.513 1.00 95.88 393 ALA A N 1
ATOM 3098 C CA . ALA A 1 393 ? -2.502 4.947 12.308 1.00 95.88 393 ALA A CA 1
ATOM 3099 C C . ALA A 1 393 ? -2.623 6.380 11.766 1.00 95.88 393 ALA A C 1
ATOM 3101 O O . ALA A 1 393 ? -1.998 7.287 12.311 1.00 95.88 393 ALA A O 1
ATOM 3102 N N . LEU A 1 394 ? -3.467 6.617 10.759 1.00 95.50 394 LEU A N 1
ATOM 3103 C CA . LEU A 1 394 ? -3.749 7.958 10.233 1.00 95.50 394 LEU A CA 1
ATOM 3104 C C . LEU A 1 394 ? -4.282 8.887 11.322 1.00 95.50 394 LEU A C 1
ATOM 3106 O O . LEU A 1 394 ? -3.821 10.020 11.457 1.00 95.50 394 LEU A O 1
ATOM 3110 N N . LEU A 1 395 ? -5.215 8.381 12.129 1.00 93.38 395 LEU A N 1
ATOM 3111 C CA . LEU A 1 395 ? -5.838 9.141 13.201 1.00 93.38 395 LEU A CA 1
ATOM 3112 C C . LEU A 1 395 ? -4.867 9.437 14.334 1.00 93.38 395 LEU A C 1
ATOM 3114 O O . LEU A 1 395 ? -4.907 10.540 14.848 1.00 93.38 395 LEU A O 1
ATOM 3118 N N . THR A 1 396 ? -4.007 8.496 14.731 1.00 91.62 396 THR A N 1
ATOM 3119 C CA . THR A 1 396 ? -3.272 8.598 16.006 1.00 91.62 396 THR A CA 1
ATOM 3120 C C . THR A 1 396 ? -1.754 8.708 15.876 1.00 91.62 396 THR A C 1
ATOM 3122 O O . THR A 1 396 ? -1.095 9.041 16.859 1.00 91.62 396 THR A O 1
ATOM 3125 N N . GLY A 1 397 ? -1.171 8.366 14.726 1.00 91.69 397 GLY A N 1
ATOM 3126 C CA . GLY A 1 397 ? 0.279 8.232 14.525 1.00 91.69 397 GLY A CA 1
ATOM 3127 C C . GLY A 1 397 ? 0.897 6.994 15.193 1.00 91.69 397 GLY A C 1
ATOM 3128 O O . GLY A 1 397 ? 2.121 6.843 15.240 1.00 91.69 397 GLY A O 1
ATOM 3129 N N . HIS A 1 398 ? 0.060 6.117 15.748 1.00 91.19 398 HIS A N 1
ATOM 3130 C CA . HIS A 1 398 ? 0.445 4.928 16.502 1.00 91.19 398 HIS A CA 1
ATOM 3131 C C . HIS A 1 398 ? -0.250 3.698 15.917 1.00 91.19 398 HIS A C 1
ATOM 3133 O O . HIS A 1 398 ? -1.287 3.813 15.272 1.00 91.19 398 HIS A O 1
ATOM 3139 N N . LEU A 1 399 ? 0.286 2.506 16.175 1.00 94.31 399 LEU A N 1
ATOM 3140 C CA . LEU A 1 399 ? -0.404 1.261 15.828 1.00 94.31 399 LEU A CA 1
ATOM 3141 C C . LEU A 1 399 ? -1.402 0.868 16.934 1.00 94.31 399 LEU A C 1
ATOM 3143 O O . LEU A 1 399 ? -1.101 1.057 18.118 1.00 94.31 399 LEU A O 1
ATOM 3147 N N . PRO A 1 400 ? -2.567 0.279 16.594 1.00 94.88 400 PRO A N 1
ATOM 3148 C CA . PRO A 1 400 ? -3.553 -0.164 17.585 1.00 94.88 400 PRO A CA 1
ATOM 3149 C C . PRO A 1 400 ? -3.036 -1.349 18.411 1.00 94.88 400 PRO A C 1
ATOM 3151 O O . PRO A 1 400 ? -3.379 -1.505 19.588 1.00 94.88 400 PRO A O 1
ATOM 3154 N N . PHE A 1 401 ? -2.179 -2.170 17.800 1.00 94.44 401 PHE A N 1
ATOM 3155 C CA . PHE A 1 401 ? -1.482 -3.283 18.425 1.00 94.44 401 PHE A CA 1
ATOM 3156 C C . PHE A 1 401 ? -0.000 -3.171 18.080 1.00 94.44 401 PHE A C 1
ATOM 3158 O O . PHE A 1 401 ? 0.374 -3.090 16.918 1.00 94.44 401 PHE A O 1
ATOM 3165 N N . SER A 1 402 ? 0.851 -3.176 19.095 1.00 89.81 402 SER A N 1
ATOM 3166 C CA . SER A 1 402 ? 2.302 -3.155 18.926 1.00 89.81 402 SER A CA 1
ATOM 3167 C C . SER A 1 402 ? 2.953 -4.051 19.970 1.00 89.81 402 SER A C 1
ATOM 3169 O O . SER A 1 402 ? 2.288 -4.513 20.907 1.00 89.81 402 SER A O 1
ATOM 3171 N N . TYR A 1 403 ? 4.247 -4.301 19.822 1.00 88.19 403 TYR A N 1
ATOM 3172 C CA . TYR A 1 403 ? 5.104 -4.807 20.886 1.00 88.19 403 TYR A CA 1
ATOM 3173 C C . TYR A 1 403 ? 6.403 -4.008 20.897 1.00 88.19 403 TYR A C 1
ATOM 3175 O O . TYR A 1 403 ? 6.839 -3.510 19.863 1.00 88.19 403 TYR A O 1
ATOM 3183 N N . ASP A 1 404 ? 7.019 -3.887 22.066 1.00 84.50 404 ASP A N 1
ATOM 3184 C CA . ASP A 1 404 ? 8.283 -3.172 22.214 1.00 84.50 404 ASP A CA 1
ATOM 3185 C C . ASP A 1 404 ? 9.434 -4.134 22.532 1.00 84.50 404 ASP A C 1
ATOM 3187 O O . ASP A 1 404 ? 9.690 -4.489 23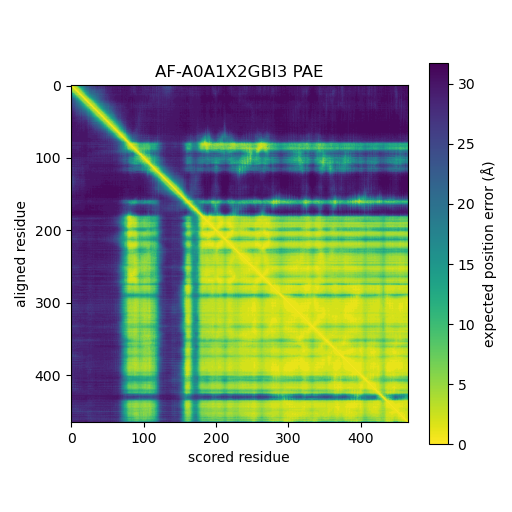.690 1.00 84.50 404 ASP A O 1
ATOM 3191 N N . ALA A 1 405 ? 10.159 -4.532 21.485 1.00 82.94 405 ALA A N 1
ATOM 3192 C CA . ALA A 1 405 ? 11.350 -5.366 21.609 1.00 82.94 405 ALA A CA 1
ATOM 3193 C C . ALA A 1 405 ? 12.453 -4.703 22.454 1.00 82.94 405 ALA A C 1
ATOM 3195 O O . ALA A 1 405 ? 13.188 -5.401 23.154 1.00 82.94 405 ALA A O 1
ATOM 3196 N N . THR A 1 406 ? 12.548 -3.366 22.458 1.00 84.19 406 THR A N 1
ATOM 3197 C CA . THR A 1 406 ? 13.548 -2.628 23.254 1.00 84.19 406 THR A CA 1
ATOM 3198 C C . THR A 1 406 ? 13.276 -2.738 24.752 1.00 84.19 406 THR A C 1
ATOM 3200 O O . THR A 1 406 ? 14.194 -2.686 25.569 1.00 84.19 406 THR A O 1
ATOM 3203 N N . ARG A 1 407 ? 12.012 -2.975 25.115 1.00 85.50 407 ARG A N 1
ATOM 3204 C CA . ARG A 1 407 ? 11.565 -3.243 26.487 1.00 85.50 407 ARG A CA 1
ATOM 3205 C C . ARG A 1 407 ? 11.485 -4.736 26.809 1.00 85.50 407 ARG A C 1
ATOM 3207 O O . ARG A 1 407 ? 10.965 -5.101 27.862 1.00 85.50 407 ARG A O 1
ATOM 3214 N N . GLY A 1 408 ? 11.997 -5.593 25.926 1.00 86.56 408 GLY A N 1
ATOM 3215 C CA . GLY A 1 408 ? 11.986 -7.045 26.088 1.00 86.56 408 GLY A CA 1
ATOM 3216 C C . GLY A 1 408 ? 10.628 -7.702 25.826 1.00 86.56 408 GLY A C 1
ATOM 3217 O O . GLY A 1 408 ? 10.450 -8.871 26.176 1.00 86.56 408 GLY A O 1
ATOM 3218 N N . GLU A 1 409 ? 9.660 -6.996 25.225 1.00 90.38 409 GLU A N 1
ATOM 3219 C CA . GLU A 1 409 ? 8.442 -7.642 24.733 1.00 90.38 409 GLU A CA 1
ATOM 3220 C C . GLU A 1 409 ? 8.778 -8.526 23.523 1.00 90.38 409 GLU A C 1
ATOM 3222 O O . GLU A 1 409 ? 9.669 -8.229 22.729 1.00 90.38 409 GLU A O 1
ATOM 3227 N N . ARG A 1 410 ? 8.061 -9.640 23.370 1.00 89.69 410 ARG A N 1
ATOM 3228 C CA . ARG A 1 410 ? 8.215 -10.550 22.232 1.00 89.69 410 ARG A CA 1
ATOM 3229 C C . ARG A 1 410 ? 7.039 -10.355 21.277 1.00 89.69 410 ARG A C 1
ATOM 3231 O O . ARG A 1 410 ? 5.957 -9.913 21.661 1.00 89.69 410 ARG A O 1
ATOM 3238 N N . VAL A 1 411 ? 7.211 -10.810 20.043 1.00 89.38 411 VAL A N 1
ATOM 3239 C CA . VAL A 1 411 ? 6.134 -10.826 19.042 1.00 89.38 411 VAL A CA 1
ATOM 3240 C C . VAL A 1 411 ? 4.888 -11.601 19.517 1.00 89.38 411 VAL A C 1
ATOM 3242 O O . VAL A 1 411 ? 3.756 -11.275 19.181 1.00 89.38 411 VAL A O 1
ATOM 3245 N N . THR A 1 412 ? 5.047 -12.580 20.414 1.00 92.06 412 THR A N 1
ATOM 3246 C CA . THR A 1 412 ? 3.913 -13.299 21.019 1.00 92.06 412 THR A CA 1
ATOM 3247 C C . THR A 1 412 ? 2.963 -12.386 21.800 1.00 92.06 412 THR A C 1
ATOM 3249 O O . THR A 1 412 ? 1.769 -12.673 21.882 1.00 92.06 412 THR A O 1
ATOM 3252 N N . GLN A 1 413 ? 3.461 -11.282 22.371 1.00 93.06 413 GLN A N 1
ATOM 3253 C CA . GLN A 1 413 ? 2.621 -10.284 23.030 1.00 93.06 413 GLN A CA 1
ATOM 3254 C C . GLN A 1 413 ? 1.817 -9.467 22.011 1.00 93.06 413 GLN A C 1
ATOM 3256 O O . GLN A 1 413 ? 0.650 -9.183 22.282 1.00 93.06 413 GLN A O 1
ATOM 3261 N N . LEU A 1 414 ? 2.393 -9.143 20.846 1.00 93.31 414 LEU A N 1
ATOM 3262 C CA . LEU A 1 414 ? 1.656 -8.541 19.729 1.00 93.31 414 LEU A CA 1
ATOM 3263 C C . LEU A 1 414 ? 0.507 -9.460 19.305 1.00 93.31 414 LEU A C 1
ATOM 3265 O O . LEU A 1 414 ? -0.651 -9.049 19.325 1.00 93.31 414 LEU A O 1
ATOM 3269 N N . PHE A 1 415 ? 0.802 -10.734 19.047 1.00 94.81 415 PHE A N 1
ATOM 3270 C CA . PHE A 1 415 ? -0.200 -11.730 18.658 1.00 94.81 415 PHE A CA 1
ATOM 3271 C C . PHE A 1 415 ? -1.333 -11.860 19.678 1.00 94.81 415 PHE A C 1
ATOM 3273 O O . PHE A 1 415 ? -2.507 -11.912 19.317 1.00 94.81 415 PHE A O 1
ATOM 3280 N N . TYR A 1 416 ? -1.001 -11.847 20.968 1.00 94.88 416 TYR A N 1
ATOM 3281 C CA . TYR A 1 416 ? -1.998 -11.840 22.031 1.00 94.88 416 TYR A CA 1
ATOM 3282 C C . TYR A 1 416 ? -2.898 -10.594 21.994 1.00 94.88 416 TYR A C 1
ATOM 3284 O O . TYR A 1 416 ? -4.111 -10.711 22.172 1.00 94.88 416 TYR A O 1
ATOM 3292 N N . ARG A 1 417 ? -2.326 -9.405 21.757 1.00 95.19 417 ARG A N 1
ATOM 3293 C CA . ARG A 1 417 ? -3.072 -8.138 21.652 1.00 95.19 417 ARG A CA 1
ATOM 3294 C C . ARG A 1 417 ? -4.005 -8.147 20.437 1.00 95.19 417 ARG A C 1
ATOM 3296 O O . ARG A 1 417 ? -5.189 -7.859 20.611 1.00 95.19 417 ARG A O 1
ATOM 3303 N N . ILE A 1 418 ? -3.510 -8.584 19.276 1.00 96.12 418 ILE A N 1
ATOM 3304 C CA . ILE A 1 418 ? -4.294 -8.749 18.040 1.00 96.12 418 ILE A CA 1
ATOM 3305 C C . ILE A 1 418 ? -5.490 -9.679 18.286 1.00 96.12 418 ILE A C 1
ATOM 3307 O O . ILE A 1 418 ? -6.634 -9.305 18.034 1.00 96.12 418 ILE A O 1
ATOM 3311 N N . VAL A 1 419 ? -5.258 -10.862 18.869 1.00 95.31 419 VAL A N 1
ATOM 3312 C CA . VAL A 1 419 ? -6.310 -11.864 19.126 1.00 95.31 419 VAL A CA 1
ATOM 3313 C C . VAL A 1 419 ? -7.364 -11.389 20.129 1.00 95.31 419 VAL A C 1
ATOM 3315 O O . VAL A 1 419 ? -8.521 -11.806 20.049 1.00 95.31 419 VAL A O 1
ATOM 3318 N N . ARG A 1 420 ? -6.992 -10.544 21.098 1.00 94.75 420 ARG A N 1
ATOM 3319 C CA . ARG A 1 420 ? -7.972 -9.923 22.003 1.00 94.75 420 ARG A CA 1
ATOM 3320 C C . ARG A 1 420 ? -8.769 -8.817 21.322 1.00 94.75 420 ARG A C 1
ATOM 3322 O O . ARG A 1 420 ? -9.868 -8.543 21.794 1.00 94.75 420 ARG A O 1
ATOM 3329 N N . SER A 1 421 ? -8.217 -8.205 20.274 1.00 91.88 421 SER A N 1
ATOM 3330 C CA . SER A 1 421 ? -8.836 -7.132 19.484 1.00 91.88 421 SER A CA 1
ATOM 3331 C C . SER A 1 421 ? -9.331 -5.976 20.363 1.00 91.88 421 SER A C 1
ATOM 3333 O O . SER A 1 421 ? -10.396 -5.411 20.156 1.00 91.88 421 SER A O 1
ATOM 3335 N N . GLN A 1 422 ? -8.559 -5.653 21.406 1.00 88.75 422 GLN A N 1
ATOM 3336 C CA . GLN A 1 422 ? -8.853 -4.552 22.322 1.00 88.75 422 GLN A CA 1
ATOM 3337 C C . GLN A 1 422 ? -8.028 -3.331 21.923 1.00 88.75 422 GLN A C 1
ATOM 3339 O O . GLN A 1 422 ? -6.869 -3.209 22.326 1.00 88.75 422 GLN A O 1
ATOM 3344 N N . VAL A 1 423 ? -8.633 -2.451 21.125 1.00 90.06 423 VAL A N 1
ATOM 3345 C CA . VAL A 1 423 ? -8.025 -1.189 20.687 1.00 90.06 423 VAL A CA 1
ATOM 3346 C C . VAL A 1 423 ? -7.871 -0.252 21.887 1.00 90.06 423 VAL A C 1
ATOM 3348 O O . VAL A 1 423 ? -8.797 -0.077 22.682 1.00 90.06 423 VAL A O 1
ATOM 3351 N N . LYS A 1 424 ? -6.684 0.340 22.043 1.00 88.44 424 LYS A N 1
ATOM 3352 C CA . LYS A 1 424 ? -6.380 1.276 23.132 1.00 88.44 424 LYS A CA 1
ATOM 3353 C C . LYS A 1 424 ? -6.130 2.667 22.581 1.00 88.44 424 LYS A C 1
ATOM 3355 O O . LYS A 1 424 ? -5.069 2.909 22.030 1.00 88.44 424 LYS A O 1
ATOM 3360 N N . TRP A 1 425 ? -7.058 3.579 22.827 1.00 87.44 425 TRP A N 1
ATOM 3361 C CA . TRP A 1 425 ? -6.942 4.969 22.398 1.00 87.44 425 TRP A CA 1
ATOM 3362 C C . TRP A 1 425 ? -6.048 5.802 23.342 1.00 87.44 425 TRP A C 1
ATOM 3364 O O . TRP A 1 425 ? -6.054 5.550 24.556 1.00 87.44 425 TRP A O 1
ATOM 3374 N N . PRO A 1 426 ? -5.283 6.789 22.830 1.00 82.12 426 PRO A N 1
ATOM 3375 C CA . PRO A 1 426 ? -4.519 7.722 23.661 1.00 82.12 426 PRO A CA 1
ATOM 3376 C C . PRO A 1 426 ? -5.421 8.497 24.638 1.00 82.12 426 PRO A C 1
ATOM 3378 O O . PRO A 1 426 ? -6.533 8.882 24.292 1.00 82.12 426 PRO A O 1
ATOM 3381 N N . LYS A 1 427 ? -4.949 8.724 25.872 1.00 73.12 427 LYS A N 1
ATOM 3382 C CA . LYS A 1 427 ? -5.749 9.363 26.940 1.00 73.12 427 LYS A CA 1
ATOM 3383 C C . LYS A 1 427 ? -5.967 10.860 26.737 1.00 73.12 427 LYS A C 1
ATOM 3385 O O . LYS A 1 427 ? -7.002 11.367 27.147 1.00 73.12 427 LYS A O 1
ATOM 3390 N N . ASP A 1 428 ? -4.996 11.526 26.121 1.00 68.12 428 ASP A N 1
ATOM 3391 C CA . ASP A 1 428 ? -5.000 12.976 25.887 1.00 68.12 428 ASP A CA 1
ATOM 3392 C C . ASP A 1 428 ? -5.703 13.342 24.569 1.00 68.12 428 ASP A C 1
ATOM 3394 O O . ASP A 1 428 ? -5.638 14.478 24.108 1.00 68.12 428 ASP A O 1
ATOM 3398 N N . TRP A 1 429 ? -6.355 12.360 23.941 1.00 67.25 429 TRP A N 1
ATOM 3399 C CA . TRP A 1 429 ? -7.144 12.552 22.738 1.00 67.25 429 TRP A CA 1
ATOM 3400 C C . TRP A 1 429 ? -8.469 13.214 23.106 1.00 67.25 429 TRP A C 1
ATOM 3402 O O . TRP A 1 429 ? -9.179 12.710 23.978 1.00 67.25 429 TRP A O 1
ATOM 3412 N N . ASP A 1 430 ? -8.824 14.315 22.445 1.00 62.16 430 ASP A N 1
ATOM 3413 C CA . ASP A 1 430 ? -10.138 14.929 22.628 1.00 62.16 430 ASP A CA 1
ATOM 3414 C C . ASP A 1 430 ? -11.202 14.040 21.959 1.00 62.16 430 ASP A C 1
ATOM 3416 O O . ASP A 1 430 ? -11.527 14.157 20.777 1.00 62.16 430 ASP A O 1
ATOM 3420 N N . LEU A 1 431 ? -11.667 13.042 22.718 1.00 56.62 431 LEU A N 1
ATOM 3421 C CA . LEU A 1 431 ? -12.523 11.942 22.261 1.00 56.62 431 LEU A CA 1
ATOM 3422 C C . LEU A 1 431 ? -13.879 12.406 21.706 1.00 56.62 431 LEU A C 1
ATOM 3424 O O . LEU A 1 431 ? -14.568 11.604 21.079 1.00 56.62 431 LEU A O 1
ATOM 3428 N N . ALA A 1 432 ? -14.272 13.659 21.948 1.00 58.84 432 ALA A N 1
ATOM 3429 C CA . ALA A 1 432 ? -15.553 14.198 21.508 1.00 58.84 432 ALA A CA 1
ATOM 3430 C C . ALA A 1 432 ? -15.576 14.569 20.016 1.00 58.84 432 ALA A C 1
ATOM 3432 O O . ALA A 1 432 ? -16.626 14.453 19.396 1.00 58.84 432 ALA A O 1
ATOM 3433 N N . TYR A 1 433 ? -14.446 14.988 19.434 1.00 59.28 433 TYR A N 1
ATOM 3434 C CA . TYR A 1 433 ? -14.403 15.483 18.048 1.00 59.28 433 TYR A CA 1
ATOM 3435 C C . TYR A 1 433 ? -14.310 14.358 17.000 1.00 59.28 433 TYR A C 1
ATOM 3437 O O . TYR A 1 433 ? -14.676 14.555 15.853 1.00 59.28 433 TYR A O 1
ATOM 3445 N N . LEU A 1 434 ? -13.866 13.159 17.399 1.00 67.81 434 LEU A N 1
ATOM 3446 C CA . LEU A 1 434 ? -13.588 12.023 16.505 1.00 67.81 434 LEU A CA 1
ATOM 3447 C C . LEU A 1 434 ? -14.436 10.782 16.824 1.00 67.81 434 LEU A C 1
ATOM 3449 O O . LEU A 1 434 ? -14.011 9.651 16.568 1.00 67.81 434 LEU A O 1
ATOM 3453 N N . SER A 1 435 ? -15.619 10.966 17.421 1.00 78.31 435 SER A N 1
ATOM 3454 C CA . SER A 1 435 ? -16.483 9.852 17.840 1.00 78.31 435 SER A CA 1
ATOM 3455 C C . SER A 1 435 ? -16.805 8.901 16.694 1.00 78.31 435 SER A C 1
ATOM 3457 O O . SER A 1 435 ? -16.850 7.690 16.904 1.00 78.31 435 SER A O 1
ATOM 3459 N N . ASP A 1 436 ? -16.987 9.433 15.490 1.00 89.25 436 ASP A N 1
ATOM 3460 C CA . ASP A 1 436 ? -17.474 8.661 14.348 1.00 89.25 436 ASP A CA 1
ATOM 3461 C C . ASP A 1 436 ? -16.320 7.925 13.659 1.00 89.25 436 ASP A C 1
ATOM 3463 O O . ASP A 1 436 ? -16.431 6.732 13.372 1.00 89.25 436 ASP A O 1
ATOM 3467 N N . ALA A 1 437 ? -15.155 8.574 13.539 1.00 90.38 437 ALA A N 1
ATOM 3468 C CA . ALA A 1 437 ? -13.912 7.945 13.084 1.00 90.38 437 ALA A CA 1
ATOM 3469 C C . ALA A 1 437 ? -13.515 6.771 13.993 1.00 90.38 437 ALA A C 1
ATOM 3471 O O . ALA A 1 437 ? -13.145 5.685 13.539 1.00 90.38 437 ALA A O 1
ATOM 3472 N N . ARG A 1 438 ? -13.630 6.978 15.310 1.00 91.25 438 ARG A N 1
ATOM 3473 C CA . ARG A 1 438 ? -13.380 5.947 16.316 1.00 91.25 438 ARG A CA 1
ATOM 3474 C C . ARG A 1 438 ? -14.357 4.781 16.184 1.00 91.25 438 ARG A C 1
ATOM 3476 O O . ARG A 1 438 ? -13.921 3.632 16.217 1.00 91.25 438 ARG A O 1
ATOM 3483 N N . GLN A 1 439 ? -15.650 5.067 16.042 1.00 92.31 439 GLN A N 1
ATOM 3484 C CA . GLN A 1 439 ? -16.668 4.036 15.836 1.00 92.31 439 GLN A CA 1
ATOM 3485 C C . GLN A 1 439 ? -16.386 3.217 14.575 1.00 92.31 439 GLN A C 1
ATOM 3487 O O . GLN A 1 439 ? -16.508 1.996 14.615 1.00 92.31 439 GLN A O 1
ATOM 3492 N N . LEU A 1 440 ? -15.960 3.857 13.482 1.00 95.38 440 LEU A N 1
ATOM 3493 C CA . LEU A 1 440 ? -15.558 3.159 12.264 1.00 95.38 440 LEU A CA 1
ATOM 3494 C C . LEU A 1 440 ? -14.387 2.200 12.530 1.00 95.38 440 LEU A C 1
ATOM 3496 O O . LEU A 1 440 ? -14.502 1.015 12.226 1.00 95.38 440 LEU A O 1
ATOM 3500 N N . VAL A 1 441 ? -13.309 2.651 13.185 1.00 96.31 441 VAL A N 1
ATOM 3501 C CA . VAL A 1 441 ? -12.187 1.764 13.558 1.00 96.31 441 VAL A CA 1
ATOM 3502 C C . VAL A 1 441 ? -12.653 0.589 14.423 1.00 96.31 441 VAL A C 1
ATOM 3504 O O . VAL A 1 441 ? -12.248 -0.548 14.185 1.00 96.31 441 VAL A O 1
ATOM 3507 N N . GLU A 1 442 ? -13.511 0.833 15.415 1.00 94.94 442 GLU A N 1
ATOM 3508 C CA . GLU A 1 442 ? -14.030 -0.213 16.307 1.00 94.94 442 GLU A CA 1
ATOM 3509 C C . GLU A 1 442 ? -14.946 -1.214 15.576 1.00 94.94 442 GLU A C 1
ATOM 3511 O O . GLU A 1 442 ? -14.952 -2.393 15.932 1.00 94.94 442 GLU A O 1
ATOM 3516 N N . LYS A 1 443 ? -15.664 -0.784 14.528 1.00 96.44 443 LYS A N 1
ATOM 3517 C CA . LYS A 1 443 ? -16.459 -1.657 13.645 1.00 96.44 443 LYS A CA 1
ATOM 3518 C C . LYS A 1 443 ? -15.605 -2.458 12.653 1.00 96.44 443 LYS A C 1
ATOM 3520 O O . LYS A 1 443 ? -16.009 -3.552 12.259 1.00 96.44 443 LYS A O 1
ATOM 3525 N N . ILE A 1 444 ? -14.435 -1.946 12.262 1.00 97.94 444 ILE A N 1
ATOM 3526 C CA . ILE A 1 444 ? -13.486 -2.659 11.392 1.00 97.94 444 ILE A CA 1
ATOM 3527 C C . ILE A 1 444 ? -12.672 -3.689 12.188 1.00 97.94 444 ILE A C 1
ATOM 3529 O O . ILE A 1 444 ? -12.573 -4.851 11.793 1.00 97.94 444 ILE A O 1
ATOM 3533 N N . LEU A 1 445 ? -12.097 -3.288 13.329 1.00 98.06 445 LEU A N 1
ATOM 3534 C CA . LEU A 1 445 ? -11.192 -4.108 14.148 1.00 98.06 445 LEU A CA 1
ATOM 3535 C C . LEU A 1 445 ? -11.944 -5.099 15.054 1.00 98.06 445 LEU A C 1
ATOM 3537 O O . LEU A 1 445 ? -11.623 -5.291 16.230 1.00 98.06 445 LEU A O 1
ATOM 3541 N N . VAL A 1 446 ? -12.944 -5.768 14.481 1.00 97.38 446 VAL A N 1
ATOM 3542 C CA . VAL A 1 446 ? -13.731 -6.817 15.127 1.00 97.38 446 VAL A CA 1
ATOM 3543 C C . VAL A 1 446 ? -13.039 -8.164 14.950 1.00 97.38 446 VAL A C 1
ATOM 3545 O O . VAL A 1 446 ? -12.608 -8.548 13.861 1.00 97.38 446 VAL A O 1
ATOM 3548 N N . ARG A 1 447 ? -12.927 -8.916 16.049 1.00 96.12 447 ARG A N 1
ATOM 3549 C CA . ARG A 1 447 ? -12.206 -10.195 16.072 1.00 96.12 447 ARG A CA 1
ATOM 3550 C C . ARG A 1 447 ? -12.767 -11.217 15.083 1.00 96.12 447 ARG A C 1
ATOM 3552 O O . ARG A 1 447 ? -11.987 -11.877 14.406 1.00 96.12 447 ARG A O 1
ATOM 3559 N N . GLN A 1 448 ? -14.085 -11.403 15.091 1.00 96.69 448 GLN A N 1
ATOM 3560 C CA . GLN A 1 448 ? -14.785 -12.363 14.236 1.00 96.69 448 GLN A CA 1
ATOM 3561 C C . GLN A 1 448 ? -14.898 -11.767 12.828 1.00 96.69 448 GLN A C 1
ATOM 3563 O O . GLN A 1 448 ? -15.543 -10.724 12.706 1.00 96.69 448 GLN A O 1
ATOM 3568 N N . PRO A 1 449 ? -14.262 -12.364 11.801 1.00 96.38 449 PRO A N 1
ATOM 3569 C CA . PRO A 1 449 ? -14.282 -11.830 10.442 1.00 96.38 449 PRO A CA 1
ATOM 3570 C C . PRO A 1 449 ? -15.697 -11.555 9.938 1.00 96.38 449 PRO A C 1
ATOM 3572 O O . PRO A 1 449 ? -15.953 -10.485 9.414 1.00 96.38 449 PRO A O 1
ATOM 3575 N N . GLU A 1 450 ? -16.632 -12.466 10.173 1.00 95.00 450 GLU A N 1
ATOM 3576 C CA . GLU A 1 450 ? -18.035 -12.391 9.759 1.00 95.00 450 GLU A CA 1
ATOM 3577 C C . GLU A 1 450 ? -18.838 -11.247 10.402 1.00 95.00 450 GLU A C 1
ATOM 3579 O O . GLU A 1 450 ? -19.923 -10.926 9.931 1.00 95.00 450 GLU A O 1
ATOM 3584 N N . LEU A 1 451 ? -18.321 -10.639 11.475 1.00 96.56 451 LEU A N 1
ATOM 3585 C CA . LEU A 1 451 ? -18.938 -9.496 12.155 1.00 96.56 451 LEU A CA 1
ATOM 3586 C C . LEU A 1 451 ? -18.245 -8.164 11.836 1.00 96.56 451 LEU A C 1
ATOM 3588 O O . LEU A 1 451 ? -18.657 -7.130 12.365 1.00 96.56 451 LEU A O 1
ATOM 3592 N N . ARG A 1 452 ? -17.170 -8.173 11.038 1.00 97.38 452 ARG A N 1
ATOM 3593 C CA . ARG A 1 452 ? -16.532 -6.934 10.578 1.00 97.38 452 ARG A CA 1
ATOM 3594 C C . ARG A 1 452 ? -17.470 -6.231 9.614 1.00 97.38 452 ARG A C 1
ATOM 3596 O O . ARG A 1 452 ? -18.060 -6.875 8.751 1.00 97.38 452 ARG A O 1
ATOM 3603 N N . ILE A 1 453 ? -17.563 -4.914 9.756 1.00 97.12 453 ILE A N 1
ATOM 3604 C CA . ILE A 1 453 ? -18.292 -4.080 8.801 1.00 97.12 453 ILE A CA 1
ATOM 3605 C C . ILE A 1 453 ? -17.740 -4.294 7.384 1.00 97.12 453 ILE A C 1
ATOM 3607 O O . ILE A 1 453 ? -16.522 -4.344 7.187 1.00 97.12 453 ILE A O 1
ATOM 3611 N N . SER A 1 454 ? -18.631 -4.443 6.407 1.00 96.44 454 SER A N 1
ATOM 3612 C CA . SER A 1 454 ? -18.246 -4.560 4.999 1.00 96.44 454 SER A CA 1
ATOM 3613 C C . SER A 1 454 ? -17.824 -3.207 4.419 1.00 96.44 454 SER A C 1
ATOM 3615 O O . SER A 1 454 ? -18.210 -2.157 4.929 1.00 96.44 454 SER A O 1
ATOM 3617 N N . LEU A 1 455 ? -17.043 -3.215 3.334 1.00 95.62 455 LEU A N 1
ATOM 3618 C CA . LEU A 1 455 ? -16.607 -1.978 2.668 1.00 95.62 455 LEU A CA 1
ATOM 3619 C C . LEU A 1 455 ? -17.798 -1.136 2.182 1.00 95.62 455 LEU A C 1
ATOM 3621 O O . LEU A 1 455 ? -17.796 0.074 2.378 1.00 95.62 455 LEU A O 1
ATOM 3625 N N . ASP A 1 456 ? -18.842 -1.782 1.646 1.00 93.94 456 ASP A N 1
ATOM 3626 C CA . ASP A 1 456 ? -20.068 -1.103 1.207 1.00 93.94 456 ASP A CA 1
ATOM 3627 C C . ASP A 1 456 ? -20.796 -0.414 2.381 1.00 93.94 456 ASP A C 1
ATOM 3629 O O . ASP A 1 456 ? -21.315 0.690 2.238 1.00 93.94 456 ASP A O 1
ATOM 3633 N N . GLU A 1 457 ? -20.821 -1.038 3.564 1.00 94.75 457 GLU A N 1
ATOM 3634 C CA . GLU A 1 457 ? -21.441 -0.461 4.764 1.00 94.75 457 GLU A CA 1
ATOM 3635 C C . GLU A 1 457 ? -20.609 0.670 5.386 1.00 94.75 457 GLU A C 1
ATOM 3637 O O . GLU A 1 457 ? -21.181 1.563 6.014 1.00 94.75 457 GLU A O 1
ATOM 3642 N N . MET A 1 458 ? -19.277 0.651 5.244 1.00 94.56 458 MET A N 1
ATOM 3643 C CA . MET A 1 458 ? -18.403 1.697 5.796 1.00 94.56 458 MET A CA 1
ATOM 3644 C C . MET A 1 458 ? -18.716 3.068 5.203 1.00 94.56 458 MET A C 1
ATOM 3646 O O . MET A 1 458 ? -18.786 4.041 5.950 1.00 94.56 458 MET A O 1
ATOM 3650 N N . GLU A 1 459 ? -18.928 3.138 3.888 1.00 88.81 459 GLU A N 1
ATOM 3651 C CA . GLU A 1 459 ? -19.214 4.385 3.161 1.00 88.81 459 GLU A CA 1
ATOM 3652 C C . GLU A 1 459 ? -20.542 5.030 3.578 1.00 88.81 459 GLU A C 1
ATOM 3654 O O . GLU A 1 459 ? -20.728 6.227 3.394 1.00 88.81 459 GLU A O 1
ATOM 3659 N N . GLN A 1 460 ? -21.458 4.251 4.160 1.00 90.81 460 GLN A N 1
ATOM 3660 C CA . GLN A 1 460 ? -22.768 4.727 4.611 1.00 90.81 460 GLN A CA 1
ATOM 3661 C C . GLN A 1 460 ? -22.754 5.268 6.047 1.00 90.81 460 GLN A C 1
ATOM 3663 O O . GLN A 1 460 ? -23.797 5.665 6.566 1.00 90.81 460 GLN A O 1
ATOM 3668 N N . LEU A 1 461 ? -21.608 5.233 6.734 1.00 91.25 461 LEU A N 1
ATOM 3669 C CA . LEU A 1 461 ? -21.502 5.776 8.084 1.00 91.25 461 LEU A CA 1
ATOM 3670 C C . LEU A 1 461 ? -21.447 7.303 8.064 1.00 91.25 461 LEU A C 1
ATOM 3672 O O . LEU A 1 461 ? -20.789 7.895 7.213 1.00 91.25 461 LEU A O 1
ATOM 3676 N N . ASP A 1 462 ? -22.009 7.914 9.109 1.00 87.69 462 ASP A N 1
ATOM 3677 C CA . ASP A 1 462 ? -22.032 9.370 9.320 1.00 87.69 462 ASP A CA 1
ATOM 3678 C C . ASP A 1 462 ? -20.652 10.029 9.227 1.00 87.69 462 ASP A C 1
ATOM 3680 O O . ASP A 1 462 ? -20.545 11.198 8.871 1.00 87.69 462 ASP A O 1
ATOM 3684 N N . TRP A 1 463 ? -19.583 9.272 9.488 1.00 90.62 463 TRP A N 1
ATOM 3685 C CA . TRP A 1 463 ? -18.226 9.776 9.341 1.00 90.62 463 TRP A CA 1
ATOM 3686 C C . TRP A 1 463 ? -17.889 10.224 7.914 1.00 90.62 463 TRP A C 1
ATOM 3688 O O . TRP A 1 463 ? -17.012 11.069 7.760 1.00 90.62 463 TRP A O 1
ATOM 3698 N N . PHE A 1 464 ? -18.538 9.677 6.883 1.00 88.31 464 PHE A N 1
ATOM 3699 C CA . PHE A 1 464 ? -18.329 10.052 5.480 1.00 88.31 464 PHE A CA 1
ATOM 3700 C C . PHE A 1 464 ? -19.387 11.013 4.918 1.00 88.31 464 PHE A C 1
ATOM 3702 O O . PHE A 1 464 ? -19.225 11.460 3.780 1.00 88.31 464 PHE A O 1
ATOM 3709 N N . SER A 1 465 ? -20.426 11.325 5.699 1.00 78.50 465 SER A N 1
ATOM 3710 C CA . SER A 1 465 ? -21.570 12.159 5.301 1.00 78.50 465 SER A CA 1
ATOM 3711 C C . SER A 1 465 ? -21.273 13.657 5.231 1.00 78.50 465 SER A C 1
ATOM 3713 O O . SER A 1 465 ? -20.364 14.148 5.945 1.00 78.50 465 SER A O 1
#